Protein AF-A0A1B0BIX8-F1 (afdb_monomer)

Nearest PDB structures (foldseek):
  6wcq-assembly1_B  TM=5.379E-01  e=1.943E-09  Homo sapiens
  4qc0-assembly1_B  TM=4.550E-01  e=1.434E-02  Homo sapiens
  6wml-assembly2_D  TM=3.275E-01  e=2.251E-03  Homo sapiens
  8esf-assembly2_B  TM=4.460E-01  e=2.486E-01  Homo sapiens
  8axj-assembly1_A  TM=3.696E-01  e=3.710E-01  Trypanosoma brucei brucei TREU927

Solvent-accessible surface area (backbone atoms only — not comparable to full-atom values): 36190 Å² total; per-residue (Å²): 131,77,76,40,49,36,37,37,33,46,47,46,92,88,63,51,73,69,54,54,50,51,51,52,34,63,67,66,73,55,91,72,74,50,77,80,48,82,46,92,44,100,85,46,26,38,38,38,40,41,27,81,43,70,68,59,43,55,51,58,65,66,58,56,42,84,72,44,61,81,76,47,40,66,45,44,68,40,79,58,88,85,78,81,90,76,98,67,99,64,80,88,56,83,87,74,57,56,57,72,57,48,32,64,54,47,73,73,47,55,73,69,54,36,55,52,44,35,72,70,43,70,69,42,26,53,20,48,36,53,54,35,52,74,66,25,43,58,39,80,48,38,61,64,51,40,42,66,76,66,63,38,54,75,67,53,53,45,52,51,34,63,60,30,18,63,48,19,33,32,36,36,43,35,63,66,77,61,75,74,59,59,76,74,56,79,74,87,62,87,77,62,67,69,58,52,50,45,47,50,50,47,50,58,48,36,73,44,38,64,33,27,40,49,23,30,35,42,36,31,36,42,45,58,61,40,40,71,37,44,47,36,37,38,73,34,22,68,52,28,26,33,44,35,47,60,15,31,72,20,65,47,36,38,40,79,33,55,33,58,30,55,53,29,25,34,43,32,48,37,23,22,50,42,33,38,50,70,30,49,43,49,18,39,73,52,19,67,37,33,32,41,29,48,27,63,26,68,54,62,76,50,64,71,62,49,45,59,38,50,71,46,40,60,61,23,28,36,41,36,35,51,61,82,70,55,55,56,70,51,52,42,50,58,71,60,33,79,49,55,77,44,80,46,75,42,84,89,72,79,82,56,87,56,32,68,62,40,48,53,50,44,42,62,70,34,65,66,60,30,62,65,38,38,69,50,77,48,68,46,77,67,82,46,71,54,57,68,87,79,58,92,69,51,62,64,60,44,28,49,46,44,49,52,67,68,50,84,83,52,84,65,52,64,52,69,70,56,49,52,55,51,46,65,55,49,56,70,33,71,47,30,28,38,41,36,27,35,31,48,61,49,60,55,75,71,54,58,66,42,52,52,75,56,29,84,44,34,40,35,39,39,39,32,38,64,86,50,74,65,53,57,52,50,52,50,53,52,58,63,52,45,82,62,85,75,63,86,50,44,80,45,81,44,66,78,68,51,73,67,51,53,51,49,50,53,48,49,52,49,48,50,52,49,62,73,62,53,74,84,80,71,81,55,70,35,73,58,80,64,29,60,80,52,68,48,43,76,96,41,103,56,74,68,56,85,66,84,77,68,60,42,54,49,68,67,54,63,37,45,44,55,37,70,38,52,40,31,45,38,49,58,64,29,44,41,39,38,36,37,31,21,41,90,88,68,46,80,47,40,33,56,44,77,67,42,70,78,54,34,42,70,40,63,66,91,46,76,29,27,26,41,24,23,27,61,46,51,87,94,58,55,42,44,64,51,56,34,33,41,31,41,44,70,87,47,69,50,60,34,37,35,32,33,16,45,20,50,46,85,73,45,31,39,62,58,40,77,49,43,70,33,41,31,83

Structure (mmCIF, N/CA/C/O backbone):
data_AF-A0A1B0BIX8-F1
#
_entry.id   AF-A0A1B0BIX8-F1
#
loop_
_atom_site.group_PDB
_atom_site.id
_atom_site.type_symbol
_atom_site.label_atom_id
_atom_site.label_alt_id
_atom_site.label_comp_id
_atom_site.label_asym_id
_atom_site.label_entity_id
_atom_site.label_seq_id
_atom_site.pdbx_PDB_ins_code
_atom_site.Cartn_x
_atom_site.Cartn_y
_atom_site.Cartn_z
_atom_site.occupancy
_atom_site.B_iso_or_equiv
_atom_site.auth_seq_id
_atom_site.auth_comp_id
_atom_site.auth_asym_id
_atom_site.auth_atom_id
_atom_site.pdbx_PDB_model_num
ATOM 1 N N . MET A 1 1 ? -12.563 11.949 -48.247 1.00 41.84 1 MET A N 1
ATOM 2 C CA . MET A 1 1 ? -11.537 12.966 -48.543 1.00 41.84 1 MET A CA 1
ATOM 3 C C . MET A 1 1 ? -10.237 12.356 -48.077 1.00 41.84 1 MET A C 1
ATOM 5 O O . MET A 1 1 ? -10.217 11.852 -46.963 1.00 41.84 1 MET A O 1
ATOM 9 N N . GLU A 1 2 ? -9.251 12.223 -48.957 1.00 50.88 2 GLU A N 1
ATOM 10 C CA . GLU A 1 2 ? -7.931 11.741 -48.544 1.00 50.88 2 GLU A CA 1
ATOM 11 C C . GLU A 1 2 ? -7.235 12.876 -47.795 1.00 50.88 2 GLU A C 1
ATOM 13 O O . GLU A 1 2 ? -7.118 13.978 -48.328 1.00 50.88 2 GLU A O 1
ATOM 18 N N . ASP A 1 3 ? -6.833 12.619 -46.555 1.00 60.59 3 ASP A N 1
ATOM 19 C CA . ASP A 1 3 ? -6.052 13.564 -45.765 1.00 60.59 3 ASP A CA 1
ATOM 20 C C . ASP A 1 3 ? -4.595 13.505 -46.244 1.00 60.59 3 ASP A C 1
ATOM 22 O O . ASP A 1 3 ? -3.941 12.460 -46.169 1.00 60.59 3 ASP A O 1
ATOM 26 N N . PHE A 1 4 ? -4.073 14.621 -46.751 1.00 63.66 4 PHE A N 1
ATOM 27 C CA . PHE A 1 4 ? -2.701 14.716 -47.235 1.00 63.66 4 PHE A CA 1
ATOM 28 C C . PHE A 1 4 ? -1.772 15.103 -46.084 1.00 63.66 4 PHE A C 1
ATOM 30 O O . PHE A 1 4 ? -1.919 16.166 -45.484 1.00 63.66 4 PHE A O 1
ATOM 37 N N . VAL A 1 5 ? -0.801 14.249 -45.757 1.00 63.22 5 VAL A N 1
ATOM 38 C CA . VAL A 1 5 ? 0.016 14.407 -44.543 1.00 63.22 5 VAL A CA 1
ATOM 39 C C . VAL A 1 5 ? 1.483 14.642 -44.880 1.00 63.22 5 VAL A C 1
ATOM 41 O O . VAL A 1 5 ? 2.078 13.884 -45.651 1.00 63.22 5 VAL A O 1
ATOM 44 N N . VAL A 1 6 ? 2.091 15.647 -44.246 1.00 66.06 6 VAL A N 1
ATOM 45 C CA . VAL A 1 6 ? 3.538 15.900 -44.312 1.00 66.06 6 VAL A CA 1
ATOM 46 C C . VAL A 1 6 ? 4.182 15.895 -42.931 1.00 66.06 6 VAL A C 1
ATOM 48 O O . VAL A 1 6 ? 3.568 16.278 -41.933 1.00 66.06 6 VAL A O 1
ATOM 51 N N . MET A 1 7 ? 5.440 15.461 -42.896 1.00 66.56 7 MET A N 1
ATOM 52 C CA . MET A 1 7 ? 6.286 15.467 -41.705 1.00 66.56 7 MET A CA 1
ATOM 53 C C . MET A 1 7 ? 7.331 16.573 -41.830 1.00 66.56 7 MET A C 1
ATOM 55 O O . MET A 1 7 ? 8.021 16.645 -42.844 1.00 66.56 7 MET A O 1
ATOM 59 N N . ILE A 1 8 ? 7.460 17.412 -40.804 1.00 67.69 8 ILE A N 1
ATOM 60 C CA . ILE A 1 8 ? 8.438 18.503 -40.733 1.00 67.69 8 ILE A CA 1
ATOM 61 C C . ILE A 1 8 ? 9.454 18.176 -39.641 1.00 67.69 8 ILE A C 1
ATOM 63 O O . ILE A 1 8 ? 9.043 17.966 -38.503 1.00 67.69 8 ILE A O 1
ATOM 67 N N . THR A 1 9 ? 10.749 18.145 -39.957 1.00 66.38 9 THR A N 1
ATOM 68 C CA . THR A 1 9 ? 11.841 17.919 -38.988 1.00 66.38 9 THR A CA 1
ATOM 69 C C . THR A 1 9 ? 12.772 19.131 -38.876 1.00 66.38 9 THR A C 1
ATOM 71 O O . THR A 1 9 ? 12.646 20.082 -39.648 1.00 66.38 9 THR A O 1
ATOM 74 N N . ASN A 1 10 ? 13.720 19.094 -37.930 1.00 67.25 10 ASN A N 1
ATOM 75 C CA . ASN A 1 10 ? 14.755 20.115 -37.699 1.00 67.25 10 ASN A CA 1
ATOM 76 C C . ASN A 1 10 ? 14.207 21.485 -37.247 1.00 67.25 10 ASN A C 1
ATOM 78 O O . ASN A 1 10 ? 14.802 22.527 -37.527 1.00 67.25 10 ASN A O 1
ATOM 82 N N . ILE A 1 11 ? 13.072 21.509 -36.537 1.00 64.56 11 ILE A N 1
ATOM 83 C CA . ILE A 1 11 ? 12.504 22.758 -36.004 1.00 64.56 11 ILE A CA 1
ATOM 84 C C . ILE A 1 11 ? 13.369 23.257 -34.830 1.00 64.56 11 ILE A C 1
ATOM 86 O O . ILE A 1 11 ? 13.683 22.491 -33.915 1.00 64.56 11 ILE A O 1
ATOM 90 N N . SER A 1 12 ? 13.744 24.542 -34.832 1.00 61.88 12 SER A N 1
ATOM 91 C CA . SER A 1 12 ? 14.568 25.148 -33.774 1.00 61.88 12 SER A CA 1
ATOM 92 C C . SER A 1 12 ? 13.967 24.961 -32.370 1.00 61.88 12 SER A C 1
ATOM 94 O O . SER A 1 12 ? 12.751 25.004 -32.184 1.00 61.88 12 SER A O 1
ATOM 96 N N . LYS A 1 13 ? 14.828 24.784 -31.354 1.00 54.88 13 LYS A N 1
ATOM 97 C CA . LYS A 1 13 ? 14.424 24.601 -29.944 1.00 54.88 13 LYS A CA 1
ATOM 98 C C . LYS A 1 13 ? 13.769 25.839 -29.321 1.00 54.88 13 LYS A C 1
ATOM 100 O O . LYS A 1 13 ? 13.088 25.701 -28.310 1.00 54.88 13 LYS A O 1
ATOM 105 N N . SER A 1 14 ? 13.995 27.030 -29.877 1.00 56.31 14 SER A N 1
ATOM 106 C CA . SER A 1 14 ? 13.451 28.295 -29.362 1.00 56.31 14 SER A CA 1
ATOM 107 C C . SER A 1 14 ? 12.042 28.617 -29.866 1.00 56.31 14 SER A C 1
ATOM 109 O O . SER A 1 14 ? 11.435 29.562 -29.373 1.00 56.31 14 SER A O 1
ATOM 111 N N . SER A 1 15 ? 11.524 27.860 -30.834 1.00 58.12 15 SER A N 1
ATOM 112 C CA . SER A 1 15 ? 10.300 28.202 -31.557 1.00 58.12 15 SER A CA 1
ATOM 113 C C . SER A 1 15 ? 9.089 27.442 -31.018 1.00 58.12 15 SER A C 1
ATOM 115 O O . SER A 1 15 ? 9.110 26.215 -30.910 1.00 58.12 15 SER A O 1
ATOM 117 N N . SER A 1 16 ? 8.010 28.158 -30.696 1.00 61.94 16 SER A N 1
ATOM 118 C CA . SER A 1 16 ? 6.756 27.540 -30.248 1.00 61.94 16 SER A CA 1
ATOM 119 C C . SER A 1 16 ? 5.961 26.922 -31.410 1.00 61.94 16 SER A C 1
ATOM 121 O O . SER A 1 16 ? 6.047 27.374 -32.554 1.00 61.94 16 SER A O 1
ATOM 123 N N . GLU A 1 17 ? 5.119 25.921 -31.119 1.00 62.66 17 GLU A N 1
ATOM 124 C CA . GLU A 1 17 ? 4.187 25.323 -32.096 1.00 62.66 17 GLU A CA 1
ATOM 125 C C . GLU A 1 17 ? 3.300 26.390 -32.770 1.00 62.66 17 GLU A C 1
ATOM 127 O O . GLU A 1 17 ? 3.055 26.345 -33.976 1.00 62.66 17 GLU A O 1
ATOM 132 N N . GLN A 1 18 ? 2.868 27.402 -32.008 1.00 66.44 18 GLN A N 1
ATOM 133 C CA . GLN A 1 18 ? 2.040 28.502 -32.507 1.00 66.44 18 GLN A CA 1
ATOM 134 C C . GLN A 1 18 ? 2.788 29.420 -33.486 1.00 66.44 18 GLN A C 1
ATOM 136 O O . GLN A 1 18 ? 2.195 29.882 -34.463 1.00 66.44 18 GLN A O 1
ATOM 141 N N . GLU A 1 19 ? 4.080 29.672 -33.267 1.00 69.25 19 GLU A N 1
ATOM 142 C CA . GLU A 1 19 ? 4.906 30.468 -34.183 1.00 69.25 19 GLU A CA 1
ATOM 143 C C . GLU A 1 19 ? 5.201 29.717 -35.476 1.00 69.25 19 GLU A C 1
ATOM 145 O O . GLU A 1 19 ? 5.035 30.294 -36.552 1.00 69.25 19 GLU A O 1
ATOM 150 N N . LEU A 1 20 ? 5.553 28.430 -35.383 1.00 68.62 20 LEU A N 1
ATOM 151 C CA . LEU A 1 20 ? 5.739 27.570 -36.553 1.00 68.62 20 LEU A CA 1
ATOM 152 C C . LEU A 1 20 ? 4.456 27.518 -37.395 1.00 68.62 20 LEU A C 1
ATOM 154 O O . LEU A 1 20 ? 4.499 27.720 -38.609 1.00 68.62 20 LEU A O 1
ATOM 158 N N . ARG A 1 21 ? 3.300 27.326 -36.746 1.00 69.69 21 ARG A N 1
ATOM 159 C CA . ARG A 1 21 ? 1.987 27.352 -37.401 1.00 69.69 21 ARG A CA 1
ATOM 160 C C . ARG A 1 21 ? 1.738 28.676 -38.119 1.00 69.69 21 ARG A C 1
ATOM 162 O O . ARG A 1 21 ? 1.315 28.672 -39.272 1.00 69.69 21 ARG A O 1
ATOM 169 N N . ARG A 1 22 ? 2.011 29.810 -37.469 1.00 72.31 22 ARG A N 1
ATOM 170 C CA . ARG A 1 22 ? 1.790 31.138 -38.060 1.00 72.31 22 ARG A CA 1
ATOM 171 C C . ARG A 1 22 ? 2.701 31.398 -39.262 1.00 72.31 22 ARG A C 1
ATOM 173 O O . ARG A 1 22 ? 2.230 31.937 -40.260 1.00 72.31 22 ARG A O 1
ATOM 180 N N . GLU A 1 23 ? 3.979 31.032 -39.179 1.00 73.94 23 GLU A N 1
ATOM 181 C CA . GLU A 1 23 ? 4.933 31.233 -40.278 1.00 73.94 23 GLU A CA 1
ATOM 182 C C . GLU A 1 23 ? 4.635 30.329 -41.481 1.00 73.94 23 GLU A C 1
ATOM 184 O O . GLU A 1 23 ? 4.681 30.813 -42.613 1.00 73.94 23 GLU A O 1
ATOM 189 N N . LEU A 1 24 ? 4.249 29.065 -41.265 1.00 68.81 24 LEU A N 1
ATOM 190 C CA . LEU A 1 24 ? 3.836 28.165 -42.349 1.00 68.81 24 LEU A CA 1
ATOM 191 C C . LEU A 1 24 ? 2.552 28.653 -43.031 1.00 68.81 24 LEU A C 1
ATOM 193 O O . LEU A 1 24 ? 2.512 28.743 -44.255 1.00 68.81 24 LEU A O 1
ATOM 197 N N . MET A 1 25 ? 1.538 29.054 -42.256 1.00 72.12 25 MET A N 1
ATOM 198 C CA . MET A 1 25 ? 0.291 29.608 -42.803 1.00 72.12 25 MET A CA 1
ATOM 199 C C . MET A 1 25 ? 0.544 30.864 -43.647 1.00 72.12 25 MET A C 1
ATOM 201 O O . MET A 1 25 ? -0.002 30.997 -44.743 1.00 72.12 25 MET A O 1
ATOM 205 N N . LYS A 1 26 ? 1.417 31.761 -43.166 1.00 73.69 26 LYS A N 1
ATOM 206 C CA . LYS A 1 26 ? 1.762 33.014 -43.849 1.00 73.69 26 LYS A CA 1
ATOM 207 C C . LYS A 1 26 ? 2.585 32.790 -45.121 1.00 73.69 26 LYS A C 1
ATOM 209 O O . LYS A 1 26 ? 2.307 33.426 -46.132 1.00 73.69 26 LYS A O 1
ATOM 214 N N . SER A 1 27 ? 3.590 31.917 -45.073 1.00 66.25 27 SER A N 1
ATOM 215 C CA . SER A 1 27 ? 4.537 31.715 -46.184 1.00 66.25 27 SER A CA 1
ATOM 216 C C . SER A 1 27 ? 3.937 30.895 -47.330 1.00 66.25 27 SER A C 1
ATOM 218 O O . SER A 1 27 ? 4.332 31.062 -48.479 1.00 66.25 27 SER A O 1
ATOM 220 N N . LEU A 1 28 ? 2.954 30.040 -47.032 1.00 62.78 28 LEU A N 1
ATOM 221 C CA . LEU A 1 28 ? 2.313 29.145 -48.003 1.00 62.78 28 LEU A CA 1
ATOM 222 C C . LEU A 1 28 ? 0.916 29.612 -48.450 1.00 62.78 28 LEU A C 1
ATOM 224 O O . LEU A 1 28 ? 0.304 28.968 -49.306 1.00 62.78 28 LEU A O 1
ATOM 228 N N . ASN A 1 29 ? 0.421 30.728 -47.897 1.00 63.94 29 ASN A N 1
ATOM 229 C CA . ASN A 1 29 ? -0.919 31.272 -48.144 1.00 63.94 29 ASN A CA 1
ATOM 230 C C . ASN A 1 29 ? -2.019 30.205 -47.951 1.00 63.94 29 ASN A C 1
ATOM 232 O O . ASN A 1 29 ? -2.899 30.021 -48.796 1.00 63.94 29 ASN A O 1
ATOM 236 N N . LEU A 1 30 ? -1.890 29.434 -46.867 1.00 63.06 30 LEU A N 1
ATOM 237 C CA . LEU A 1 30 ? -2.817 28.369 -46.493 1.00 63.06 30 LEU A CA 1
ATOM 238 C C . LEU A 1 30 ? -3.972 28.984 -45.705 1.00 63.06 30 LEU A C 1
ATOM 240 O O . LEU A 1 30 ? -3.739 29.757 -44.779 1.00 63.06 30 LEU A O 1
ATOM 244 N N . ASN A 1 31 ? -5.207 28.625 -46.054 1.00 58.09 31 ASN A N 1
ATOM 245 C CA . ASN A 1 31 ? -6.399 29.127 -45.363 1.00 58.09 31 ASN A CA 1
ATOM 246 C C . ASN A 1 31 ? -6.924 28.154 -44.296 1.00 58.09 31 ASN A C 1
ATOM 248 O O . ASN A 1 31 ? -7.649 28.593 -43.411 1.00 58.09 31 ASN A O 1
ATOM 252 N N . ASP A 1 32 ? -6.531 26.874 -44.338 1.00 58.44 32 ASP A N 1
ATOM 253 C CA . ASP A 1 32 ? -6.954 25.865 -43.360 1.00 58.44 32 ASP A CA 1
ATOM 254 C C . ASP A 1 32 ? -5.980 24.672 -43.315 1.00 58.44 32 ASP A C 1
ATOM 256 O O . ASP A 1 32 ? -5.763 24.005 -44.324 1.00 58.44 32 ASP A O 1
ATOM 260 N N . CYS A 1 33 ? -5.383 24.391 -42.153 1.00 59.47 33 CYS A N 1
ATOM 261 C CA . CYS A 1 33 ? -4.628 23.157 -41.891 1.00 59.47 33 CYS A CA 1
ATOM 262 C C . CYS A 1 33 ? -4.727 22.762 -40.408 1.00 59.47 33 CYS A C 1
ATOM 264 O O . CYS A 1 33 ? -4.814 23.631 -39.528 1.00 59.47 33 CYS A O 1
ATOM 266 N N . GLN A 1 34 ? -4.709 21.455 -40.123 1.00 58.59 34 GLN A N 1
ATOM 267 C CA . GLN A 1 34 ? -4.676 20.930 -38.753 1.00 58.59 34 GLN A CA 1
ATOM 268 C C . GLN A 1 34 ? -3.278 20.403 -38.408 1.00 58.59 34 GLN A C 1
ATOM 270 O O . GLN A 1 34 ? -2.695 19.593 -39.129 1.00 58.59 34 GLN A O 1
ATOM 275 N N . PHE A 1 35 ? -2.740 20.879 -37.283 1.00 56.50 35 PHE A N 1
ATOM 276 C CA . PHE A 1 35 ? -1.515 20.360 -36.675 1.00 56.50 35 PHE A CA 1
ATOM 277 C C . PHE A 1 35 ? -1.923 19.274 -35.683 1.00 56.50 35 PHE A C 1
ATOM 279 O O . PHE A 1 35 ? -2.561 19.578 -34.677 1.00 56.50 35 PHE A O 1
ATOM 286 N N . ASN A 1 36 ? -1.596 18.015 -35.980 1.00 48.69 36 ASN A N 1
ATOM 287 C CA . ASN A 1 36 ? -2.020 16.894 -35.139 1.00 48.69 36 ASN A CA 1
ATOM 288 C C . ASN A 1 36 ? -1.037 16.612 -33.992 1.00 48.69 36 ASN A C 1
ATOM 290 O O . ASN A 1 36 ? -1.476 16.179 -32.929 1.00 48.69 36 ASN A O 1
ATOM 294 N N . TYR A 1 37 ? 0.270 16.860 -34.178 1.00 54.03 37 TYR A N 1
ATOM 295 C CA . TYR A 1 37 ? 1.301 16.559 -33.173 1.00 54.03 37 TYR A CA 1
ATOM 296 C C . TYR A 1 37 ? 2.527 17.482 -33.268 1.00 54.03 37 TYR A C 1
ATOM 298 O O . TYR A 1 37 ? 3.102 17.634 -34.348 1.00 54.03 37 TYR A O 1
ATOM 306 N N . PHE A 1 38 ? 2.971 18.008 -32.120 1.00 45.75 38 PHE A N 1
ATOM 307 C CA . PHE A 1 38 ? 4.293 18.606 -31.903 1.00 45.75 38 PHE A CA 1
ATOM 308 C C . PHE A 1 38 ? 5.043 17.743 -30.883 1.00 45.75 38 PHE A C 1
ATOM 310 O O . PHE A 1 38 ? 4.650 17.668 -29.717 1.00 45.75 38 PHE A O 1
ATOM 317 N N . ILE A 1 39 ? 6.093 17.041 -31.317 1.00 49.12 39 ILE A N 1
ATOM 318 C CA . ILE A 1 39 ? 6.885 16.184 -30.430 1.00 49.12 39 ILE A CA 1
ATOM 319 C C . ILE A 1 39 ? 8.231 16.876 -30.156 1.00 49.12 39 ILE A C 1
ATOM 321 O O . ILE A 1 39 ? 9.084 16.902 -31.047 1.00 49.12 39 ILE A O 1
ATOM 325 N N . PRO A 1 40 ? 8.469 17.406 -28.939 1.00 46.09 40 PRO A N 1
ATOM 326 C CA . PRO A 1 40 ? 9.778 17.913 -28.554 1.00 46.09 40 PRO A CA 1
ATOM 327 C C . PRO A 1 40 ? 10.698 16.732 -28.221 1.00 46.09 40 PRO A C 1
ATOM 329 O O . PRO A 1 40 ? 10.830 16.333 -27.063 1.00 46.09 40 PRO A O 1
ATOM 332 N N . LEU A 1 41 ? 11.311 16.135 -29.243 1.00 45.62 41 LEU A N 1
ATOM 333 C CA . LEU A 1 41 ? 12.404 15.180 -29.076 1.00 45.62 41 LEU A CA 1
ATOM 334 C C . LEU A 1 41 ? 13.710 15.868 -29.457 1.00 45.62 41 LEU A C 1
ATOM 336 O O . LEU A 1 41 ? 13.874 16.410 -30.542 1.00 45.62 41 LEU A O 1
ATOM 340 N N . ASP A 1 42 ? 14.648 15.820 -28.523 1.00 44.81 42 ASP A N 1
ATOM 341 C CA . ASP A 1 42 ? 15.882 16.607 -28.460 1.00 44.81 42 ASP A CA 1
ATOM 342 C C . ASP A 1 42 ? 16.911 16.353 -29.584 1.00 44.81 42 ASP A C 1
ATOM 344 O O . ASP A 1 42 ? 18.062 16.772 -29.444 1.00 44.81 42 ASP A O 1
ATOM 348 N N . VAL A 1 43 ? 16.539 15.641 -30.652 1.00 42.41 43 VAL A N 1
ATOM 349 C CA . VAL A 1 43 ? 17.424 15.371 -31.795 1.00 42.41 43 VAL A CA 1
ATOM 350 C C . VAL A 1 43 ? 16.901 15.964 -33.097 1.00 42.41 43 VAL A C 1
ATOM 352 O O . VAL A 1 43 ? 17.727 16.378 -33.884 1.00 42.41 43 VAL A O 1
ATOM 355 N N . ASP A 1 44 ? 15.593 16.136 -33.275 1.00 45.66 44 ASP A N 1
ATOM 356 C CA . ASP A 1 44 ? 14.992 16.989 -34.302 1.00 45.66 44 ASP A CA 1
ATOM 357 C C . ASP A 1 44 ? 13.524 17.147 -33.901 1.00 45.66 44 ASP A C 1
ATOM 359 O O . ASP A 1 44 ? 12.801 16.156 -33.815 1.00 45.66 44 ASP A O 1
ATOM 363 N N . ASN A 1 45 ? 13.069 18.361 -33.595 1.00 54.19 45 ASN A N 1
ATOM 364 C CA . ASN A 1 45 ? 11.648 18.595 -33.332 1.00 54.19 45 ASN A CA 1
ATOM 365 C C . ASN A 1 45 ? 10.851 18.170 -34.577 1.00 54.19 45 ASN A C 1
ATOM 367 O O . ASN A 1 45 ? 11.165 18.628 -35.681 1.00 54.19 45 ASN A O 1
ATOM 371 N N . VAL A 1 46 ? 9.849 17.302 -34.396 1.00 57.34 46 VAL A N 1
ATOM 372 C CA . VAL A 1 46 ? 9.026 16.770 -35.490 1.00 57.34 46 VAL A CA 1
ATOM 373 C C . VAL A 1 46 ? 7.583 17.244 -35.345 1.00 57.34 46 VAL A C 1
ATOM 375 O O . VAL A 1 46 ? 6.966 17.050 -34.294 1.00 57.34 46 VAL A O 1
ATOM 378 N N . ALA A 1 47 ? 7.041 17.837 -36.410 1.00 62.53 47 ALA A N 1
ATOM 379 C CA . ALA A 1 47 ? 5.636 18.223 -36.510 1.00 62.53 47 ALA A CA 1
ATOM 380 C C . ALA A 1 47 ? 4.945 17.483 -37.663 1.00 62.53 47 ALA A C 1
ATOM 382 O O . ALA A 1 47 ? 5.508 17.362 -38.752 1.00 62.53 47 ALA A O 1
ATOM 383 N N . GLN A 1 48 ? 3.719 17.010 -37.433 1.00 63.47 48 GLN A N 1
ATOM 384 C CA . GLN A 1 48 ? 2.874 16.423 -38.476 1.00 63.47 48 GLN A CA 1
ATOM 385 C C . GLN A 1 48 ? 1.757 17.398 -38.852 1.00 63.47 48 GLN A C 1
ATOM 387 O O . GLN A 1 48 ? 0.963 17.799 -37.994 1.00 63.47 48 GLN A O 1
ATOM 392 N N . VAL A 1 49 ? 1.689 17.755 -40.135 1.00 66.25 49 VAL A N 1
ATOM 393 C CA . VAL A 1 49 ? 0.693 18.691 -40.671 1.00 66.25 49 VAL A CA 1
ATOM 394 C C . VAL A 1 49 ? -0.246 17.942 -41.603 1.00 66.25 49 VAL A C 1
ATOM 396 O O . VAL A 1 49 ? 0.206 17.275 -42.537 1.00 66.25 49 VAL A O 1
ATOM 399 N N . VAL A 1 50 ? -1.548 18.057 -41.338 1.00 67.50 50 VAL A N 1
ATOM 400 C CA . VAL A 1 50 ? -2.608 17.504 -42.182 1.00 67.50 50 VAL A CA 1
ATOM 401 C C . VAL A 1 50 ? -3.207 18.608 -43.041 1.00 67.50 50 VAL A C 1
ATOM 403 O O . VAL A 1 50 ? -3.591 19.674 -42.549 1.00 67.50 50 VAL A O 1
ATOM 406 N N . LEU A 1 51 ? -3.268 18.330 -44.338 1.00 68.44 51 LEU A N 1
ATOM 407 C CA . LEU A 1 51 ? -3.767 19.205 -45.383 1.00 68.44 51 LEU A CA 1
ATOM 408 C C . LEU A 1 51 ? -4.949 18.530 -46.068 1.00 68.44 51 LEU A C 1
ATOM 410 O O . LEU A 1 51 ? -4.894 17.360 -46.440 1.00 68.44 51 LEU A O 1
ATOM 414 N N . TYR A 1 52 ? -6.020 19.292 -46.245 1.00 67.88 52 TYR A N 1
ATOM 415 C CA . TYR A 1 52 ? -7.268 18.793 -46.827 1.00 67.88 52 TYR A CA 1
ATOM 416 C C . TYR A 1 52 ? -7.382 19.092 -48.328 1.00 67.88 52 TYR A C 1
ATOM 418 O O . TYR A 1 52 ? -8.338 18.674 -48.976 1.00 67.88 52 TYR A O 1
ATOM 426 N N . ASP A 1 53 ? -6.397 19.801 -48.886 1.00 71.62 53 ASP A N 1
ATOM 427 C CA . ASP A 1 53 ? -6.292 20.133 -50.304 1.00 71.62 53 ASP A CA 1
ATOM 428 C C . ASP A 1 53 ? -4.955 19.634 -50.876 1.00 71.62 53 ASP A C 1
ATOM 430 O O . ASP A 1 53 ? -3.873 19.917 -50.351 1.00 71.62 53 ASP A O 1
ATOM 434 N N . LYS A 1 54 ? -5.030 18.913 -51.998 1.00 71.81 54 LYS A N 1
ATOM 435 C CA . LYS A 1 54 ? -3.871 18.368 -52.713 1.00 71.81 54 LYS A CA 1
ATOM 436 C C . LYS A 1 54 ? -2.936 19.470 -53.217 1.00 71.81 54 LYS A C 1
ATOM 438 O O . LYS A 1 54 ? -1.720 19.299 -53.196 1.00 71.81 54 LYS A O 1
ATOM 443 N N . ILE A 1 55 ? -3.482 20.617 -53.626 1.00 71.94 55 ILE A N 1
ATOM 444 C CA . ILE A 1 55 ? -2.670 21.749 -54.100 1.00 71.94 55 ILE A CA 1
ATOM 445 C C . ILE A 1 55 ? -1.826 22.309 -52.948 1.00 71.94 55 ILE A C 1
ATOM 447 O O . ILE A 1 55 ? -0.665 22.669 -53.137 1.00 71.94 55 ILE A O 1
ATOM 451 N N . GLN A 1 56 ? -2.380 22.351 -51.735 1.00 71.62 56 GLN A N 1
ATOM 452 C CA . GLN A 1 56 ? -1.652 22.765 -50.535 1.00 71.62 56 GLN A CA 1
ATOM 453 C C . GLN A 1 56 ? -0.558 21.760 -50.153 1.00 71.62 56 GLN A C 1
ATOM 455 O O . GLN A 1 56 ? 0.541 22.172 -49.782 1.00 71.62 56 GLN A O 1
ATOM 460 N N . TYR A 1 57 ? -0.833 20.460 -50.295 1.00 74.50 57 TYR A N 1
ATOM 461 C CA . TYR A 1 57 ? 0.143 19.387 -50.084 1.00 74.50 57 TYR A CA 1
ATOM 462 C C . TYR A 1 57 ? 1.345 19.481 -51.033 1.00 74.50 57 TYR A C 1
ATOM 464 O O . TYR A 1 57 ? 2.494 19.421 -50.601 1.00 74.50 57 TYR A O 1
ATOM 472 N N . GLU A 1 58 ? 1.107 19.700 -52.323 1.00 73.69 58 GLU A N 1
ATOM 473 C CA . GLU A 1 58 ? 2.197 19.853 -53.292 1.00 73.69 58 GLU A CA 1
ATOM 474 C C . GLU A 1 58 ? 2.995 21.144 -53.049 1.00 73.69 58 GLU A C 1
ATOM 476 O O . GLU A 1 58 ? 4.221 21.149 -53.156 1.00 73.69 58 GLU A O 1
ATOM 481 N N . ARG A 1 59 ? 2.330 22.232 -52.634 1.00 73.12 59 ARG A N 1
ATOM 482 C CA . ARG A 1 59 ? 3.005 23.489 -52.273 1.00 73.12 59 ARG A CA 1
ATOM 483 C C . ARG A 1 59 ? 3.921 23.345 -51.064 1.00 73.12 59 ARG A C 1
ATOM 485 O O . ARG A 1 59 ? 5.023 23.883 -51.095 1.00 73.12 59 ARG A O 1
ATOM 492 N N . ILE A 1 60 ? 3.489 22.639 -50.015 1.00 74.62 60 ILE A N 1
ATOM 493 C CA . ILE A 1 60 ? 4.314 22.463 -48.813 1.00 74.62 60 ILE A CA 1
ATOM 494 C C . ILE A 1 60 ? 5.524 21.557 -49.083 1.00 74.62 60 ILE A C 1
ATOM 496 O O . ILE A 1 60 ? 6.588 21.798 -48.525 1.00 74.62 60 ILE A O 1
ATOM 500 N N . LEU A 1 61 ? 5.404 20.563 -49.973 1.00 73.31 61 LEU A N 1
ATOM 501 C CA . LEU A 1 61 ? 6.526 19.702 -50.373 1.00 73.31 61 LEU A CA 1
ATOM 502 C C . LEU A 1 61 ? 7.583 20.439 -51.202 1.00 73.31 61 LEU A C 1
ATOM 504 O O . LEU A 1 61 ? 8.760 20.095 -51.139 1.00 73.31 61 LEU A O 1
ATOM 508 N N . CYS A 1 62 ? 7.166 21.448 -51.963 1.00 74.19 62 CYS A N 1
ATOM 509 C CA . CYS A 1 62 ? 8.043 22.273 -52.793 1.00 74.19 62 CYS A CA 1
ATOM 510 C C . CYS A 1 62 ? 8.558 23.532 -52.075 1.00 74.19 62 CYS A C 1
ATOM 512 O O . CYS A 1 62 ? 9.197 24.369 -52.715 1.00 74.19 62 CYS A O 1
ATOM 514 N N . LEU A 1 63 ? 8.266 23.702 -50.780 1.00 73.75 63 LEU A N 1
ATOM 515 C CA . LEU A 1 63 ? 8.676 24.880 -50.019 1.00 73.75 63 LEU A CA 1
ATOM 516 C C . LEU A 1 63 ? 10.206 24.944 -49.937 1.00 73.75 63 LEU A C 1
ATOM 518 O O . LEU A 1 63 ? 10.849 24.061 -49.367 1.00 73.75 63 LEU A O 1
ATOM 522 N N . SER A 1 64 ? 10.785 26.009 -50.494 1.00 68.50 64 SER A N 1
ATOM 523 C CA . SER A 1 64 ? 12.226 26.234 -50.405 1.00 68.50 64 SER A CA 1
ATOM 524 C C . SER A 1 64 ? 12.581 26.784 -49.021 1.00 68.50 64 SER A C 1
ATOM 526 O O . SER A 1 64 ? 11.881 27.681 -48.537 1.00 68.50 64 SER A O 1
ATOM 528 N N . PRO A 1 65 ? 13.682 26.331 -48.397 1.00 63.97 65 PRO A N 1
ATOM 529 C CA . PRO A 1 65 ? 14.095 26.842 -47.097 1.00 63.97 65 PRO A CA 1
ATOM 530 C C . PRO A 1 65 ? 14.308 28.365 -47.067 1.00 63.97 65 PRO A C 1
ATOM 532 O O . PRO A 1 65 ? 14.053 28.995 -46.045 1.00 63.97 65 PRO A O 1
ATOM 535 N N . ASP A 1 66 ? 14.663 28.986 -48.196 1.00 67.94 66 ASP A N 1
ATOM 536 C CA . ASP A 1 66 ? 14.867 30.440 -48.310 1.00 67.94 66 ASP A CA 1
ATOM 537 C C . ASP A 1 66 ? 13.580 31.272 -48.170 1.00 67.94 66 ASP A C 1
ATOM 539 O O . ASP A 1 66 ? 13.641 32.483 -47.956 1.00 67.94 66 ASP A O 1
ATOM 543 N N . GLN A 1 67 ? 12.408 30.639 -48.283 1.00 68.12 67 GLN A N 1
ATOM 544 C CA . GLN A 1 67 ? 11.101 31.291 -48.134 1.00 68.12 67 GLN A CA 1
ATOM 545 C C . GLN A 1 67 ? 10.668 31.424 -46.667 1.00 68.12 67 GLN A C 1
ATOM 547 O O . GLN A 1 67 ? 9.643 32.042 -46.379 1.00 68.12 67 GLN A O 1
ATOM 552 N N . LEU A 1 68 ? 11.442 30.853 -45.741 1.00 68.94 68 LEU A N 1
ATOM 553 C CA . LEU A 1 68 ? 11.175 30.858 -44.311 1.00 68.94 68 LEU A CA 1
ATOM 554 C C . LEU A 1 68 ? 12.079 31.853 -43.576 1.00 68.94 68 LEU A C 1
ATOM 556 O O . LEU A 1 68 ? 13.176 32.198 -44.020 1.00 68.94 68 LEU A O 1
ATOM 560 N N . LYS A 1 69 ? 11.619 32.311 -42.406 1.00 70.81 69 LYS A N 1
ATOM 561 C CA . LYS A 1 69 ? 12.460 33.089 -41.484 1.00 70.81 69 LYS A CA 1
ATOM 562 C C . LYS A 1 69 ? 13.691 32.291 -41.065 1.00 70.81 69 LYS A C 1
ATOM 564 O O . LYS A 1 69 ? 13.627 31.066 -41.015 1.00 70.81 69 LYS A O 1
ATOM 569 N N . ASP A 1 70 ? 14.766 32.994 -40.701 1.00 65.88 70 ASP A N 1
ATOM 570 C CA . ASP A 1 70 ? 16.067 32.403 -40.345 1.00 65.88 70 ASP A CA 1
ATOM 571 C C . ASP A 1 70 ? 15.961 31.238 -39.347 1.00 65.88 70 ASP A C 1
ATOM 573 O O . ASP A 1 70 ? 16.586 30.200 -39.556 1.00 65.88 70 ASP A O 1
ATOM 577 N N . ASP A 1 71 ? 15.081 31.348 -38.348 1.00 63.50 71 ASP A N 1
ATOM 578 C CA . ASP A 1 71 ? 14.844 30.308 -37.334 1.00 63.50 71 ASP A CA 1
ATOM 579 C C . ASP A 1 71 ? 14.265 28.986 -37.890 1.00 63.50 71 ASP A C 1
ATOM 581 O O . ASP A 1 71 ? 14.304 27.956 -37.215 1.00 63.50 71 ASP A O 1
ATOM 585 N N . PHE A 1 72 ? 13.744 28.993 -39.121 1.00 65.69 72 PHE A N 1
ATOM 586 C CA . PHE A 1 72 ? 13.104 27.854 -39.787 1.00 65.69 72 PHE A CA 1
ATOM 587 C C . PHE A 1 72 ? 13.756 27.478 -41.128 1.00 65.69 72 PHE A C 1
ATOM 589 O O . PHE A 1 72 ? 13.304 26.539 -41.776 1.00 65.69 72 PHE A O 1
ATOM 596 N N . LYS A 1 73 ? 14.850 28.131 -41.539 1.00 68.81 73 LYS A N 1
ATOM 597 C CA . LYS A 1 73 ? 15.564 27.818 -42.797 1.00 68.81 73 LYS A CA 1
ATOM 598 C C . LYS A 1 73 ? 16.210 26.431 -42.834 1.00 68.81 73 LYS A C 1
ATOM 600 O O . LYS A 1 73 ? 16.683 26.000 -43.875 1.00 68.81 73 LYS A O 1
ATOM 605 N N . ASN A 1 74 ? 16.257 25.728 -41.707 1.00 67.38 74 ASN A N 1
ATOM 606 C CA . ASN A 1 74 ? 16.864 24.401 -41.617 1.00 67.38 74 ASN A CA 1
ATOM 607 C C . ASN A 1 74 ? 15.835 23.266 -41.559 1.00 67.38 74 ASN A C 1
ATOM 609 O O . ASN A 1 74 ? 16.241 22.108 -41.436 1.00 67.38 74 ASN A O 1
ATOM 613 N N . ILE A 1 75 ? 14.530 23.570 -41.625 1.00 71.56 75 ILE A N 1
ATOM 614 C CA . ILE A 1 75 ? 13.499 22.533 -41.549 1.00 71.56 75 ILE A CA 1
ATOM 615 C C . ILE A 1 75 ? 13.518 21.651 -42.797 1.00 71.56 75 ILE A C 1
ATOM 617 O O . ILE A 1 75 ? 13.776 22.121 -43.906 1.00 71.56 75 ILE A O 1
ATOM 621 N N . LYS A 1 76 ? 13.209 20.365 -42.625 1.00 69.25 76 LYS A N 1
ATOM 622 C CA . LYS A 1 76 ? 13.032 19.428 -43.743 1.00 69.25 76 LYS A CA 1
ATOM 623 C C . LYS A 1 76 ? 11.590 18.964 -43.798 1.00 69.25 76 LYS A C 1
ATOM 625 O O . LYS A 1 76 ? 11.017 18.634 -42.764 1.00 69.25 76 LYS A O 1
ATOM 630 N N . ILE A 1 77 ? 11.018 18.934 -44.998 1.00 69.88 77 ILE A N 1
ATOM 631 C CA . ILE A 1 77 ? 9.631 18.524 -45.227 1.00 69.88 77 ILE A CA 1
ATOM 632 C C . ILE A 1 77 ? 9.640 17.218 -46.010 1.00 69.88 77 ILE A C 1
ATOM 634 O O . ILE A 1 77 ? 10.244 17.118 -47.077 1.00 69.88 77 ILE A O 1
ATOM 638 N N . HIS A 1 78 ? 8.974 16.206 -45.465 1.00 67.44 78 HIS A N 1
ATOM 639 C CA . HIS A 1 78 ? 8.929 14.867 -46.028 1.00 67.44 78 HIS A CA 1
ATOM 640 C C . HIS A 1 78 ? 7.485 14.459 -46.351 1.00 67.44 78 HIS A C 1
ATOM 642 O O . HIS A 1 78 ? 6.599 14.624 -45.502 1.00 67.44 78 HIS A O 1
ATOM 648 N N . PRO A 1 79 ? 7.233 13.887 -47.544 1.00 66.12 79 PRO A N 1
ATOM 649 C CA . PRO A 1 79 ? 5.945 13.279 -47.850 1.00 66.12 79 PRO A CA 1
ATOM 650 C C . PRO A 1 79 ? 5.737 12.037 -46.975 1.00 66.12 79 PRO A C 1
ATOM 652 O O . PRO A 1 79 ? 6.661 11.241 -46.786 1.00 66.12 79 PRO A O 1
ATOM 655 N N . ASN A 1 80 ? 4.527 11.850 -46.443 1.00 60.22 80 ASN A N 1
ATOM 656 C CA . ASN A 1 80 ? 4.195 10.659 -45.666 1.00 60.22 80 ASN A CA 1
ATOM 657 C C . ASN A 1 80 ? 4.095 9.429 -46.595 1.00 60.22 80 ASN A C 1
ATOM 659 O O . ASN A 1 80 ? 3.188 9.342 -47.420 1.00 60.22 80 ASN A O 1
ATOM 663 N N . ARG A 1 81 ? 5.041 8.484 -46.492 1.00 51.88 81 ARG A N 1
ATOM 664 C CA . ARG A 1 81 ? 5.201 7.324 -47.399 1.00 51.88 81 ARG A CA 1
ATOM 665 C C . ARG A 1 81 ? 4.192 6.182 -47.163 1.00 51.88 81 ARG A C 1
ATOM 667 O O . ARG A 1 81 ? 4.547 5.020 -47.287 1.00 51.88 81 ARG A O 1
ATOM 674 N N . ASN A 1 82 ? 2.928 6.491 -46.878 1.00 46.91 82 ASN A N 1
ATOM 675 C CA . ASN A 1 82 ? 1.864 5.478 -46.769 1.00 46.91 82 ASN A CA 1
ATOM 676 C C . ASN A 1 82 ? 0.980 5.363 -48.025 1.00 46.91 82 ASN A C 1
ATOM 678 O O . ASN A 1 82 ? -0.084 4.752 -47.976 1.00 46.91 82 ASN A O 1
ATOM 682 N N . GLN A 1 83 ? 1.410 5.903 -49.168 1.00 42.72 83 GLN A N 1
ATOM 683 C CA . GLN A 1 83 ? 0.732 5.698 -50.450 1.00 42.72 83 GLN A CA 1
ATOM 684 C C . GLN A 1 83 ? 1.725 5.279 -51.538 1.00 42.72 83 GLN A C 1
ATOM 686 O O . GLN A 1 83 ? 2.348 6.121 -52.177 1.00 42.72 83 GLN A O 1
ATOM 691 N N . SER A 1 84 ? 1.882 3.966 -51.726 1.00 33.25 84 SER A N 1
ATOM 692 C CA . SER A 1 84 ? 1.869 3.248 -53.020 1.00 33.25 84 SER A CA 1
ATOM 693 C C . SER A 1 84 ? 2.612 1.908 -52.921 1.00 33.25 84 SER A C 1
ATOM 695 O O . SER A 1 84 ? 3.727 1.819 -52.418 1.00 33.25 84 SER A O 1
ATOM 697 N N . GLN A 1 85 ? 1.947 0.846 -53.383 1.00 40.66 85 GLN A N 1
ATOM 698 C CA . GLN A 1 85 ? 2.491 -0.505 -53.521 1.00 40.66 85 GLN A CA 1
ATOM 699 C C . GLN A 1 85 ? 3.502 -0.588 -54.673 1.00 40.66 85 GLN A C 1
ATOM 701 O O . GLN A 1 85 ? 3.214 -0.106 -55.766 1.00 40.66 85 GLN A O 1
ATOM 706 N N . SER A 1 86 ? 4.564 -1.377 -54.497 1.00 30.86 86 SER A N 1
ATOM 707 C CA . SER A 1 86 ? 5.044 -2.293 -55.540 1.00 30.86 86 SER A CA 1
ATOM 708 C C . SER A 1 86 ? 5.842 -3.441 -54.926 1.00 30.86 86 SER A C 1
ATOM 710 O O . SER A 1 86 ? 6.732 -3.217 -54.113 1.00 30.86 86 SER A O 1
ATOM 712 N N . LEU A 1 87 ? 5.523 -4.668 -55.344 1.00 43.69 87 LEU A N 1
ATOM 713 C CA . LEU A 1 87 ? 6.290 -5.878 -55.065 1.00 43.69 87 LEU A CA 1
ATOM 714 C C . LEU A 1 87 ? 7.730 -5.729 -55.577 1.00 43.69 87 LEU A C 1
ATOM 716 O O . LEU A 1 87 ? 7.963 -5.743 -56.784 1.00 43.69 87 LEU A O 1
ATOM 720 N N . SER A 1 88 ? 8.688 -5.667 -54.661 1.00 31.53 88 SER A N 1
ATOM 721 C CA . SER A 1 88 ? 10.097 -5.925 -54.939 1.00 31.53 88 SER A CA 1
ATOM 722 C C . SER A 1 88 ? 10.707 -6.694 -53.776 1.00 31.53 88 SER A C 1
ATOM 724 O O . SER A 1 88 ? 10.354 -6.508 -52.615 1.00 31.53 88 SER A O 1
ATOM 726 N N . THR A 1 89 ? 11.605 -7.609 -54.116 1.00 42.41 89 THR A N 1
ATOM 727 C CA . THR A 1 89 ? 12.481 -8.356 -53.215 1.00 42.41 89 THR A CA 1
ATOM 728 C C . THR A 1 89 ? 13.434 -7.401 -52.488 1.00 42.41 89 THR A C 1
ATOM 730 O O . THR A 1 89 ? 14.611 -7.314 -52.833 1.00 42.41 89 THR A O 1
ATOM 733 N N . GLU A 1 90 ? 12.916 -6.649 -51.522 1.00 37.94 90 GLU A N 1
ATOM 734 C CA . GLU A 1 90 ? 13.694 -5.783 -50.639 1.00 37.94 90 GLU A CA 1
ATOM 735 C C . GLU A 1 90 ? 13.942 -6.458 -49.283 1.00 37.94 90 GLU A C 1
ATOM 737 O O . GLU A 1 90 ? 13.154 -7.309 -48.851 1.00 37.94 90 GLU A O 1
ATOM 742 N N . PRO A 1 91 ? 15.075 -6.150 -48.624 1.00 40.91 91 PRO A N 1
ATOM 743 C CA . PRO A 1 91 ? 15.401 -6.711 -47.321 1.00 40.91 91 PRO A CA 1
ATOM 744 C C . PRO A 1 91 ? 14.287 -6.389 -46.324 1.00 40.91 91 PRO A C 1
ATOM 746 O O . PRO A 1 91 ? 13.808 -5.265 -46.261 1.00 40.91 91 PRO A O 1
ATOM 749 N N . PHE A 1 92 ? 13.886 -7.383 -45.532 1.00 45.47 92 PHE A N 1
ATOM 750 C CA . PHE A 1 92 ? 12.874 -7.241 -44.487 1.00 45.47 92 PHE A CA 1
ATOM 751 C C . PHE A 1 92 ? 13.108 -5.979 -43.640 1.00 45.47 92 PHE A C 1
ATOM 753 O O . PHE A 1 92 ? 14.072 -5.908 -42.870 1.00 45.47 92 PHE A O 1
ATOM 760 N N . HIS A 1 93 ? 12.226 -4.987 -43.766 1.00 56.72 93 HIS A N 1
ATOM 761 C CA . HIS A 1 93 ? 12.283 -3.787 -42.948 1.00 56.72 93 HIS A CA 1
ATOM 762 C C . HIS A 1 93 ? 11.476 -4.013 -41.674 1.00 56.72 93 HIS A C 1
ATOM 764 O O . HIS A 1 93 ? 10.270 -4.237 -41.682 1.00 56.72 93 HIS A O 1
ATOM 770 N N . PHE A 1 94 ? 12.158 -3.928 -40.535 1.00 54.62 94 PHE A N 1
ATOM 771 C CA . PHE A 1 94 ? 11.575 -4.137 -39.207 1.00 54.62 94 PHE A CA 1
ATOM 772 C C . PHE A 1 94 ? 10.395 -3.183 -38.898 1.00 54.62 94 PHE A C 1
ATOM 774 O O . PHE A 1 94 ? 9.598 -3.469 -38.011 1.00 54.62 94 PHE A O 1
ATOM 781 N N . GLN A 1 95 ? 10.285 -2.071 -39.636 1.00 57.81 95 GLN A N 1
ATOM 782 C CA . GLN A 1 95 ? 9.209 -1.070 -39.560 1.00 57.81 95 GLN A CA 1
ATOM 783 C C . GLN A 1 95 ? 7.926 -1.483 -40.316 1.00 57.81 95 GLN A C 1
ATOM 785 O O . GLN A 1 95 ? 6.895 -0.828 -40.202 1.00 57.81 95 GLN A O 1
ATOM 790 N N . ASP A 1 96 ? 7.953 -2.588 -41.061 1.00 61.19 96 ASP A N 1
ATOM 791 C CA . ASP A 1 96 ? 6.777 -3.099 -41.778 1.00 61.19 96 ASP A CA 1
ATOM 792 C C . ASP A 1 96 ? 6.040 -4.181 -40.972 1.00 61.19 96 ASP A C 1
ATOM 794 O O . ASP A 1 96 ? 4.991 -4.684 -41.380 1.00 61.19 96 ASP A O 1
ATOM 798 N N . MET A 1 97 ? 6.569 -4.558 -39.802 1.00 64.62 97 MET A N 1
ATOM 799 C CA . MET A 1 97 ? 5.947 -5.565 -38.949 1.00 64.62 97 MET A CA 1
ATOM 800 C C . MET A 1 97 ? 4.670 -5.047 -38.273 1.00 64.62 97 MET A C 1
ATOM 802 O O . MET A 1 97 ? 4.652 -3.927 -37.764 1.00 64.62 97 MET A O 1
ATOM 806 N N . PRO A 1 98 ? 3.619 -5.878 -38.152 1.00 74.56 98 PRO A N 1
ATOM 807 C CA . PRO A 1 98 ? 2.449 -5.551 -37.345 1.00 74.56 98 PRO A CA 1
ATOM 808 C C . PRO A 1 98 ? 2.818 -5.153 -35.908 1.00 74.56 98 PRO A C 1
ATOM 810 O O . PRO A 1 98 ? 3.689 -5.770 -35.285 1.00 74.56 98 PRO A O 1
ATOM 813 N N . LEU A 1 99 ? 2.100 -4.167 -35.353 1.00 74.31 99 LEU A N 1
ATOM 814 C CA . LEU A 1 99 ? 2.310 -3.667 -33.986 1.00 74.31 99 LEU A CA 1
ATOM 815 C C . LEU A 1 99 ? 2.280 -4.783 -32.933 1.00 74.31 99 LEU A C 1
ATOM 817 O O . LEU A 1 99 ? 3.043 -4.721 -31.976 1.00 74.31 99 LEU A O 1
ATOM 821 N N . ASP A 1 100 ? 1.464 -5.820 -33.123 1.00 71.31 100 ASP A N 1
ATOM 822 C CA . ASP A 1 100 ? 1.374 -6.956 -32.197 1.00 71.31 100 ASP A CA 1
ATOM 823 C C . ASP A 1 100 ? 2.651 -7.813 -32.183 1.00 71.31 100 ASP A C 1
ATOM 825 O O . ASP A 1 100 ? 3.048 -8.339 -31.141 1.00 71.31 100 ASP A O 1
ATOM 829 N N . ILE A 1 101 ? 3.338 -7.930 -33.323 1.00 70.44 101 ILE A N 1
ATOM 830 C CA . ILE A 1 101 ? 4.621 -8.639 -33.411 1.00 70.44 101 ILE A CA 1
ATOM 831 C C . ILE A 1 101 ? 5.721 -7.786 -32.777 1.00 70.44 101 ILE A C 1
ATOM 833 O O . ILE A 1 101 ? 6.482 -8.286 -31.950 1.00 70.44 101 ILE A O 1
ATOM 837 N N . LEU A 1 102 ? 5.757 -6.487 -33.088 1.00 77.44 102 LEU A N 1
ATOM 838 C CA . LEU A 1 102 ? 6.692 -5.542 -32.468 1.00 77.44 102 LEU A CA 1
ATOM 839 C C . LEU A 1 102 ? 6.519 -5.486 -30.950 1.00 77.44 102 LEU A C 1
ATOM 841 O O . LEU A 1 102 ? 7.504 -5.522 -30.220 1.00 77.44 102 LEU A O 1
ATOM 845 N N . TYR A 1 103 ? 5.276 -5.485 -30.471 1.00 79.69 103 TYR A N 1
ATOM 846 C CA . TYR A 1 103 ? 4.944 -5.604 -29.056 1.00 79.69 103 TYR A CA 1
ATOM 847 C C . TYR A 1 103 ? 5.578 -6.859 -28.440 1.00 79.69 103 TYR A C 1
ATOM 849 O O . TYR A 1 103 ? 6.244 -6.776 -27.406 1.00 79.69 103 TYR A O 1
ATOM 857 N N . ASN A 1 104 ? 5.420 -8.018 -29.091 1.00 75.25 104 ASN A N 1
ATOM 858 C CA . ASN A 1 104 ? 5.936 -9.291 -28.588 1.00 75.25 104 ASN A CA 1
ATOM 859 C C . ASN A 1 104 ? 7.464 -9.374 -28.573 1.00 75.25 104 ASN A C 1
ATOM 861 O O . ASN A 1 104 ? 8.022 -10.045 -27.706 1.00 75.25 104 ASN A O 1
ATOM 865 N N . ILE A 1 105 ? 8.132 -8.693 -29.502 1.00 78.88 105 ILE A N 1
ATOM 866 C CA . ILE A 1 105 ? 9.593 -8.622 -29.554 1.00 78.88 105 ILE A CA 1
ATOM 867 C C . ILE A 1 105 ? 10.101 -7.629 -28.506 1.00 78.88 105 ILE A C 1
ATOM 869 O O . ILE A 1 105 ? 10.954 -7.965 -27.689 1.00 78.88 105 ILE A O 1
ATOM 873 N N . PHE A 1 106 ? 9.559 -6.411 -28.485 1.00 86.38 106 PHE A N 1
ATOM 874 C CA . PHE A 1 106 ? 10.077 -5.330 -27.646 1.00 86.38 106 PHE A CA 1
ATOM 875 C C . PHE A 1 106 ? 9.846 -5.567 -26.158 1.00 86.38 106 PHE A C 1
ATOM 877 O O . PHE A 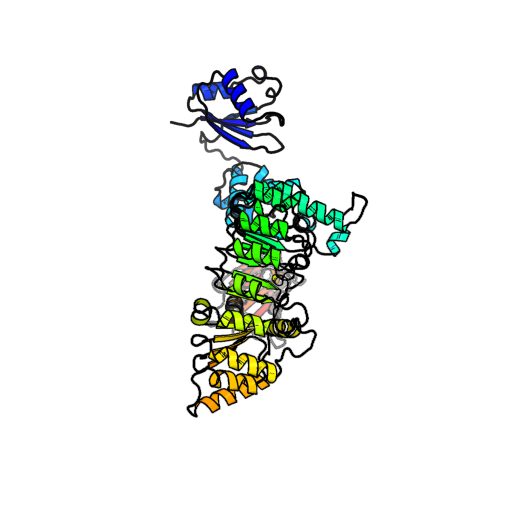1 106 ? 10.660 -5.125 -25.351 1.00 86.38 106 PHE A O 1
ATOM 884 N N . GLN A 1 107 ? 8.804 -6.311 -25.772 1.00 85.69 107 GLN A N 1
ATOM 885 C CA . GLN A 1 107 ? 8.600 -6.680 -24.366 1.00 85.69 107 GLN A CA 1
ATOM 886 C C . GLN A 1 107 ? 9.726 -7.567 -23.802 1.00 85.69 107 GLN A C 1
ATOM 888 O O . GLN A 1 107 ? 9.878 -7.626 -22.584 1.00 85.69 107 GLN A O 1
ATOM 893 N N . LEU A 1 108 ? 10.505 -8.241 -24.662 1.00 83.12 108 LEU A N 1
ATOM 894 C CA . LEU A 1 108 ? 11.658 -9.060 -24.268 1.00 83.12 108 LEU A CA 1
ATOM 895 C C . LEU A 1 108 ? 12.922 -8.220 -24.038 1.00 83.12 108 LEU A C 1
ATOM 897 O O . LEU A 1 108 ? 13.873 -8.690 -23.417 1.00 83.12 108 LEU A O 1
ATOM 901 N N . CYS A 1 109 ? 12.953 -6.987 -24.545 1.00 84.44 109 CYS A N 1
ATOM 902 C CA . CYS A 1 109 ? 14.087 -6.086 -24.398 1.00 84.44 109 CYS A CA 1
ATOM 903 C C . CYS A 1 109 ? 14.128 -5.463 -22.992 1.00 84.44 109 CYS A C 1
ATOM 905 O O . CYS A 1 109 ? 13.094 -5.296 -22.343 1.00 84.44 109 CYS A O 1
ATOM 907 N N . GLY A 1 110 ? 15.313 -5.058 -22.529 1.00 83.25 110 GLY A N 1
ATOM 908 C CA . GLY A 1 110 ? 15.447 -4.259 -21.311 1.00 83.25 110 GLY A CA 1
ATOM 909 C C . GLY A 1 110 ? 14.872 -2.847 -21.480 1.00 83.25 110 GLY A C 1
ATOM 910 O O . GLY A 1 110 ? 14.589 -2.391 -22.588 1.00 83.25 110 GLY A O 1
ATOM 911 N N . ILE A 1 111 ? 14.678 -2.127 -20.371 1.00 85.44 111 ILE A N 1
ATOM 912 C CA . ILE A 1 111 ? 14.069 -0.781 -20.391 1.00 85.44 111 ILE A CA 1
ATOM 913 C C . ILE A 1 111 ? 14.890 0.189 -21.247 1.00 85.44 111 ILE A C 1
ATOM 915 O O . ILE A 1 111 ? 14.323 0.967 -22.010 1.00 85.44 111 ILE A O 1
ATOM 919 N N . LYS A 1 112 ? 16.223 0.130 -21.160 1.00 83.56 112 LYS A N 1
ATOM 920 C CA . LYS A 1 112 ? 17.115 1.012 -21.921 1.00 83.56 112 LYS A CA 1
ATOM 921 C C . LYS A 1 112 ? 16.988 0.780 -23.425 1.00 83.56 112 LYS A C 1
ATOM 923 O O . LYS A 1 112 ? 16.906 1.736 -24.194 1.00 83.56 112 LYS A O 1
ATOM 928 N N . GLU A 1 113 ? 16.934 -0.479 -23.840 1.00 84.94 113 GLU A N 1
ATOM 929 C CA . GLU A 1 113 ? 16.736 -0.875 -25.230 1.00 84.94 113 GLU A CA 1
ATOM 930 C C . GLU A 1 113 ? 15.353 -0.444 -25.719 1.00 84.94 113 GLU A C 1
ATOM 932 O O . GLU A 1 113 ? 15.253 0.153 -26.786 1.00 84.94 113 GLU A O 1
ATOM 937 N N . GLN A 1 114 ? 14.302 -0.645 -24.917 1.00 85.94 114 GLN A N 1
ATOM 938 C CA . GLN A 1 114 ? 12.948 -0.187 -25.247 1.00 85.94 114 GLN A CA 1
ATOM 939 C C . GLN A 1 114 ? 12.879 1.339 -25.419 1.00 85.94 114 GLN A C 1
ATOM 941 O O . GLN A 1 114 ? 12.267 1.817 -26.371 1.00 85.94 114 GLN A O 1
ATOM 946 N N . LEU A 1 115 ? 13.556 2.114 -24.565 1.00 83.00 115 LEU A N 1
ATOM 947 C CA . LEU A 1 115 ? 13.651 3.570 -24.721 1.00 83.00 115 LEU A CA 1
ATOM 948 C C . LEU A 1 115 ? 14.377 3.963 -26.016 1.00 83.00 115 LEU A C 1
ATOM 950 O O . LEU A 1 115 ? 13.957 4.894 -26.698 1.00 83.00 115 LEU A O 1
ATOM 954 N N . ASN A 1 116 ? 15.445 3.257 -26.389 1.00 80.19 116 ASN A N 1
ATOM 955 C CA . ASN A 1 116 ? 16.146 3.503 -27.653 1.00 80.19 116 ASN A CA 1
ATOM 956 C C . ASN A 1 116 ? 15.286 3.131 -28.872 1.00 80.19 116 ASN A C 1
ATOM 958 O O . ASN A 1 116 ? 15.241 3.883 -29.845 1.00 80.19 116 ASN A O 1
ATOM 962 N N . LEU A 1 117 ? 14.549 2.020 -28.801 1.00 79.62 117 LEU A N 1
ATOM 963 C CA . LEU A 1 117 ? 13.603 1.604 -29.838 1.00 79.62 117 LEU A CA 1
ATOM 964 C C . LEU A 1 117 ? 12.494 2.644 -30.017 1.00 79.62 117 LEU A C 1
ATOM 966 O O . LEU A 1 117 ? 12.220 3.055 -31.142 1.00 79.62 117 LEU A O 1
ATOM 970 N N . ALA A 1 118 ? 11.931 3.156 -28.921 1.00 79.38 118 ALA A N 1
ATOM 971 C CA . ALA A 1 118 ? 10.917 4.209 -28.959 1.00 79.38 118 ALA A CA 1
ATOM 972 C C . ALA A 1 118 ? 11.414 5.512 -29.616 1.00 79.38 118 ALA A C 1
ATOM 974 O O . ALA A 1 118 ? 10.611 6.265 -30.158 1.00 79.38 118 ALA A O 1
ATOM 975 N N . ARG A 1 119 ? 12.729 5.774 -29.611 1.00 71.25 119 ARG A N 1
ATOM 976 C CA . ARG A 1 119 ? 13.345 6.928 -30.293 1.00 71.25 119 ARG A CA 1
ATOM 977 C C . ARG A 1 119 ? 13.606 6.697 -31.784 1.00 71.25 119 ARG A C 1
ATOM 979 O O . ARG A 1 119 ? 13.995 7.633 -32.470 1.00 71.25 119 ARG A O 1
ATOM 986 N N . THR A 1 120 ? 13.432 5.473 -32.282 1.00 72.25 120 THR A N 1
ATOM 987 C CA . THR A 1 120 ? 13.820 5.108 -33.652 1.00 72.25 120 THR A CA 1
ATOM 988 C C . THR A 1 120 ? 12.771 5.533 -34.681 1.00 72.25 120 THR A C 1
ATOM 990 O O . THR A 1 120 ? 13.115 6.137 -35.692 1.00 72.25 120 THR A O 1
ATOM 993 N N . CYS A 1 121 ? 11.491 5.222 -34.450 1.00 68.56 121 CYS A N 1
ATOM 994 C CA . CYS A 1 121 ? 10.389 5.623 -35.330 1.00 68.56 121 CYS A CA 1
ATOM 995 C C . CYS A 1 121 ? 9.034 5.598 -34.599 1.00 68.56 121 CYS A C 1
ATOM 997 O O . CYS A 1 121 ? 8.903 5.020 -33.517 1.00 68.56 121 CYS A O 1
ATOM 999 N N . GLN A 1 122 ? 8.002 6.189 -35.213 1.00 66.50 122 GLN A N 1
ATOM 1000 C CA . GLN A 1 122 ? 6.655 6.293 -34.634 1.00 66.50 122 GLN A CA 1
ATOM 1001 C C . GLN A 1 122 ? 6.032 4.931 -34.308 1.00 66.50 122 GLN A C 1
ATOM 1003 O O . GLN A 1 122 ? 5.425 4.757 -33.255 1.00 66.50 122 GLN A O 1
ATOM 1008 N N . GLN A 1 123 ? 6.178 3.952 -35.196 1.00 71.25 123 GLN A N 1
ATOM 1009 C CA . GLN A 1 123 ? 5.596 2.633 -34.977 1.00 71.25 123 GLN A CA 1
ATOM 1010 C C . GLN A 1 123 ? 6.237 1.931 -33.773 1.00 71.25 123 GLN A C 1
ATOM 1012 O O . GLN A 1 123 ? 5.541 1.296 -32.981 1.00 71.25 123 GLN A O 1
ATOM 1017 N N . PHE A 1 124 ? 7.549 2.095 -33.582 1.00 81.62 124 PHE A N 1
ATOM 1018 C CA . PHE A 1 124 ? 8.236 1.530 -32.425 1.00 81.62 124 PHE A CA 1
ATOM 1019 C C . PHE A 1 124 ? 7.847 2.248 -31.140 1.00 81.62 124 PHE A C 1
ATOM 1021 O O . PHE A 1 124 ? 7.640 1.599 -30.116 1.00 81.62 124 PHE A O 1
ATOM 1028 N N . TYR A 1 125 ? 7.688 3.570 -31.205 1.00 79.19 125 TYR A N 1
ATOM 1029 C CA . TYR A 1 125 ? 7.138 4.351 -30.107 1.00 79.19 125 TYR A CA 1
ATOM 1030 C C . TYR A 1 125 ? 5.757 3.833 -29.686 1.00 79.19 125 TYR A C 1
ATOM 1032 O O . TYR A 1 125 ? 5.556 3.558 -28.506 1.00 79.19 125 TYR A O 1
ATOM 1040 N N . GLU A 1 126 ? 4.828 3.628 -30.625 1.00 77.88 126 GLU A N 1
ATOM 1041 C CA . GLU A 1 126 ? 3.490 3.112 -30.307 1.00 77.88 126 GLU A CA 1
ATOM 1042 C C . GLU A 1 126 ? 3.526 1.672 -29.775 1.00 77.88 126 GLU A C 1
ATOM 1044 O O . GLU A 1 126 ? 2.783 1.349 -28.847 1.00 77.88 126 GLU A O 1
ATOM 1049 N N . ALA A 1 127 ? 4.434 0.824 -30.270 1.00 82.69 127 ALA A N 1
ATOM 1050 C CA . ALA A 1 127 ? 4.637 -0.516 -29.721 1.00 82.69 127 ALA A CA 1
ATOM 1051 C C . ALA A 1 127 ? 5.126 -0.468 -28.259 1.00 82.69 127 ALA A C 1
ATOM 1053 O O . ALA A 1 127 ? 4.519 -1.088 -27.383 1.00 82.69 127 ALA A O 1
ATOM 1054 N N . VAL A 1 128 ? 6.174 0.313 -27.965 1.00 84.25 128 VAL A N 1
ATOM 1055 C CA . VAL A 1 128 ? 6.733 0.464 -26.606 1.00 84.25 128 VAL A CA 1
ATOM 1056 C C . VAL A 1 128 ? 5.723 1.116 -25.663 1.00 84.25 128 VAL A C 1
ATOM 1058 O O . VAL A 1 128 ? 5.478 0.620 -24.563 1.00 84.25 128 VAL A O 1
ATOM 1061 N N . LYS A 1 129 ? 5.060 2.181 -26.111 1.00 83.00 129 LYS A N 1
ATOM 1062 C CA . LYS A 1 129 ? 3.965 2.823 -25.383 1.00 83.00 129 LYS A CA 1
ATOM 1063 C C . LYS A 1 129 ? 2.853 1.824 -25.082 1.00 83.00 129 LYS A C 1
ATOM 1065 O O . LYS A 1 129 ? 2.407 1.762 -23.941 1.00 83.00 129 LYS A O 1
ATOM 1070 N N . GLY A 1 130 ? 2.454 0.992 -26.045 1.00 81.19 130 GLY A N 1
ATOM 1071 C CA . GLY A 1 130 ? 1.464 -0.070 -25.855 1.00 81.19 130 GLY A CA 1
ATOM 1072 C C . GLY A 1 130 ? 1.860 -1.089 -24.780 1.00 81.19 130 GLY A C 1
ATOM 1073 O O . GLY A 1 130 ? 1.024 -1.455 -23.949 1.00 81.19 130 GLY A O 1
ATOM 1074 N N . ILE A 1 131 ? 3.135 -1.498 -24.737 1.00 82.56 131 ILE A N 1
ATOM 1075 C CA . ILE A 1 131 ? 3.689 -2.353 -23.667 1.00 82.56 131 ILE A CA 1
ATOM 1076 C C . ILE A 1 131 ? 3.513 -1.672 -22.308 1.00 82.56 131 ILE A C 1
ATOM 1078 O O . ILE A 1 131 ? 3.035 -2.279 -21.347 1.00 82.56 131 ILE A O 1
ATOM 1082 N N . TRP A 1 132 ? 3.849 -0.389 -22.221 1.00 82.81 132 TRP A N 1
ATOM 1083 C CA . TRP A 1 132 ? 3.918 0.316 -20.946 1.00 82.81 132 TRP A CA 1
ATOM 1084 C C . TRP A 1 132 ? 2.541 0.738 -20.435 1.00 82.81 132 TRP A C 1
ATOM 1086 O O . TRP A 1 132 ? 2.294 0.658 -19.233 1.00 82.81 132 TRP A O 1
ATOM 1096 N N . CYS A 1 133 ? 1.610 1.063 -21.336 1.00 77.25 133 CYS A N 1
ATOM 1097 C CA . CYS A 1 133 ? 0.195 1.276 -21.022 1.00 77.25 133 CYS A CA 1
ATOM 1098 C C . CYS A 1 133 ? -0.410 0.070 -20.295 1.00 77.25 133 CYS A C 1
ATOM 1100 O O . CYS A 1 133 ? -1.148 0.236 -19.324 1.00 77.25 133 CYS A O 1
ATOM 1102 N N . LYS A 1 134 ? -0.108 -1.146 -20.771 1.00 71.81 134 LYS A N 1
ATOM 1103 C CA . LYS A 1 134 ? -0.621 -2.391 -20.182 1.00 71.81 134 LYS A CA 1
ATOM 1104 C C . LYS A 1 134 ? 0.082 -2.737 -18.870 1.00 71.81 134 LYS A C 1
ATOM 1106 O O . LYS A 1 134 ? -0.550 -3.273 -17.965 1.00 71.81 134 LYS A O 1
ATOM 1111 N N . LYS A 1 135 ? 1.376 -2.425 -18.763 1.00 75.50 135 LYS A N 1
ATOM 1112 C CA . LYS A 1 135 ? 2.217 -2.809 -17.624 1.00 75.50 135 LYS A CA 1
ATOM 1113 C C . LYS A 1 135 ? 2.078 -1.882 -16.412 1.00 75.50 135 LYS A C 1
ATOM 1115 O O . LYS A 1 135 ? 2.141 -2.363 -15.285 1.00 75.50 135 LYS A O 1
ATOM 1120 N N . TYR A 1 136 ? 1.863 -0.581 -16.616 1.00 72.06 136 TYR A N 1
ATOM 1121 C CA . TYR A 1 136 ? 2.065 0.427 -15.567 1.00 72.06 136 TYR A CA 1
ATOM 1122 C C . TYR A 1 136 ? 0.809 1.234 -15.223 1.00 72.06 136 TYR A C 1
ATOM 1124 O O . TYR A 1 136 ? 0.818 2.461 -15.214 1.00 72.06 136 TYR A O 1
ATOM 1132 N N . ARG A 1 137 ? -0.277 0.547 -14.844 1.00 80.19 137 ARG A N 1
ATOM 1133 C CA . ARG A 1 137 ? -1.323 1.194 -14.024 1.00 80.19 137 ARG A CA 1
ATOM 1134 C C . ARG A 1 137 ? -0.794 1.533 -12.623 1.00 80.19 137 ARG A C 1
ATOM 1136 O O . ARG A 1 137 ? -1.205 2.537 -12.039 1.00 80.19 137 ARG A O 1
ATOM 1143 N N . TYR A 1 138 ? 0.116 0.687 -12.142 1.00 87.25 138 TYR A N 1
ATOM 1144 C CA . TYR A 1 138 ? 0.919 0.839 -10.938 1.00 87.25 138 TYR A CA 1
ATOM 1145 C C . TYR A 1 138 ? 2.378 1.097 -11.338 1.00 87.25 138 TYR A C 1
ATOM 1147 O O . TYR A 1 138 ? 2.923 0.346 -12.147 1.00 87.25 138 TYR A O 1
ATOM 1155 N N . PHE A 1 139 ? 3.009 2.138 -10.799 1.00 90.88 139 PHE A N 1
ATOM 1156 C CA . PHE A 1 139 ? 4.374 2.531 -11.157 1.00 90.88 139 PHE A CA 1
ATOM 1157 C C . PHE A 1 139 ? 5.236 2.756 -9.914 1.00 90.88 139 PHE A C 1
ATOM 1159 O O . PHE A 1 139 ? 4.838 3.493 -9.017 1.00 90.88 139 PHE A O 1
ATOM 1166 N N . ILE A 1 140 ? 6.428 2.159 -9.861 1.00 92.12 140 ILE A N 1
ATOM 1167 C CA . ILE A 1 140 ? 7.399 2.409 -8.788 1.00 92.12 140 ILE A CA 1
ATOM 1168 C C . ILE A 1 140 ? 8.426 3.414 -9.302 1.00 92.12 140 ILE A C 1
ATOM 1170 O O . ILE A 1 140 ? 9.196 3.120 -10.213 1.00 92.12 140 ILE A O 1
ATOM 1174 N N . TYR A 1 141 ? 8.442 4.596 -8.698 1.00 94.69 141 TYR A N 1
ATOM 1175 C CA . TYR A 1 141 ? 9.445 5.622 -8.927 1.00 94.69 141 TYR A CA 1
ATOM 1176 C C . TYR A 1 141 ? 10.545 5.490 -7.874 1.00 94.69 141 TYR A C 1
ATOM 1178 O O . TYR A 1 141 ? 10.388 5.962 -6.746 1.00 94.69 141 TYR A O 1
ATOM 1186 N N . ASN A 1 142 ? 11.665 4.865 -8.237 1.00 92.44 142 ASN A N 1
ATOM 1187 C CA . ASN A 1 142 ? 12.868 4.824 -7.410 1.00 92.44 142 ASN A CA 1
ATOM 1188 C C . ASN A 1 142 ? 14.045 5.388 -8.212 1.00 92.44 142 ASN A C 1
ATOM 1190 O O . ASN A 1 142 ? 14.608 4.716 -9.073 1.00 92.44 142 ASN A O 1
ATOM 1194 N N . TYR A 1 143 ? 14.410 6.638 -7.922 1.00 91.38 143 TYR A N 1
ATOM 1195 C CA . TYR A 1 143 ? 15.462 7.341 -8.659 1.00 91.38 143 TYR A CA 1
ATOM 1196 C C . TYR A 1 143 ? 16.816 6.618 -8.598 1.00 91.38 143 TYR A C 1
ATOM 1198 O O . TYR A 1 143 ? 17.537 6.571 -9.591 1.00 91.38 143 TYR A O 1
ATOM 1206 N N . LEU A 1 144 ? 17.158 6.030 -7.451 1.00 87.19 144 LEU A N 1
ATOM 1207 C CA . LEU A 1 144 ? 18.449 5.370 -7.270 1.00 87.19 144 LEU A CA 1
ATOM 1208 C C . LEU A 1 144 ? 18.499 4.025 -7.988 1.00 87.19 144 LEU A C 1
ATOM 1210 O O . LEU A 1 144 ? 19.518 3.701 -8.590 1.00 87.19 144 LEU A O 1
ATOM 1214 N N . ASP A 1 145 ? 17.392 3.286 -7.997 1.00 87.31 145 ASP A N 1
ATOM 1215 C CA . ASP A 1 145 ? 17.283 2.062 -8.789 1.00 87.31 145 ASP A CA 1
ATOM 1216 C C . ASP A 1 145 ? 17.411 2.357 -10.291 1.00 87.31 145 ASP A C 1
ATOM 1218 O O . ASP A 1 145 ? 18.189 1.708 -10.992 1.00 87.31 145 ASP A O 1
ATOM 1222 N N . PHE A 1 146 ? 16.748 3.416 -10.776 1.00 89.31 146 PHE A N 1
ATOM 1223 C CA . PHE A 1 146 ? 16.918 3.869 -12.157 1.00 89.31 146 PHE A CA 1
ATOM 1224 C C . PHE A 1 146 ? 18.376 4.212 -12.470 1.00 89.31 146 PHE A C 1
ATOM 1226 O O . PHE A 1 146 ? 18.909 3.783 -13.495 1.00 89.31 146 PHE A O 1
ATOM 1233 N N . LYS A 1 147 ? 19.033 4.972 -11.589 1.00 86.50 147 LYS A N 1
ATOM 1234 C CA . LYS A 1 147 ? 20.380 5.486 -11.837 1.00 86.50 147 LYS A CA 1
ATOM 1235 C C . LYS A 1 147 ? 21.450 4.400 -11.778 1.00 86.50 147 LYS A C 1
ATOM 1237 O O . LYS A 1 147 ? 22.302 4.348 -12.662 1.00 86.50 147 LYS A O 1
ATOM 1242 N N . TYR A 1 148 ? 21.409 3.552 -10.754 1.00 83.50 148 TYR A N 1
ATOM 1243 C CA . TYR A 1 148 ? 22.514 2.655 -10.412 1.00 83.50 148 TYR A CA 1
ATOM 1244 C C . TYR A 1 148 ? 22.242 1.206 -10.819 1.00 83.50 148 TYR A C 1
ATOM 1246 O O . TYR A 1 148 ? 23.066 0.610 -11.512 1.00 83.50 148 TYR A O 1
ATOM 1254 N N . SER A 1 149 ? 21.064 0.661 -10.502 1.00 83.56 149 SER A N 1
ATOM 1255 C CA . SER A 1 149 ? 20.706 -0.705 -10.908 1.00 83.56 149 SER A CA 1
ATOM 1256 C C . SER A 1 149 ? 20.441 -0.786 -12.413 1.00 83.56 149 SER A C 1
ATOM 1258 O O . SER A 1 149 ? 20.973 -1.652 -13.105 1.00 83.56 149 SER A O 1
ATOM 1260 N N . MET A 1 150 ? 19.634 0.140 -12.941 1.00 85.25 150 MET A N 1
ATOM 1261 C CA . MET A 1 150 ? 19.217 0.144 -14.349 1.00 85.25 150 MET A CA 1
ATOM 1262 C C . MET A 1 150 ? 20.127 0.966 -15.268 1.00 85.25 150 MET A C 1
ATOM 1264 O O . MET A 1 150 ? 19.977 0.904 -16.490 1.00 85.25 150 MET A O 1
ATOM 1268 N N . LYS A 1 151 ? 21.080 1.724 -14.707 1.00 87.25 151 LYS A N 1
ATOM 1269 C CA . LYS A 1 151 ? 22.044 2.550 -15.458 1.00 87.25 151 LYS A CA 1
ATOM 1270 C C . LYS A 1 151 ? 21.369 3.522 -16.437 1.00 87.25 151 LYS A C 1
ATOM 1272 O O . LYS A 1 151 ? 21.842 3.711 -17.565 1.00 87.25 151 LYS A O 1
ATOM 1277 N N . LEU A 1 152 ? 20.250 4.112 -16.015 1.00 88.31 152 LEU A N 1
ATOM 1278 C CA . LEU A 1 152 ? 19.521 5.145 -16.748 1.00 88.31 152 LEU A CA 1
ATOM 1279 C C . LEU A 1 152 ? 20.038 6.526 -16.342 1.00 88.31 152 LEU A C 1
ATOM 1281 O O . LEU A 1 152 ? 20.199 6.818 -15.160 1.00 88.31 152 LEU A O 1
ATOM 1285 N N . ASP A 1 153 ? 20.281 7.400 -17.315 1.00 89.56 153 ASP A N 1
ATOM 1286 C CA . ASP A 1 153 ? 20.526 8.814 -17.030 1.00 89.56 153 ASP A CA 1
ATOM 1287 C C . ASP A 1 153 ? 19.210 9.582 -16.789 1.00 89.56 153 ASP A C 1
ATOM 1289 O O . ASP A 1 153 ? 18.111 9.070 -17.005 1.00 89.56 153 ASP A O 1
ATOM 1293 N N . ASP A 1 154 ? 19.309 10.829 -16.328 1.00 88.38 154 ASP A N 1
ATOM 1294 C CA . ASP A 1 154 ? 18.141 11.626 -15.928 1.00 88.38 154 ASP A CA 1
ATOM 1295 C C . ASP A 1 154 ? 17.207 11.896 -17.121 1.00 88.38 154 ASP A C 1
ATOM 1297 O O . ASP A 1 154 ? 15.989 11.998 -16.957 1.00 88.38 154 ASP A O 1
ATOM 1301 N N . LYS A 1 155 ? 17.766 11.949 -18.339 1.00 88.00 155 LYS A N 1
ATOM 1302 C CA . LYS A 1 155 ? 17.002 12.091 -19.581 1.00 88.00 155 LYS A CA 1
ATOM 1303 C C . LYS A 1 155 ? 16.208 10.822 -19.879 1.00 88.00 155 LYS A C 1
ATOM 1305 O O . LYS A 1 155 ? 15.029 10.910 -20.198 1.00 88.00 155 LYS A O 1
ATOM 1310 N N . MET A 1 156 ? 16.814 9.646 -19.733 1.00 88.38 156 MET A N 1
ATOM 1311 C CA . MET A 1 156 ? 16.132 8.358 -19.874 1.00 88.38 156 MET A CA 1
ATOM 1312 C C . MET A 1 156 ? 15.029 8.176 -18.829 1.00 88.38 156 MET A C 1
ATOM 1314 O O . MET A 1 156 ? 13.959 7.685 -19.179 1.00 88.38 156 MET A O 1
ATOM 1318 N N . VAL A 1 157 ? 15.243 8.610 -17.582 1.00 91.25 157 VAL A N 1
ATOM 1319 C CA . VAL A 1 157 ? 14.193 8.605 -16.544 1.00 91.25 157 VAL A CA 1
ATOM 1320 C C . VAL A 1 157 ? 13.020 9.501 -16.943 1.00 91.25 157 VAL A C 1
ATOM 1322 O O . VAL A 1 157 ? 11.862 9.098 -16.818 1.00 91.25 157 VAL A O 1
ATOM 1325 N N . LYS A 1 158 ? 13.302 10.693 -17.475 1.00 91.50 158 LYS A N 1
ATOM 1326 C CA . LYS A 1 158 ? 12.270 11.606 -17.975 1.00 91.50 158 LYS A CA 1
ATOM 1327 C C . LYS A 1 158 ? 11.501 11.024 -19.161 1.00 91.50 158 LYS A C 1
ATOM 1329 O O . LYS A 1 158 ? 10.273 11.059 -19.153 1.00 91.50 158 LYS A O 1
ATOM 1334 N N . ASP A 1 159 ? 12.195 10.455 -20.143 1.00 86.31 159 ASP A N 1
ATOM 1335 C CA . ASP A 1 159 ? 11.562 9.803 -21.297 1.00 86.31 159 ASP A CA 1
ATOM 1336 C C . ASP A 1 159 ? 10.667 8.641 -20.846 1.00 86.31 159 ASP A C 1
ATOM 1338 O O . ASP A 1 159 ? 9.551 8.485 -21.343 1.00 86.31 159 ASP A O 1
ATOM 1342 N N . LEU A 1 160 ? 11.110 7.884 -19.835 1.00 88.56 160 LEU A N 1
ATOM 1343 C CA . LEU A 1 160 ? 10.310 6.841 -19.200 1.00 88.56 160 LEU A CA 1
ATOM 1344 C C . LEU A 1 160 ? 9.011 7.416 -18.613 1.00 88.56 160 LEU A C 1
ATOM 1346 O O . LEU A 1 160 ? 7.928 6.905 -18.898 1.00 88.56 160 LEU A O 1
ATOM 1350 N N . CYS A 1 161 ? 9.100 8.518 -17.865 1.00 91.38 161 CYS A N 1
ATOM 1351 C CA . CYS A 1 161 ? 7.933 9.188 -17.289 1.00 91.38 161 CYS A CA 1
ATOM 1352 C C . CYS A 1 161 ? 6.984 9.745 -18.360 1.00 91.38 161 CYS A C 1
ATOM 1354 O O . CYS A 1 161 ? 5.771 9.632 -18.205 1.00 91.38 161 CYS A O 1
ATOM 1356 N N . ILE A 1 162 ? 7.504 10.301 -19.458 1.00 88.31 162 ILE A N 1
ATOM 1357 C CA . ILE A 1 162 ? 6.697 10.793 -20.588 1.00 88.31 162 ILE A CA 1
ATOM 1358 C C . ILE A 1 162 ? 5.907 9.650 -21.237 1.00 88.31 162 ILE A C 1
ATOM 1360 O O . ILE A 1 162 ? 4.733 9.819 -21.564 1.00 88.31 162 ILE A O 1
ATOM 1364 N N . LEU A 1 163 ? 6.539 8.487 -21.410 1.00 84.19 163 LEU A N 1
ATOM 1365 C CA . LEU A 1 163 ? 5.938 7.331 -22.075 1.00 84.19 163 LEU A CA 1
ATOM 1366 C C . LEU A 1 163 ? 4.794 6.709 -21.272 1.00 84.19 163 LEU A C 1
ATOM 1368 O O . LEU A 1 163 ? 3.733 6.439 -21.834 1.00 84.19 163 LEU A O 1
ATOM 1372 N N . CYS A 1 164 ? 4.992 6.458 -19.972 1.00 86.69 164 CYS A N 1
ATOM 1373 C CA . CYS A 1 164 ? 3.981 5.772 -19.161 1.00 86.69 164 CYS A CA 1
ATOM 1374 C C . CYS A 1 164 ? 3.115 6.693 -18.305 1.00 86.69 164 CYS A C 1
ATOM 1376 O O . CYS A 1 164 ? 2.013 6.288 -17.943 1.00 86.69 164 CYS A O 1
ATOM 1378 N N . GLY A 1 165 ? 3.576 7.897 -17.958 1.00 90.69 165 GLY A N 1
ATOM 1379 C CA . GLY A 1 165 ? 3.032 8.686 -16.849 1.00 90.69 165 GLY A CA 1
ATOM 1380 C C . GLY A 1 165 ? 1.525 8.931 -16.929 1.00 90.69 165 GLY A C 1
ATOM 1381 O O . GLY A 1 165 ? 0.813 8.709 -15.951 1.00 90.69 165 GLY A O 1
ATOM 1382 N N . ARG A 1 166 ? 1.004 9.260 -18.119 1.00 90.06 166 ARG A N 1
ATOM 1383 C CA . ARG A 1 166 ? -0.435 9.492 -18.341 1.00 90.06 166 ARG A CA 1
ATOM 1384 C C . ARG A 1 166 ? -1.313 8.260 -18.084 1.00 90.06 166 ARG A C 1
ATOM 1386 O O . ARG A 1 166 ? -2.525 8.395 -17.957 1.00 90.06 166 ARG A O 1
ATOM 1393 N N . HIS A 1 167 ? -0.743 7.058 -18.043 1.00 89.38 167 HIS A N 1
ATOM 1394 C CA . HIS A 1 167 ? -1.467 5.803 -17.811 1.00 89.38 167 HIS A CA 1
ATOM 1395 C C . HIS A 1 167 ? -1.402 5.339 -16.349 1.00 89.38 167 HIS A C 1
ATOM 1397 O O . HIS A 1 167 ? -2.181 4.471 -15.940 1.00 89.38 167 HIS A O 1
ATOM 1403 N N . VAL A 1 168 ? -0.515 5.940 -15.554 1.00 93.50 168 VAL A N 1
ATOM 1404 C CA . VAL A 1 168 ? -0.322 5.609 -14.144 1.00 93.50 168 VAL A CA 1
ATOM 1405 C C . VAL A 1 168 ? -1.465 6.190 -13.317 1.00 93.50 168 VAL A C 1
ATOM 1407 O O . VAL A 1 168 ? -1.727 7.390 -13.349 1.00 93.50 168 VAL A O 1
ATOM 1410 N N . LYS A 1 169 ? -2.127 5.328 -12.541 1.00 95.19 169 LYS A N 1
ATOM 1411 C CA . LYS A 1 169 ? -3.162 5.723 -11.568 1.00 95.19 169 LYS A CA 1
ATOM 1412 C C . LYS A 1 169 ? -2.689 5.568 -10.131 1.00 95.19 169 LYS A C 1
ATOM 1414 O O . LYS A 1 169 ? -3.165 6.284 -9.254 1.00 95.19 169 LYS A O 1
ATOM 1419 N N . GLU A 1 170 ? -1.752 4.659 -9.898 1.00 96.00 170 GLU A N 1
ATOM 1420 C CA . GLU A 1 170 ? -1.122 4.442 -8.603 1.00 96.00 170 GLU A CA 1
ATOM 1421 C C . GLU A 1 170 ? 0.394 4.508 -8.762 1.00 96.00 170 GLU A C 1
ATOM 1423 O O . GLU A 1 170 ? 0.968 3.826 -9.611 1.00 96.00 170 GLU A O 1
ATOM 1428 N N . LEU A 1 171 ? 1.042 5.338 -7.951 1.00 96.75 171 LEU A N 1
ATOM 1429 C CA . LEU A 1 171 ? 2.485 5.512 -7.970 1.00 96.75 171 LEU A CA 1
ATOM 1430 C C . LEU A 1 171 ? 3.047 5.272 -6.575 1.00 96.75 171 LEU A C 1
ATOM 1432 O O . LEU A 1 171 ? 2.582 5.859 -5.599 1.00 96.75 171 LEU A O 1
ATOM 1436 N N . ARG A 1 172 ? 4.083 4.439 -6.493 1.00 95.75 172 ARG A N 1
ATOM 1437 C CA . ARG A 1 172 ? 4.930 4.315 -5.311 1.00 95.75 172 ARG A CA 1
ATOM 1438 C C . ARG A 1 172 ? 6.187 5.152 -5.510 1.00 95.75 172 ARG A C 1
ATOM 1440 O O . ARG A 1 172 ? 7.028 4.804 -6.330 1.00 95.75 172 ARG A O 1
ATOM 1447 N N . PHE A 1 173 ? 6.328 6.231 -4.756 1.00 96.12 173 PHE A N 1
ATOM 1448 C CA . PHE A 1 173 ? 7.559 7.007 -4.684 1.00 96.12 173 PHE A CA 1
ATOM 1449 C C . PHE A 1 173 ? 8.447 6.404 -3.600 1.00 96.12 173 PHE A C 1
ATOM 1451 O O . PHE A 1 173 ? 8.097 6.447 -2.423 1.00 96.12 173 PHE A O 1
ATOM 1458 N N . SER A 1 174 ? 9.572 5.815 -3.997 1.00 92.44 174 SER A N 1
ATOM 1459 C CA . SER A 1 174 ? 10.519 5.187 -3.081 1.00 92.44 174 SER A CA 1
ATOM 1460 C C . SER A 1 174 ? 11.768 6.040 -2.936 1.00 92.44 174 SER A C 1
ATOM 1462 O O . SER A 1 174 ? 12.533 6.216 -3.885 1.00 92.44 174 SER A O 1
ATOM 1464 N N . SER A 1 175 ? 12.003 6.511 -1.715 1.00 88.06 175 SER A N 1
ATOM 1465 C CA . SER A 1 175 ? 13.293 7.031 -1.276 1.00 88.06 175 SER A CA 1
ATOM 1466 C C . SER A 1 175 ? 14.125 5.973 -0.543 1.00 88.06 175 SER A C 1
ATOM 1468 O O . SER A 1 175 ? 15.091 6.333 0.126 1.00 88.06 175 SER A O 1
ATOM 1470 N N . TYR A 1 176 ? 13.723 4.698 -0.595 1.00 81.88 176 TYR A N 1
ATOM 1471 C CA . TYR A 1 176 ? 14.492 3.593 -0.032 1.00 81.88 176 TYR A CA 1
ATOM 1472 C C . TYR A 1 176 ? 15.728 3.321 -0.888 1.00 81.88 176 TYR A C 1
ATOM 1474 O O . TYR A 1 176 ? 15.664 3.349 -2.122 1.00 81.88 176 TYR A O 1
ATOM 1482 N N . PHE A 1 177 ? 16.850 3.044 -0.231 1.00 73.62 177 PHE A N 1
ATOM 1483 C CA . PHE A 1 177 ? 18.128 2.817 -0.887 1.00 73.62 177 PHE A CA 1
ATOM 1484 C C . PHE A 1 177 ? 18.945 1.759 -0.160 1.00 73.62 177 PHE A C 1
ATOM 1486 O O . PHE A 1 177 ? 18.880 1.633 1.060 1.00 73.62 177 PHE A O 1
ATOM 1493 N N . ASN A 1 178 ? 19.746 1.018 -0.922 1.00 69.94 178 ASN A N 1
ATOM 1494 C CA . ASN A 1 178 ? 20.740 0.118 -0.358 1.00 69.94 178 ASN A CA 1
ATOM 1495 C C . ASN A 1 178 ? 21.983 0.931 0.047 1.00 69.94 178 ASN A C 1
ATOM 1497 O O . ASN A 1 178 ? 22.492 1.725 -0.743 1.00 69.94 178 ASN A O 1
ATOM 1501 N N . MET A 1 179 ? 22.487 0.725 1.266 1.00 67.81 179 MET A N 1
ATOM 1502 C CA . MET A 1 179 ? 23.712 1.365 1.758 1.00 67.81 179 MET A CA 1
ATOM 1503 C C . MET A 1 179 ? 24.931 1.085 0.870 1.00 67.81 179 MET A C 1
ATOM 1505 O O . MET A 1 179 ? 25.807 1.940 0.761 1.00 67.81 179 MET A O 1
ATOM 1509 N N . ASP A 1 180 ? 24.987 -0.068 0.199 1.00 65.81 180 ASP A N 1
ATOM 1510 C CA . ASP A 1 180 ? 26.072 -0.377 -0.734 1.00 65.81 180 ASP A CA 1
ATOM 1511 C C . ASP A 1 180 ? 26.053 0.521 -1.976 1.00 65.81 180 ASP A C 1
ATOM 1513 O O . ASP A 1 180 ? 27.118 0.892 -2.465 1.00 65.81 180 ASP A O 1
ATOM 1517 N N . LEU A 1 181 ? 24.872 0.979 -2.412 1.00 63.31 181 LEU A N 1
ATOM 1518 C CA . LEU A 1 181 ? 24.742 1.921 -3.529 1.00 63.31 181 LEU A CA 1
ATOM 1519 C C . LEU A 1 181 ? 25.324 3.297 -3.186 1.00 63.31 181 LEU A C 1
ATOM 1521 O O . LEU A 1 181 ? 25.801 3.986 -4.081 1.00 63.31 181 LEU A O 1
ATOM 1525 N N . LEU A 1 182 ? 25.357 3.695 -1.903 1.00 65.19 182 LEU A N 1
ATOM 1526 C CA . LEU A 1 182 ? 25.964 4.969 -1.489 1.00 65.19 182 LEU A CA 1
ATOM 1527 C C . LEU A 1 182 ? 27.462 5.045 -1.809 1.00 65.19 182 LEU A C 1
ATOM 1529 O O . LEU A 1 182 ? 27.988 6.147 -1.966 1.00 65.19 182 LEU A O 1
ATOM 1533 N N . LYS A 1 183 ? 28.145 3.895 -1.902 1.00 66.38 183 LYS A N 1
ATOM 1534 C CA . LYS A 1 183 ? 29.575 3.813 -2.240 1.00 66.38 183 LYS A CA 1
ATOM 1535 C C . LYS A 1 183 ? 29.841 4.151 -3.709 1.00 66.38 183 LYS A C 1
ATOM 1537 O O . LYS A 1 183 ? 30.940 4.582 -4.036 1.00 66.38 183 LYS A O 1
ATOM 1542 N N . GLU A 1 184 ? 28.842 3.977 -4.573 1.00 63.47 184 GLU A N 1
ATOM 1543 C CA . GLU A 1 184 ? 28.917 4.272 -6.010 1.00 63.47 184 GLU A CA 1
ATOM 1544 C C . GLU A 1 184 ? 28.523 5.723 -6.341 1.00 63.47 184 GLU A C 1
ATOM 1546 O O . GLU A 1 184 ? 28.676 6.176 -7.478 1.00 63.47 184 GLU A O 1
ATOM 1551 N N . ILE A 1 185 ? 28.010 6.478 -5.362 1.00 67.00 185 ILE A N 1
ATOM 1552 C CA . ILE A 1 185 ? 27.617 7.875 -5.557 1.00 67.00 185 ILE A CA 1
ATOM 1553 C C . ILE A 1 185 ? 28.855 8.767 -5.457 1.00 67.00 185 ILE A C 1
ATOM 1555 O O . ILE A 1 185 ? 29.362 9.042 -4.370 1.00 67.00 185 ILE A O 1
ATOM 1559 N N . GLU A 1 186 ? 29.311 9.293 -6.593 1.00 62.59 186 GLU A N 1
ATOM 1560 C CA . GLU A 1 186 ? 30.247 10.418 -6.601 1.00 62.59 186 GLU A CA 1
ATOM 1561 C C . GLU A 1 186 ? 29.544 11.682 -6.082 1.00 62.59 186 GLU A C 1
ATOM 1563 O O . GLU A 1 186 ? 28.742 12.314 -6.779 1.00 62.59 186 GLU A O 1
ATOM 1568 N N . TRP A 1 187 ? 29.853 12.080 -4.849 1.00 63.81 187 TRP A N 1
ATOM 1569 C CA . TRP A 1 187 ? 29.348 13.315 -4.250 1.00 63.81 187 TRP A CA 1
ATOM 1570 C C . TRP A 1 187 ? 30.034 14.531 -4.883 1.00 63.81 187 TRP A C 1
ATOM 1572 O O . TRP A 1 187 ? 30.998 15.075 -4.356 1.00 63.81 187 TRP A O 1
ATOM 1582 N N . LYS A 1 188 ? 29.536 14.964 -6.047 1.00 55.66 188 LYS A N 1
ATOM 1583 C CA . LYS A 1 188 ? 30.056 16.139 -6.774 1.00 55.66 188 LYS A CA 1
ATOM 1584 C C . LYS A 1 188 ? 29.829 17.466 -6.039 1.00 55.66 188 LYS A C 1
ATOM 1586 O O . LYS A 1 188 ? 30.477 18.458 -6.356 1.00 55.66 188 LYS A O 1
ATOM 1591 N N . MET A 1 189 ? 28.908 17.493 -5.077 1.00 58.06 189 MET A N 1
ATOM 1592 C CA . MET A 1 189 ? 28.652 18.645 -4.213 1.00 58.06 189 MET A CA 1
ATOM 1593 C C . MET A 1 189 ? 29.312 18.415 -2.852 1.00 58.06 189 MET A C 1
ATOM 1595 O O . MET A 1 189 ? 29.090 17.376 -2.230 1.00 58.06 189 MET A O 1
ATOM 1599 N N . GLY A 1 190 ? 30.086 19.391 -2.366 1.00 62.78 190 GLY A N 1
ATOM 1600 C CA . GLY A 1 190 ? 30.508 19.412 -0.963 1.00 62.78 190 GLY A CA 1
ATOM 1601 C C . GLY A 1 190 ? 29.295 19.455 -0.019 1.00 62.78 190 GLY A C 1
ATOM 1602 O O . GLY A 1 190 ? 28.210 19.871 -0.420 1.00 62.78 190 GLY A O 1
ATOM 1603 N N . GLY A 1 191 ? 29.463 19.026 1.233 1.00 72.38 191 GLY A N 1
ATOM 1604 C CA . GLY A 1 191 ? 28.390 19.011 2.239 1.00 72.38 191 GLY A CA 1
ATOM 1605 C C . GLY A 1 191 ? 27.969 17.605 2.672 1.00 72.38 191 GLY A C 1
ATOM 1606 O O . GLY A 1 191 ? 28.672 16.631 2.417 1.00 72.38 191 GLY A O 1
ATOM 1607 N N . ASN A 1 192 ? 26.840 17.505 3.382 1.00 79.06 192 ASN A N 1
ATOM 1608 C CA . ASN A 1 192 ? 26.360 16.241 3.940 1.00 79.06 192 ASN A CA 1
ATOM 1609 C C . ASN A 1 192 ? 25.794 15.328 2.824 1.00 79.06 192 ASN A C 1
ATOM 1611 O O . ASN A 1 192 ? 24.806 15.704 2.187 1.00 79.06 192 ASN A O 1
ATOM 1615 N N . PRO A 1 193 ? 26.351 14.118 2.617 1.00 75.81 193 PRO A N 1
ATOM 1616 C CA . PRO A 1 193 ? 25.868 13.157 1.621 1.00 75.81 193 PRO A CA 1
ATOM 1617 C C . PRO A 1 193 ? 24.363 12.861 1.702 1.00 75.81 193 PRO A C 1
ATOM 1619 O O . PRO A 1 193 ? 23.669 12.817 0.690 1.00 75.81 193 PRO A O 1
ATOM 1622 N N . MET A 1 194 ? 23.817 12.730 2.910 1.00 77.12 194 MET A N 1
ATOM 1623 C CA . MET A 1 194 ? 22.397 12.437 3.107 1.00 77.12 194 MET A CA 1
ATOM 1624 C C . MET A 1 194 ? 21.495 13.587 2.635 1.00 77.12 194 MET A C 1
ATOM 1626 O O . MET A 1 194 ? 20.437 13.360 2.046 1.00 77.12 194 MET A O 1
ATOM 1630 N N . GLU A 1 195 ? 21.926 14.831 2.854 1.00 80.25 195 GLU A N 1
ATOM 1631 C CA . GLU A 1 195 ? 21.202 16.022 2.397 1.00 80.25 195 GLU A CA 1
ATOM 1632 C C . GLU A 1 195 ? 21.193 16.115 0.870 1.00 80.25 195 GLU A C 1
ATOM 1634 O O . GLU A 1 195 ? 20.145 16.362 0.267 1.00 80.25 195 GLU A O 1
ATOM 1639 N N . ASN A 1 196 ? 22.336 15.827 0.246 1.00 79.62 196 ASN A N 1
ATOM 1640 C CA . ASN A 1 196 ? 22.465 15.766 -1.206 1.00 79.62 196 ASN A CA 1
ATOM 1641 C C . ASN A 1 196 ? 21.570 14.666 -1.796 1.00 79.62 196 ASN A C 1
ATOM 1643 O O . ASN A 1 196 ? 20.829 14.917 -2.746 1.00 79.62 196 ASN A O 1
ATOM 1647 N N . LEU A 1 197 ? 21.570 13.467 -1.204 1.00 81.88 197 LEU A N 1
ATOM 1648 C CA . LEU A 1 197 ? 20.740 12.345 -1.651 1.00 81.88 197 LEU A CA 1
ATOM 1649 C C . LEU A 1 197 ? 19.255 12.705 -1.658 1.00 81.88 197 LEU A C 1
ATOM 1651 O O . LEU A 1 197 ? 18.557 12.538 -2.659 1.00 81.88 197 LEU A O 1
ATOM 1655 N N . LYS A 1 198 ? 18.790 13.251 -0.534 1.00 84.19 198 LYS A N 1
ATOM 1656 C CA . LYS A 1 198 ? 17.419 13.723 -0.355 1.00 84.19 198 LYS A CA 1
ATOM 1657 C C . LYS A 1 198 ? 17.048 14.762 -1.409 1.00 84.19 198 LYS A C 1
ATOM 1659 O O . LYS A 1 198 ? 15.959 14.668 -1.983 1.00 84.19 198 LYS A O 1
ATOM 1664 N N . TYR A 1 199 ? 17.937 15.727 -1.660 1.00 86.19 199 TYR A N 1
ATOM 1665 C CA . TYR A 1 199 ? 17.734 16.740 -2.689 1.00 86.19 199 TYR A CA 1
ATOM 1666 C C . TYR A 1 199 ? 17.565 16.097 -4.066 1.00 86.19 199 TYR A C 1
ATOM 1668 O O . TYR A 1 199 ? 16.564 16.371 -4.720 1.00 86.19 199 TYR A O 1
ATOM 1676 N N . PHE A 1 200 ? 18.474 15.214 -4.489 1.00 86.25 200 PHE A N 1
ATOM 1677 C CA . PHE A 1 200 ? 18.411 14.608 -5.822 1.00 86.25 200 PHE A CA 1
ATOM 1678 C C . PHE A 1 200 ? 17.146 13.777 -6.036 1.00 86.25 200 PHE A C 1
ATOM 1680 O O . PHE A 1 200 ? 16.471 13.964 -7.048 1.00 86.25 200 PHE A O 1
ATOM 1687 N N . ILE A 1 201 ? 16.779 12.923 -5.074 1.00 91.19 201 ILE A N 1
ATOM 1688 C CA . ILE A 1 201 ? 15.583 12.074 -5.179 1.00 91.19 201 ILE A CA 1
ATOM 1689 C C . ILE A 1 201 ? 14.321 12.937 -5.329 1.00 91.19 201 ILE A C 1
ATOM 1691 O O . ILE A 1 201 ? 13.529 12.727 -6.249 1.00 91.19 201 ILE A O 1
ATOM 1695 N N . ASN A 1 202 ? 14.134 13.932 -4.453 1.00 93.75 202 ASN A N 1
ATOM 1696 C CA . ASN A 1 202 ? 12.944 14.787 -4.494 1.00 93.75 202 ASN A CA 1
ATOM 1697 C C . ASN A 1 202 ? 12.952 15.743 -5.686 1.00 93.75 202 ASN A C 1
ATOM 1699 O O . ASN A 1 202 ? 11.898 16.000 -6.259 1.00 93.75 202 ASN A O 1
ATOM 1703 N N . HIS A 1 203 ? 14.113 16.289 -6.056 1.00 92.44 203 HIS A N 1
ATOM 1704 C CA . HIS A 1 203 ? 14.243 17.180 -7.203 1.00 92.44 203 HIS A CA 1
ATOM 1705 C C . HIS A 1 203 ? 13.857 16.451 -8.487 1.00 92.44 203 HIS A C 1
ATOM 1707 O O . HIS A 1 203 ? 12.967 16.913 -9.195 1.00 92.44 203 HIS A O 1
ATOM 1713 N N . ASN A 1 204 ? 14.465 15.290 -8.735 1.00 94.56 204 ASN A N 1
ATOM 1714 C CA . ASN A 1 204 ? 14.215 14.513 -9.938 1.00 94.56 204 ASN A CA 1
ATOM 1715 C C . ASN A 1 204 ? 12.755 14.037 -10.009 1.00 94.56 204 ASN A C 1
ATOM 1717 O O . ASN A 1 204 ? 12.131 14.143 -11.064 1.00 94.56 204 ASN A O 1
ATOM 1721 N N . PHE A 1 205 ? 12.173 13.586 -8.890 1.00 96.75 205 PHE A N 1
ATOM 1722 C CA . PHE A 1 205 ? 10.755 13.230 -8.874 1.00 96.75 205 PHE A CA 1
ATOM 1723 C C . PHE A 1 205 ? 9.862 14.446 -9.155 1.00 96.75 205 PHE A C 1
ATOM 1725 O O . PHE A 1 205 ? 9.023 14.386 -10.051 1.00 96.75 205 PHE A O 1
ATOM 1732 N N . ALA A 1 206 ? 10.084 15.576 -8.474 1.00 96.81 206 ALA A N 1
ATOM 1733 C CA . ALA A 1 206 ? 9.299 16.798 -8.659 1.00 96.81 206 ALA A CA 1
ATOM 1734 C C . ALA A 1 206 ? 9.305 17.310 -10.113 1.00 96.81 206 ALA A C 1
ATOM 1736 O O . ALA A 1 206 ? 8.269 17.756 -10.600 1.00 96.81 206 ALA A O 1
ATOM 1737 N N . GLU A 1 207 ? 10.430 17.215 -10.828 1.00 95.56 207 GLU A N 1
ATOM 1738 C CA . GLU A 1 207 ? 10.515 17.612 -12.243 1.00 95.56 207 GLU A CA 1
ATOM 1739 C C . GLU A 1 207 ? 9.675 16.731 -13.181 1.00 95.56 207 GLU A C 1
ATOM 1741 O O . GLU A 1 207 ? 9.208 17.199 -14.227 1.00 95.56 207 GLU A O 1
ATOM 1746 N N . ASN A 1 208 ? 9.468 15.467 -12.802 1.00 96.75 208 ASN A N 1
ATOM 1747 C CA . ASN A 1 208 ? 8.769 14.470 -13.607 1.00 96.75 208 ASN A CA 1
ATOM 1748 C C . ASN A 1 208 ? 7.294 14.289 -13.224 1.00 96.75 208 ASN A C 1
ATOM 1750 O O . ASN A 1 208 ? 6.533 13.738 -14.020 1.00 96.75 208 ASN A O 1
ATOM 1754 N N . VAL A 1 209 ? 6.859 14.804 -12.067 1.00 97.19 209 VAL A N 1
ATOM 1755 C CA . VAL A 1 209 ? 5.464 14.738 -11.587 1.00 97.19 209 VAL A CA 1
ATOM 1756 C C . VAL A 1 209 ? 4.450 15.193 -12.648 1.00 97.19 209 VAL A C 1
ATOM 1758 O O . VAL A 1 209 ? 3.384 14.594 -12.778 1.00 97.19 209 VAL A O 1
ATOM 1761 N N . LYS A 1 210 ? 4.801 16.189 -13.472 1.00 95.88 210 LYS A N 1
ATOM 1762 C CA . LYS A 1 210 ? 3.937 16.720 -14.542 1.00 95.88 210 LYS A CA 1
ATOM 1763 C C . LYS A 1 210 ? 3.471 15.697 -15.578 1.00 95.88 210 LYS A C 1
ATOM 1765 O O . LYS A 1 210 ? 2.510 15.954 -16.291 1.00 95.88 210 LYS A O 1
ATOM 1770 N N . HIS A 1 211 ? 4.148 14.557 -15.678 1.00 95.50 211 HIS A N 1
ATOM 1771 C CA . HIS A 1 211 ? 3.790 13.498 -16.615 1.00 95.50 211 HIS A CA 1
ATOM 1772 C C . HIS A 1 211 ? 2.729 12.537 -16.056 1.00 95.50 211 HIS A C 1
ATOM 1774 O O . HIS A 1 211 ? 2.179 11.748 -16.816 1.00 95.50 211 HIS A O 1
ATOM 1780 N N . PHE A 1 212 ? 2.393 12.620 -14.763 1.00 96.44 212 PHE A N 1
ATOM 1781 C CA . PHE A 1 212 ? 1.460 11.725 -14.069 1.00 96.44 212 PHE A CA 1
ATOM 1782 C C . PHE A 1 212 ? 0.087 12.383 -13.820 1.00 96.44 212 PHE A C 1
ATOM 1784 O O . PHE A 1 212 ? -0.451 12.351 -12.715 1.00 96.44 212 PHE A O 1
ATOM 1791 N N . GLU A 1 213 ? -0.500 13.002 -14.845 1.00 95.19 213 GLU A N 1
ATOM 1792 C CA . GLU A 1 213 ? -1.754 13.781 -14.754 1.00 95.19 213 GLU A CA 1
ATOM 1793 C C . GLU A 1 213 ? -2.973 12.990 -14.225 1.00 95.19 213 GLU A C 1
ATOM 1795 O O . GLU A 1 213 ? -3.859 13.554 -13.579 1.00 95.19 213 GLU A O 1
ATOM 1800 N N . ASN A 1 214 ? -3.002 11.673 -14.462 1.00 95.38 214 ASN A N 1
ATOM 1801 C CA . ASN A 1 214 ? -4.089 10.767 -14.070 1.00 95.38 214 ASN A CA 1
ATOM 1802 C C . ASN A 1 214 ? -3.820 10.040 -12.742 1.00 95.38 214 ASN A C 1
ATOM 1804 O O . ASN A 1 214 ? -4.533 9.090 -12.405 1.00 95.38 214 ASN A O 1
ATOM 1808 N N . LEU A 1 215 ? -2.797 10.465 -11.993 1.00 97.81 215 LEU A N 1
ATOM 1809 C CA . LEU A 1 215 ? -2.440 9.870 -10.713 1.00 97.81 215 LEU A CA 1
ATOM 1810 C C . LEU A 1 215 ? -3.562 10.070 -9.687 1.00 97.81 215 LEU A C 1
ATOM 1812 O O . LEU A 1 215 ? -4.008 11.191 -9.457 1.00 97.81 215 LEU A O 1
ATOM 1816 N N . GLN A 1 216 ? -3.983 8.978 -9.050 1.00 98.12 216 GLN A N 1
ATOM 1817 C CA . GLN A 1 216 ? -5.059 8.950 -8.053 1.00 98.12 216 GLN A CA 1
ATOM 1818 C C . GLN A 1 216 ? -4.554 8.563 -6.663 1.00 98.12 216 GLN A C 1
ATOM 1820 O O . GLN A 1 216 ? -5.109 9.022 -5.664 1.00 98.12 216 GLN A O 1
ATOM 1825 N N . ILE A 1 217 ? -3.511 7.733 -6.592 1.00 98.44 217 ILE A N 1
ATOM 1826 C CA . ILE A 1 217 ? -2.952 7.216 -5.341 1.00 98.44 217 ILE A CA 1
ATOM 1827 C C . ILE A 1 217 ? -1.435 7.381 -5.368 1.00 98.44 217 ILE A C 1
ATOM 1829 O O . ILE A 1 217 ? -0.767 6.829 -6.241 1.00 98.44 217 ILE A O 1
ATOM 1833 N N . LEU A 1 218 ? -0.895 8.102 -4.388 1.00 98.12 218 LEU A N 1
ATOM 1834 C CA . LEU A 1 218 ? 0.535 8.196 -4.131 1.00 98.12 218 LEU A CA 1
ATOM 1835 C C . LEU A 1 218 ? 0.869 7.456 -2.835 1.00 98.12 218 LEU A C 1
ATOM 1837 O O . LEU A 1 218 ? 0.439 7.858 -1.755 1.00 98.12 218 LEU A O 1
ATOM 1841 N N . ARG A 1 219 ? 1.685 6.410 -2.943 1.00 96.19 219 ARG A N 1
ATOM 1842 C CA . ARG A 1 219 ? 2.290 5.732 -1.795 1.00 96.19 219 ARG A CA 1
ATOM 1843 C C . ARG A 1 219 ? 3.748 6.138 -1.679 1.00 96.19 219 ARG A C 1
ATOM 1845 O O . ARG A 1 219 ? 4.465 6.153 -2.675 1.00 96.19 219 ARG A O 1
ATOM 1852 N N . VAL A 1 220 ? 4.200 6.450 -0.479 1.00 94.06 220 VAL A N 1
ATOM 1853 C CA . VAL A 1 220 ? 5.558 6.923 -0.220 1.00 94.06 220 VAL A CA 1
ATOM 1854 C C . VAL A 1 220 ? 6.275 5.898 0.633 1.00 94.06 220 VAL A C 1
ATOM 1856 O O . VAL A 1 220 ? 5.887 5.654 1.771 1.00 94.06 220 VAL A O 1
ATOM 1859 N N . GLN A 1 221 ? 7.325 5.320 0.072 1.00 90.50 221 GLN A N 1
ATOM 1860 C CA . GLN A 1 221 ? 8.247 4.432 0.760 1.00 90.50 221 GLN A CA 1
ATOM 1861 C C . GLN A 1 221 ? 9.534 5.203 1.070 1.00 90.50 221 GLN A C 1
ATOM 1863 O O . GLN A 1 221 ? 10.051 5.939 0.228 1.00 90.50 221 GLN A O 1
ATOM 1868 N N . GLY A 1 222 ? 10.071 5.030 2.267 1.00 87.19 222 GLY A N 1
ATOM 1869 C CA . GLY A 1 222 ? 11.188 5.786 2.806 1.00 87.19 222 GLY A CA 1
ATOM 1870 C C . GLY A 1 222 ? 10.775 7.108 3.458 1.00 87.19 222 GLY A C 1
ATOM 1871 O O . GLY A 1 222 ? 9.605 7.477 3.550 1.00 87.19 222 GLY A O 1
ATOM 1872 N N . LYS A 1 223 ? 11.775 7.843 3.953 1.00 85.94 223 LYS A N 1
ATOM 1873 C CA . LYS A 1 223 ? 11.567 8.959 4.891 1.00 85.94 223 LYS A CA 1
ATOM 1874 C C . LYS A 1 223 ? 11.584 10.344 4.249 1.00 85.94 223 LYS A C 1
ATOM 1876 O O . LYS A 1 223 ? 11.338 11.325 4.947 1.00 85.94 223 LYS A O 1
ATOM 1881 N N . PHE A 1 224 ? 11.916 10.459 2.962 1.00 89.50 224 PHE A N 1
ATOM 1882 C CA . PHE A 1 224 ? 12.405 11.717 2.381 1.00 89.50 224 PHE A CA 1
ATOM 1883 C C . PHE A 1 224 ? 11.388 12.565 1.622 1.00 89.50 224 PHE A C 1
ATOM 1885 O O . PHE A 1 224 ? 11.815 13.552 1.037 1.00 89.50 224 PHE A O 1
ATOM 1892 N N . LEU A 1 225 ? 10.091 12.250 1.609 1.00 93.44 225 LEU A N 1
ATOM 1893 C CA . LEU A 1 225 ? 9.109 13.110 0.932 1.00 93.44 225 LEU A CA 1
ATOM 1894 C C . LEU A 1 225 ? 9.139 14.551 1.477 1.00 93.44 225 LEU A C 1
ATOM 1896 O O . LEU A 1 225 ? 9.142 14.756 2.689 1.00 93.44 225 LEU A O 1
ATOM 1900 N N . GLN A 1 226 ? 9.130 15.529 0.567 1.00 94.38 226 GLN A N 1
ATOM 1901 C CA . GLN A 1 226 ? 9.177 16.962 0.874 1.00 94.38 226 GLN A CA 1
ATOM 1902 C C . GLN A 1 226 ? 7.963 17.734 0.348 1.00 94.38 226 GLN A C 1
ATOM 1904 O O . GLN A 1 226 ? 7.411 17.408 -0.704 1.00 94.38 226 GLN A O 1
ATOM 1909 N N . ASP A 1 227 ? 7.635 18.859 0.992 1.00 96.06 227 ASP A N 1
ATOM 1910 C CA . ASP A 1 227 ? 6.573 19.779 0.554 1.00 96.06 227 ASP A CA 1
ATOM 1911 C C . ASP A 1 227 ? 6.765 20.302 -0.878 1.00 96.06 227 ASP A C 1
ATOM 1913 O O . ASP A 1 227 ? 5.787 20.521 -1.593 1.00 96.06 227 ASP A O 1
ATOM 1917 N N . LYS A 1 228 ? 8.013 20.434 -1.356 1.00 95.88 228 LYS A N 1
ATOM 1918 C CA . LYS A 1 228 ? 8.295 20.784 -2.762 1.00 95.88 228 LYS A CA 1
ATOM 1919 C C . LYS A 1 228 ? 7.627 19.804 -3.733 1.00 95.88 228 LYS A C 1
ATOM 1921 O O . LYS A 1 228 ? 7.095 20.242 -4.748 1.00 95.88 228 LYS A O 1
ATOM 1926 N N . VAL A 1 229 ? 7.649 18.506 -3.427 1.00 97.31 229 VAL A N 1
ATOM 1927 C CA . VAL A 1 229 ? 7.007 17.474 -4.253 1.00 97.31 229 VAL A CA 1
ATOM 1928 C C . VAL A 1 229 ? 5.490 17.623 -4.186 1.00 97.31 229 VAL A C 1
ATOM 1930 O O . VAL A 1 229 ? 4.841 17.632 -5.228 1.00 97.31 229 VAL A O 1
ATOM 1933 N N . ILE A 1 230 ? 4.929 17.828 -2.988 1.00 98.06 230 ILE A N 1
ATOM 1934 C CA . ILE A 1 230 ? 3.487 18.070 -2.798 1.00 98.06 230 ILE A CA 1
ATOM 1935 C C . ILE A 1 230 ? 3.007 19.275 -3.612 1.00 98.06 230 ILE A C 1
ATOM 1937 O O . ILE A 1 230 ? 1.954 19.214 -4.242 1.00 98.06 230 ILE A O 1
ATOM 1941 N N . ARG A 1 231 ? 3.803 20.345 -3.675 1.00 98.06 231 ARG A N 1
ATOM 1942 C CA . ARG A 1 231 ? 3.504 21.528 -4.489 1.00 98.06 231 ARG A CA 1
ATOM 1943 C C . ARG A 1 231 ? 3.477 21.242 -5.989 1.00 98.06 231 ARG A C 1
ATOM 1945 O O . ARG A 1 231 ? 2.671 21.823 -6.704 1.00 98.06 231 ARG A O 1
ATOM 1952 N N . GLU A 1 232 ? 4.374 20.406 -6.504 1.00 98.25 232 GLU A N 1
ATOM 1953 C CA . GLU A 1 232 ? 4.324 20.047 -7.927 1.00 98.25 232 GLU A CA 1
ATOM 1954 C C . GLU A 1 232 ? 3.163 19.079 -8.208 1.00 98.25 232 GLU A C 1
ATOM 1956 O O . GLU A 1 232 ? 2.462 19.237 -9.207 1.00 98.25 232 GLU A O 1
ATOM 1961 N N . LEU A 1 233 ? 2.869 18.154 -7.286 1.00 98.38 233 LEU A N 1
ATOM 1962 C CA . LEU A 1 233 ? 1.683 17.292 -7.365 1.00 98.38 233 LEU A CA 1
ATOM 1963 C C . LEU A 1 233 ? 0.397 18.121 -7.402 1.00 98.38 233 LEU A C 1
ATOM 1965 O O . LEU A 1 233 ? -0.473 17.851 -8.226 1.00 98.38 233 LEU A O 1
ATOM 1969 N N . SER A 1 234 ? 0.289 19.172 -6.585 1.00 97.62 234 SER A N 1
ATOM 1970 C CA . SER A 1 234 ? -0.897 20.034 -6.573 1.00 97.62 234 SER A CA 1
ATOM 1971 C C . SER A 1 234 ? -1.099 20.805 -7.875 1.00 97.62 234 SER A C 1
ATOM 1973 O O . SER A 1 234 ? -2.238 21.098 -8.243 1.00 97.62 234 SER A O 1
ATOM 1975 N N . LYS A 1 235 ? -0.030 21.086 -8.626 1.00 97.44 235 LYS A N 1
ATOM 1976 C CA . LYS A 1 235 ? -0.122 21.724 -9.946 1.00 97.44 235 LYS A CA 1
ATOM 1977 C C . LYS A 1 235 ? -0.593 20.761 -11.028 1.00 97.44 235 LYS A C 1
ATOM 1979 O O . LYS A 1 235 ? -1.457 21.139 -11.815 1.00 97.44 235 LYS A O 1
ATOM 1984 N N . PHE A 1 236 ? -0.045 19.547 -11.070 1.00 97.62 236 PHE A N 1
ATOM 1985 C CA . PHE A 1 236 ? -0.192 18.667 -12.235 1.00 97.62 236 PHE A CA 1
ATOM 1986 C C . PHE A 1 236 ? -1.084 17.439 -12.012 1.00 97.62 236 PHE A C 1
ATOM 1988 O O . PHE A 1 236 ? -1.720 16.970 -12.950 1.00 97.62 236 PHE A O 1
ATOM 1995 N N . CYS A 1 237 ? -1.188 16.928 -10.786 1.00 97.56 237 CYS A N 1
ATOM 1996 C CA . CYS A 1 237 ? -1.912 15.695 -10.465 1.00 97.56 237 CYS A CA 1
ATOM 1997 C C . CYS A 1 237 ? -3.277 16.007 -9.844 1.00 97.56 237 CYS A C 1
ATOM 1999 O O . CYS A 1 237 ? -3.560 15.660 -8.698 1.00 97.56 237 CYS A O 1
ATOM 2001 N N . LYS A 1 238 ? -4.152 16.672 -10.606 1.00 96.19 238 LYS A N 1
ATOM 2002 C CA . LYS A 1 238 ? -5.462 17.133 -10.108 1.00 96.19 238 LYS A CA 1
ATOM 2003 C C . LYS A 1 238 ? -6.401 16.002 -9.682 1.00 96.19 238 LYS A C 1
ATOM 2005 O O . LYS A 1 238 ? -7.328 16.253 -8.924 1.00 96.19 238 LYS A O 1
ATOM 2010 N N . GLN A 1 239 ? -6.165 14.772 -10.135 1.00 97.12 239 GLN A N 1
ATOM 2011 C CA . GLN A 1 239 ? -6.958 13.595 -9.766 1.00 97.12 239 GLN A CA 1
ATOM 2012 C C . GLN A 1 239 ? -6.463 12.885 -8.497 1.00 97.12 239 GLN A C 1
ATOM 2014 O O . GLN A 1 239 ? -7.037 11.857 -8.134 1.00 97.12 239 GLN A O 1
ATOM 2019 N N . LEU A 1 240 ? -5.421 13.398 -7.830 1.00 98.44 240 LEU A N 1
ATOM 2020 C CA . LEU A 1 240 ? -4.841 12.761 -6.653 1.00 98.44 240 LEU A CA 1
ATOM 2021 C C . LEU A 1 240 ? -5.834 12.781 -5.485 1.00 98.44 240 LEU A C 1
ATOM 2023 O O . LEU A 1 240 ? -6.219 13.847 -5.009 1.00 98.44 240 LEU A O 1
ATOM 2027 N N . LYS A 1 241 ? -6.225 11.589 -5.024 1.00 98.38 241 LYS A N 1
ATOM 2028 C CA . LYS A 1 241 ? -7.189 11.387 -3.932 1.00 98.38 241 LYS A CA 1
ATOM 2029 C C . LYS A 1 241 ? -6.555 10.838 -2.667 1.00 98.38 241 LYS A C 1
ATOM 2031 O O . LYS A 1 241 ? -7.077 11.081 -1.582 1.00 98.38 241 LYS A O 1
ATOM 2036 N N . THR A 1 242 ? -5.457 10.098 -2.798 1.00 98.69 242 THR A N 1
ATOM 2037 C CA . THR A 1 242 ? -4.835 9.391 -1.677 1.00 98.69 242 THR A CA 1
ATOM 2038 C C . THR A 1 242 ? -3.346 9.686 -1.600 1.00 98.69 242 THR A C 1
ATOM 2040 O O . THR A 1 242 ? -2.636 9.529 -2.595 1.00 98.69 242 THR A O 1
ATOM 2043 N N . ILE A 1 243 ? -2.876 10.043 -0.405 1.00 98.06 243 ILE A N 1
ATOM 2044 C CA . ILE A 1 243 ? -1.458 10.061 -0.040 1.00 98.06 243 ILE A CA 1
ATOM 2045 C C . ILE A 1 243 ? -1.267 9.162 1.177 1.00 98.06 243 ILE A C 1
ATOM 2047 O O . ILE A 1 243 ? -1.899 9.369 2.213 1.00 98.06 243 ILE A O 1
ATOM 2051 N N . GLU A 1 244 ? -0.375 8.186 1.052 1.00 95.56 244 GLU A N 1
ATOM 2052 C CA . GLU A 1 244 ? -0.060 7.222 2.104 1.00 95.56 244 GLU A CA 1
ATOM 2053 C C . GLU A 1 244 ? 1.450 7.145 2.331 1.00 95.56 244 GLU A C 1
ATOM 2055 O O . GLU A 1 244 ? 2.203 6.822 1.412 1.00 95.56 244 GLU A O 1
ATOM 2060 N N . LEU A 1 245 ? 1.896 7.416 3.559 1.00 92.25 245 LEU A N 1
ATOM 2061 C CA . LEU A 1 245 ? 3.261 7.123 3.991 1.00 92.25 245 LEU A CA 1
ATOM 2062 C C . LEU A 1 245 ? 3.330 5.673 4.480 1.00 92.25 245 LEU A C 1
ATOM 2064 O O . LEU A 1 245 ? 2.725 5.316 5.493 1.00 92.25 245 LEU A O 1
ATOM 2068 N N . LEU A 1 246 ? 4.072 4.840 3.752 1.00 87.38 246 LEU A N 1
ATOM 2069 C CA . LEU A 1 246 ? 4.275 3.426 4.073 1.00 87.38 246 LEU A CA 1
ATOM 2070 C C . LEU A 1 246 ? 5.273 3.237 5.218 1.00 87.38 246 LEU A C 1
ATOM 2072 O O . LEU A 1 246 ? 5.105 2.314 6.012 1.00 87.38 246 LEU A O 1
ATOM 2076 N N . ASP A 1 247 ? 6.219 4.163 5.365 1.00 84.19 247 ASP A N 1
ATOM 2077 C CA . ASP A 1 247 ? 7.257 4.140 6.398 1.00 84.19 247 ASP A CA 1
ATOM 2078 C C . ASP A 1 247 ? 7.030 5.259 7.424 1.00 84.19 247 ASP A C 1
ATOM 2080 O O . ASP A 1 247 ? 6.496 6.323 7.099 1.00 84.19 247 ASP A O 1
ATOM 2084 N N . GLY A 1 248 ? 7.412 5.014 8.680 1.00 78.81 248 GLY A N 1
ATOM 2085 C CA . GLY A 1 248 ? 7.350 6.007 9.759 1.00 78.81 248 GLY A CA 1
ATOM 2086 C C . GLY A 1 248 ? 8.598 6.898 9.869 1.00 78.81 248 GLY A C 1
ATOM 2087 O O . GLY A 1 248 ? 9.554 6.779 9.102 1.00 78.81 248 GLY A O 1
ATOM 2088 N N . ASP A 1 249 ? 8.620 7.772 10.882 1.00 81.62 249 ASP A N 1
ATOM 2089 C CA . ASP A 1 249 ? 9.753 8.644 11.229 1.00 81.62 249 ASP A CA 1
ATOM 2090 C C . ASP A 1 249 ? 10.162 9.635 10.116 1.00 81.62 249 ASP A C 1
ATOM 2092 O O . ASP A 1 249 ? 11.338 9.980 9.951 1.00 81.62 249 ASP A O 1
ATOM 2096 N N . SER A 1 250 ? 9.188 10.127 9.342 1.00 85.06 250 SER A N 1
ATOM 2097 C CA . SER A 1 250 ? 9.439 11.206 8.382 1.00 85.06 250 SER A CA 1
ATOM 2098 C C . SER A 1 250 ? 9.633 12.543 9.107 1.00 85.06 250 SER A C 1
ATOM 2100 O O . SER A 1 250 ? 8.938 12.864 10.072 1.00 85.06 250 SER A O 1
ATOM 2102 N N . ARG A 1 251 ? 10.596 13.347 8.645 1.00 89.56 251 ARG A N 1
ATOM 2103 C CA . ARG A 1 251 ? 10.920 14.672 9.216 1.00 89.56 251 ARG A CA 1
ATOM 2104 C C . ARG A 1 251 ? 10.874 15.798 8.187 1.00 89.56 251 ARG A C 1
ATOM 2106 O O . ARG A 1 251 ? 11.199 16.935 8.505 1.00 89.56 251 ARG A O 1
ATOM 2113 N N . TRP A 1 252 ? 10.525 15.489 6.946 1.00 89.00 252 TRP A N 1
ATOM 2114 C CA . TRP A 1 252 ? 10.762 16.394 5.817 1.00 89.00 252 TRP A CA 1
ATOM 2115 C C . TRP A 1 252 ? 9.486 16.917 5.165 1.00 89.00 252 TRP A C 1
ATOM 2117 O O . TRP A 1 252 ? 9.568 17.736 4.253 1.00 89.00 252 TRP A O 1
ATOM 2127 N N . LEU A 1 253 ? 8.336 16.473 5.666 1.00 93.94 253 LEU A N 1
ATOM 2128 C CA . LEU A 1 253 ? 7.019 16.924 5.263 1.00 93.94 253 LEU A CA 1
ATOM 2129 C C . LEU A 1 253 ? 6.395 17.725 6.412 1.00 93.94 253 LEU A C 1
ATOM 2131 O O . LEU A 1 253 ? 6.146 17.173 7.485 1.00 93.94 253 LEU A O 1
ATOM 2135 N N . THR A 1 254 ? 6.136 19.012 6.186 1.00 96.25 254 THR A N 1
ATOM 2136 C CA . THR A 1 254 ? 5.433 19.896 7.132 1.00 96.25 254 THR A CA 1
ATOM 2137 C C . THR A 1 254 ? 3.944 20.019 6.835 1.00 96.25 254 THR A C 1
ATOM 2139 O O . THR A 1 254 ? 3.168 20.422 7.704 1.00 96.25 254 THR A O 1
ATOM 2142 N N . GLY A 1 255 ? 3.535 19.651 5.619 1.00 96.31 255 GLY A N 1
ATOM 2143 C CA . GLY A 1 255 ? 2.153 19.686 5.153 1.00 96.31 255 GLY A CA 1
ATOM 2144 C C . GLY A 1 255 ? 1.745 21.011 4.506 1.00 96.31 255 GLY A C 1
ATOM 2145 O O . GLY A 1 255 ? 0.580 21.165 4.138 1.00 96.31 255 GLY A O 1
ATOM 2146 N N . GLN A 1 256 ? 2.679 21.950 4.332 1.00 97.50 256 GLN A N 1
ATOM 2147 C CA . GLN A 1 256 ? 2.459 23.324 3.862 1.00 97.50 256 GLN A CA 1
ATOM 2148 C C . GLN A 1 256 ? 1.617 23.420 2.580 1.00 97.50 256 GLN A C 1
ATOM 2150 O O . GLN A 1 256 ? 0.879 24.387 2.381 1.00 97.50 256 GLN A O 1
ATOM 2155 N N . HIS A 1 257 ? 1.726 22.427 1.696 1.00 98.00 257 HIS A N 1
ATOM 2156 C CA . HIS A 1 257 ? 1.059 22.420 0.393 1.00 98.00 257 HIS A CA 1
ATOM 2157 C C . HIS A 1 257 ? -0.070 21.386 0.265 1.00 98.00 257 HIS A C 1
ATOM 2159 O O . HIS A 1 257 ? -0.684 21.300 -0.796 1.00 98.00 257 HIS A O 1
ATOM 2165 N N . LEU A 1 258 ? -0.392 20.627 1.322 1.00 97.81 258 LEU A N 1
ATOM 2166 C CA . LEU A 1 258 ? -1.427 19.581 1.260 1.00 97.81 258 LEU A CA 1
ATOM 2167 C C . LEU A 1 258 ? -2.812 20.141 0.918 1.00 97.81 258 LEU A C 1
ATOM 2169 O O . LEU A 1 258 ? -3.544 19.532 0.149 1.00 97.81 258 LEU A O 1
ATOM 2173 N N . TRP A 1 259 ? -3.142 21.331 1.422 1.00 97.44 259 TRP A N 1
ATOM 2174 C CA . TRP A 1 259 ? -4.418 22.005 1.157 1.00 97.44 259 TRP A CA 1
ATOM 2175 C C . TRP A 1 259 ? -4.649 22.348 -0.323 1.00 97.44 259 TRP A C 1
ATOM 2177 O O . TRP A 1 259 ? -5.784 22.558 -0.732 1.00 97.44 259 TRP A O 1
ATOM 2187 N N . GLN A 1 260 ? -3.586 22.403 -1.134 1.00 98.00 260 GLN A N 1
ATOM 2188 C CA . GLN A 1 260 ? -3.672 22.692 -2.570 1.00 98.00 260 GLN A CA 1
ATOM 2189 C C . GLN A 1 260 ? -4.114 21.467 -3.386 1.00 98.00 260 GLN A C 1
ATOM 2191 O O . GLN A 1 260 ? -4.388 21.576 -4.582 1.00 98.00 260 GLN A O 1
ATOM 2196 N N . LEU A 1 261 ? -4.153 20.287 -2.763 1.00 97.44 261 LEU A N 1
ATOM 2197 C CA . LEU A 1 261 ? -4.677 19.059 -3.348 1.00 97.44 261 LEU A CA 1
ATOM 2198 C C . LEU A 1 261 ? -6.189 18.996 -3.101 1.00 97.44 261 LEU A C 1
ATOM 2200 O O . LEU A 1 261 ? -6.666 18.250 -2.255 1.00 97.44 261 LEU A O 1
ATOM 2204 N N . GLU A 1 262 ? -6.953 19.798 -3.838 1.00 93.50 262 GLU A N 1
ATOM 2205 C CA . GLU A 1 262 ? -8.396 20.010 -3.612 1.00 93.50 262 GLU A CA 1
ATOM 2206 C C . GLU A 1 262 ? -9.235 18.714 -3.626 1.00 93.50 262 GLU A C 1
ATOM 2208 O O . GLU A 1 262 ? -10.238 18.611 -2.922 1.00 93.50 262 GLU A O 1
ATOM 2213 N N . ASN A 1 263 ? -8.801 17.695 -4.379 1.00 96.81 263 ASN A N 1
ATOM 2214 C CA . ASN A 1 263 ? -9.468 16.389 -4.476 1.00 96.81 263 ASN A CA 1
ATOM 2215 C C . ASN A 1 263 ? -8.945 15.339 -3.479 1.00 96.81 263 ASN A C 1
ATOM 2217 O O . ASN A 1 263 ? -9.338 14.173 -3.560 1.00 96.81 263 ASN A O 1
ATOM 2221 N N . LEU A 1 264 ? -8.058 15.722 -2.558 1.00 98.12 264 LEU A N 1
ATOM 2222 C CA . LEU A 1 264 ? -7.510 14.824 -1.549 1.00 98.12 264 LEU A CA 1
ATOM 2223 C C . LEU A 1 264 ? -8.614 14.380 -0.581 1.00 98.12 264 LEU A C 1
ATOM 2225 O O . LEU A 1 264 ? -9.259 15.201 0.068 1.00 98.12 264 LEU A O 1
ATOM 2229 N N . GLN A 1 265 ? -8.796 13.066 -0.479 1.00 98.25 265 GLN A N 1
ATOM 2230 C CA . GLN A 1 265 ? -9.807 12.415 0.359 1.00 98.25 265 GLN A CA 1
ATOM 2231 C C . GLN A 1 265 ? -9.170 11.553 1.449 1.00 98.25 265 GLN A C 1
ATOM 2233 O O . GLN A 1 265 ? -9.690 11.470 2.557 1.00 98.25 265 GLN A O 1
ATOM 2238 N N . ASN A 1 266 ? -8.035 10.918 1.153 1.00 98.44 266 ASN A N 1
ATOM 2239 C CA . ASN A 1 266 ? -7.390 9.977 2.057 1.00 98.44 266 ASN A CA 1
ATOM 2240 C C . ASN A 1 266 ? -5.972 10.444 2.365 1.00 98.44 266 ASN A C 1
ATOM 2242 O O . ASN A 1 266 ? -5.092 10.404 1.502 1.00 98.44 266 ASN A O 1
ATOM 2246 N N . LEU A 1 267 ? -5.754 10.871 3.605 1.00 97.81 267 LEU A N 1
ATOM 2247 C CA . LEU A 1 267 ? -4.459 11.336 4.075 1.00 97.81 267 LEU A CA 1
ATOM 2248 C C . LEU A 1 267 ? -3.945 10.425 5.183 1.00 97.81 267 LEU A C 1
ATOM 2250 O O . LEU A 1 267 ? -4.435 10.458 6.310 1.00 97.81 267 LEU A O 1
ATOM 2254 N N . GLN A 1 268 ? -2.944 9.612 4.863 1.00 95.44 268 GLN A N 1
ATOM 2255 C CA . GLN A 1 268 ? -2.336 8.685 5.809 1.00 95.44 268 GLN A CA 1
ATOM 2256 C C . GLN A 1 268 ? -0.875 9.069 6.053 1.00 95.44 268 GLN A C 1
ATOM 2258 O O . GLN A 1 268 ? 0.038 8.569 5.400 1.00 95.44 268 GLN A O 1
ATOM 2263 N N . ILE A 1 269 ? -0.662 9.991 6.993 1.00 92.69 269 ILE A N 1
ATOM 2264 C CA . ILE A 1 269 ? 0.648 10.507 7.398 1.00 92.69 269 ILE A CA 1
ATOM 2265 C C . ILE A 1 269 ? 0.947 10.003 8.809 1.00 92.69 269 ILE A C 1
ATOM 2267 O O . ILE A 1 269 ? 0.588 10.628 9.801 1.00 92.69 269 ILE A O 1
ATOM 2271 N N . LYS A 1 270 ? 1.614 8.855 8.904 1.00 87.38 270 LYS A N 1
ATOM 2272 C CA . LYS A 1 270 ? 2.004 8.257 10.187 1.00 87.38 270 LYS A CA 1
ATOM 2273 C C . LYS A 1 270 ? 3.415 8.676 10.596 1.00 87.38 270 LYS A C 1
ATOM 2275 O O . LYS A 1 270 ? 4.301 8.779 9.751 1.00 87.38 270 LYS A O 1
ATOM 2280 N N . SER A 1 271 ? 3.625 8.877 11.896 1.00 87.31 271 SER A N 1
ATOM 2281 C CA . SER A 1 271 ? 4.928 9.122 12.526 1.00 87.31 271 SER A CA 1
ATOM 2282 C C . SER A 1 271 ? 5.736 10.227 11.819 1.00 87.31 271 SER A C 1
ATOM 2284 O O . SER A 1 271 ? 6.943 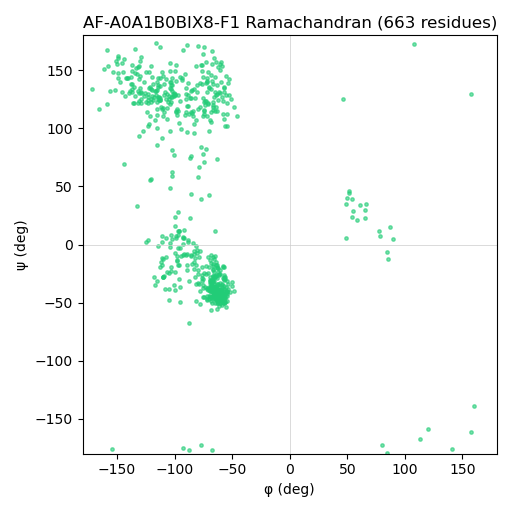10.122 11.597 1.00 87.31 271 SER A O 1
ATOM 2286 N N . CYS A 1 272 ?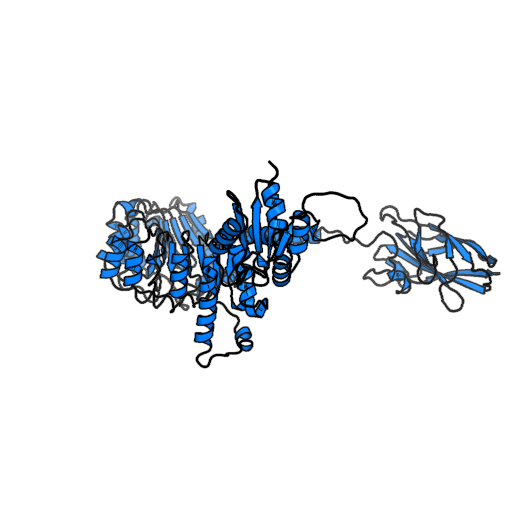 5.047 11.295 11.398 1.00 91.06 272 CYS A N 1
ATOM 2287 C CA . CYS A 1 272 ? 5.666 12.447 10.747 1.00 91.06 272 CYS A CA 1
ATOM 2288 C C . CYS A 1 272 ? 5.931 13.537 11.785 1.00 91.06 272 CYS A C 1
ATOM 2290 O O . CYS A 1 272 ? 5.005 14.225 12.222 1.00 91.06 272 CYS A O 1
ATOM 2292 N N . ARG A 1 273 ? 7.197 13.691 12.186 1.00 90.25 273 ARG A N 1
ATOM 2293 C CA . ARG A 1 273 ? 7.597 14.540 13.322 1.00 90.25 273 ARG A CA 1
ATOM 2294 C C . ARG A 1 273 ? 7.345 16.022 13.090 1.00 90.25 273 ARG A C 1
ATOM 2296 O O . ARG A 1 273 ? 7.022 16.735 14.028 1.00 90.25 273 ARG A O 1
ATOM 2303 N N . ASN A 1 274 ? 7.496 16.463 11.845 1.00 94.75 274 ASN A N 1
ATOM 2304 C CA . ASN A 1 274 ? 7.435 17.876 11.482 1.00 94.75 274 ASN A CA 1
ATOM 2305 C C . ASN A 1 274 ? 6.111 18.270 10.818 1.00 94.75 274 ASN A C 1
ATOM 2307 O O . ASN A 1 274 ? 6.006 19.394 10.347 1.00 94.75 274 ASN A O 1
ATOM 2311 N N . LEU A 1 275 ? 5.102 17.385 10.787 1.00 95.44 275 LEU A N 1
ATOM 2312 C CA . LEU A 1 275 ? 3.770 17.747 10.295 1.00 95.44 275 LEU A CA 1
ATOM 2313 C C . LEU A 1 275 ? 3.157 18.804 11.224 1.00 95.44 275 LEU A C 1
ATOM 2315 O O . LEU A 1 275 ? 2.889 18.527 12.392 1.00 95.44 275 LEU A O 1
ATOM 2319 N N . GLU A 1 276 ? 2.929 20.008 10.709 1.00 96.00 276 GLU A N 1
ATOM 2320 C CA . GLU A 1 276 ? 2.462 21.138 11.512 1.00 96.00 276 GLU A CA 1
ATOM 2321 C C . GLU A 1 276 ? 0.933 21.178 11.595 1.00 96.00 276 GLU A C 1
ATOM 2323 O O . GLU A 1 276 ? 0.223 21.002 10.601 1.00 96.00 276 GLU A O 1
ATOM 2328 N N . MET A 1 277 ? 0.416 21.491 12.785 1.00 95.38 277 MET A N 1
ATOM 2329 C CA . MET A 1 277 ? -1.028 21.544 13.029 1.00 95.38 277 MET A CA 1
ATOM 2330 C C . MET A 1 277 ? -1.746 22.591 12.169 1.00 95.38 277 MET A C 1
ATOM 2332 O O . MET A 1 277 ? -2.844 22.332 11.688 1.00 95.38 277 MET A O 1
ATOM 2336 N N . ASP A 1 278 ? -1.144 23.762 11.951 1.00 96.38 278 ASP A N 1
ATOM 2337 C CA . ASP A 1 278 ? -1.791 24.839 11.187 1.00 96.38 278 ASP A CA 1
ATOM 2338 C C . ASP A 1 278 ? -1.939 24.476 9.704 1.00 96.38 278 ASP A C 1
ATOM 2340 O O . ASP A 1 278 ? -2.973 24.758 9.095 1.00 96.38 278 ASP A O 1
ATOM 2344 N N . ASN A 1 279 ? -0.960 23.759 9.147 1.00 97.44 279 ASN A N 1
ATOM 2345 C CA . ASN A 1 279 ? -1.023 23.247 7.780 1.00 97.44 279 ASN A CA 1
ATOM 2346 C C . ASN A 1 279 ? -2.090 22.153 7.637 1.00 97.44 279 ASN A C 1
ATOM 2348 O O . ASN A 1 279 ? -2.834 22.140 6.655 1.00 97.44 279 ASN A O 1
ATOM 2352 N N . LEU A 1 280 ? -2.208 21.260 8.627 1.00 96.94 280 LEU A N 1
ATOM 2353 C CA . LEU A 1 280 ? -3.260 20.242 8.640 1.00 96.94 280 LEU A CA 1
ATOM 2354 C C . LEU A 1 280 ? -4.654 20.865 8.795 1.00 96.94 280 LEU A C 1
ATOM 2356 O O . LEU A 1 280 ? -5.588 20.461 8.104 1.00 96.94 280 LEU A O 1
ATOM 2360 N N . LEU A 1 281 ? -4.795 21.880 9.653 1.00 96.81 281 LEU A N 1
ATOM 2361 C CA . LEU A 1 281 ? -6.044 22.618 9.815 1.00 96.81 281 LEU A CA 1
ATOM 2362 C C . LEU A 1 281 ? -6.441 23.305 8.505 1.00 96.81 281 LEU A C 1
ATOM 2364 O O . LEU A 1 281 ? -7.594 23.210 8.090 1.00 96.81 281 LEU A O 1
ATOM 2368 N N . LEU A 1 282 ? -5.488 23.941 7.821 1.00 96.94 282 LEU A N 1
ATOM 2369 C CA . LEU A 1 282 ? -5.717 24.517 6.500 1.00 96.94 282 LEU A CA 1
ATOM 2370 C C . LEU A 1 282 ? -6.151 23.439 5.496 1.00 96.94 282 LEU A C 1
ATOM 2372 O O . LEU A 1 282 ? -7.161 23.608 4.821 1.00 96.94 282 LEU A O 1
ATOM 2376 N N . CYS A 1 283 ? -5.467 22.293 5.458 1.00 96.94 283 CYS A N 1
ATOM 2377 C CA . CYS A 1 283 ? -5.850 21.161 4.611 1.00 96.94 283 CYS A CA 1
ATOM 2378 C C . CYS A 1 283 ? -7.287 20.698 4.884 1.00 96.94 283 CYS A C 1
ATOM 2380 O O . CYS A 1 283 ? -8.066 20.585 3.945 1.00 96.94 283 CYS A O 1
ATOM 2382 N N . SER A 1 284 ? -7.687 20.544 6.148 1.00 95.75 284 SER A N 1
ATOM 2383 C CA . SER A 1 284 ? -9.052 20.128 6.507 1.00 95.75 284 SER A CA 1
ATOM 2384 C C . SER A 1 284 ? -10.153 21.102 6.069 1.00 95.75 284 SER A C 1
ATOM 2386 O O . SER A 1 284 ? -11.297 20.691 5.921 1.00 95.75 284 SER A O 1
ATOM 2388 N N . LYS A 1 285 ? -9.828 22.385 5.859 1.00 95.50 285 LYS A N 1
ATOM 2389 C CA . LYS A 1 285 ? -10.784 23.400 5.383 1.00 95.50 285 LYS A CA 1
ATOM 2390 C C . LYS A 1 285 ? -10.974 23.377 3.869 1.00 95.50 285 LYS A C 1
ATOM 2392 O O . LYS A 1 285 ? -12.018 23.802 3.386 1.00 95.50 285 LYS A O 1
ATOM 2397 N N . HIS A 1 286 ? -9.957 22.937 3.131 1.00 96.00 286 HIS A N 1
ATOM 2398 C CA . HIS A 1 286 ? -9.939 22.967 1.666 1.00 96.00 286 HIS A CA 1
ATOM 2399 C C . HIS A 1 286 ? -10.159 21.588 1.034 1.00 96.00 286 HIS A C 1
ATOM 2401 O O . HIS A 1 286 ? -10.628 21.504 -0.099 1.00 96.00 286 HIS A O 1
ATOM 2407 N N . CYS A 1 287 ? -9.849 20.514 1.757 1.00 96.00 287 CYS A N 1
ATOM 2408 C CA . CYS A 1 287 ? -9.937 19.140 1.282 1.00 96.00 287 CYS A CA 1
ATOM 2409 C C . CYS A 1 287 ? -11.090 18.403 1.975 1.00 96.00 287 CYS A C 1
ATOM 2411 O O . CYS A 1 287 ? -11.257 18.481 3.192 1.00 96.00 287 CYS A O 1
ATOM 2413 N N . HIS A 1 288 ? -11.849 17.618 1.208 1.00 94.69 288 HIS A N 1
ATOM 2414 C CA . HIS A 1 288 ? -12.941 16.792 1.728 1.00 94.69 288 HIS A CA 1
ATOM 2415 C C . HIS A 1 288 ? -12.395 15.442 2.211 1.00 94.69 288 HIS A C 1
ATOM 2417 O O . HIS A 1 288 ? -12.517 14.427 1.526 1.00 94.69 288 HIS A O 1
ATOM 2423 N N . LEU A 1 289 ? -11.748 15.441 3.379 1.00 97.62 289 LEU A N 1
ATOM 2424 C CA . LEU A 1 289 ? -11.116 14.239 3.922 1.00 97.62 289 LEU A CA 1
ATOM 2425 C C . LEU A 1 289 ? -12.159 13.207 4.389 1.00 97.62 289 LEU A C 1
ATOM 2427 O O . LEU A 1 289 ? -12.958 13.471 5.286 1.00 97.62 289 LEU A O 1
ATOM 2431 N N . GLU A 1 290 ? -12.094 12.009 3.810 1.00 98.19 290 GLU A N 1
ATOM 2432 C CA . GLU A 1 290 ? -12.847 10.814 4.206 1.00 98.19 290 GLU A CA 1
ATOM 2433 C C . GLU A 1 290 ? -12.023 9.904 5.131 1.00 98.19 290 GLU A C 1
ATOM 2435 O O . GLU A 1 290 ? -12.581 9.212 5.989 1.00 98.19 290 GLU A O 1
ATOM 2440 N N . GLN A 1 291 ? -10.693 9.914 4.986 1.00 98.44 291 GLN A N 1
ATOM 2441 C CA . GLN A 1 291 ? -9.764 9.152 5.820 1.00 98.44 291 GLN A CA 1
ATOM 2442 C C . GLN A 1 291 ? -8.611 10.022 6.304 1.00 98.44 291 GLN A C 1
ATOM 2444 O O . GLN A 1 291 ? -7.951 10.693 5.507 1.00 98.44 291 GLN A O 1
ATOM 2449 N N . LEU A 1 292 ? -8.324 9.945 7.602 1.00 97.88 292 LEU A N 1
ATOM 2450 C CA . LEU A 1 292 ? -7.213 10.648 8.224 1.00 97.88 292 LEU A CA 1
ATOM 2451 C C . LEU A 1 292 ? -6.467 9.718 9.179 1.00 97.88 292 LEU A C 1
ATOM 2453 O O . LEU A 1 292 ? -7.033 9.204 10.143 1.00 97.88 292 LEU A O 1
ATOM 2457 N N . ASN A 1 293 ? -5.176 9.531 8.930 1.00 95.31 293 ASN A N 1
ATOM 2458 C CA . ASN A 1 293 ? -4.267 8.867 9.852 1.00 95.31 293 ASN A CA 1
ATOM 2459 C C . ASN A 1 293 ? -3.096 9.798 10.148 1.00 95.31 293 ASN A C 1
ATOM 2461 O O . ASN A 1 293 ? -2.328 10.110 9.244 1.00 95.31 293 ASN A O 1
ATOM 2465 N N . ILE A 1 294 ? -3.006 10.241 11.401 1.00 93.31 294 ILE A N 1
ATOM 2466 C CA . ILE A 1 294 ? -1.993 11.182 11.905 1.00 93.31 294 ILE A CA 1
ATOM 2467 C C . ILE A 1 294 ? -1.378 10.691 13.221 1.00 93.31 294 ILE A C 1
ATOM 2469 O O . ILE A 1 294 ? -1.060 11.456 14.136 1.00 93.31 294 ILE A O 1
ATOM 2473 N N . VAL A 1 295 ? -1.274 9.372 13.347 1.00 90.19 295 VAL A N 1
ATOM 2474 C CA . VAL A 1 295 ? -0.692 8.723 14.519 1.00 90.19 295 VAL A CA 1
ATOM 2475 C C . VAL A 1 295 ? 0.790 9.072 14.621 1.00 90.19 295 VAL A C 1
ATOM 2477 O O . VAL A 1 295 ? 1.472 9.177 13.608 1.00 90.19 295 VAL A O 1
ATOM 2480 N N . GLU A 1 296 ? 1.297 9.238 15.843 1.00 87.44 296 GLU A N 1
ATOM 2481 C CA . GLU A 1 296 ? 2.703 9.568 16.130 1.00 87.44 296 GLU A CA 1
ATOM 2482 C C . GLU A 1 296 ? 3.216 10.877 15.497 1.00 87.44 296 GLU A C 1
ATOM 2484 O O . GLU A 1 296 ? 4.418 11.097 15.376 1.00 87.44 296 GLU A O 1
ATOM 2489 N N . CYS A 1 297 ? 2.325 11.800 15.133 1.00 89.25 297 CYS A N 1
ATOM 2490 C CA . CYS A 1 297 ? 2.721 13.146 14.724 1.00 89.25 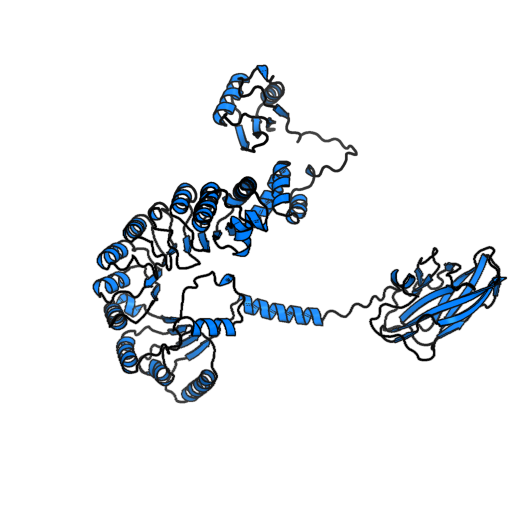297 CYS A CA 1
ATOM 2491 C C . CYS A 1 297 ? 2.931 14.049 15.951 1.00 89.25 297 CYS A C 1
ATOM 2493 O O . CYS A 1 297 ? 1.979 14.514 16.581 1.00 89.25 297 CYS A O 1
ATOM 2495 N N . ASP A 1 298 ? 4.196 14.296 16.302 1.00 84.31 298 ASP A N 1
ATOM 2496 C CA . ASP A 1 298 ? 4.591 14.923 17.571 1.00 84.31 298 ASP A CA 1
ATOM 2497 C C . ASP A 1 298 ? 4.014 16.321 17.814 1.00 84.31 298 ASP A C 1
ATOM 2499 O O . ASP A 1 298 ? 3.683 16.658 18.954 1.00 84.31 298 ASP A O 1
ATOM 2503 N N . LEU A 1 299 ? 3.854 17.113 16.755 1.00 88.75 299 LEU A N 1
ATOM 2504 C CA . LEU A 1 299 ? 3.348 18.485 16.830 1.00 88.75 299 LEU A CA 1
ATOM 2505 C C . LEU A 1 299 ? 1.813 18.567 16.905 1.00 88.75 299 LEU A C 1
ATOM 2507 O O . LEU A 1 299 ? 1.264 19.663 17.031 1.00 88.75 299 LEU A O 1
ATOM 2511 N N . LEU A 1 300 ? 1.101 17.433 16.865 1.00 89.06 300 LEU A N 1
ATOM 2512 C CA . LEU A 1 300 ? -0.365 17.395 16.803 1.00 89.06 300 LEU A CA 1
ATOM 2513 C C . LEU A 1 300 ? -1.056 17.184 18.163 1.00 89.06 300 LEU A C 1
ATOM 2515 O O . LEU A 1 300 ? -2.164 16.661 18.234 1.00 89.06 300 LEU A O 1
ATOM 2519 N N . LYS A 1 301 ? -0.421 17.616 19.259 1.00 86.56 301 LYS A N 1
ATOM 2520 C CA . LYS A 1 301 ? -0.891 17.383 20.643 1.00 86.56 301 LYS A CA 1
ATOM 2521 C C . LYS A 1 301 ? -1.690 18.552 21.251 1.00 86.56 301 LYS A C 1
ATOM 2523 O O . LYS A 1 301 ? -1.986 18.556 22.443 1.00 86.56 301 LYS A O 1
ATOM 2528 N N . SER A 1 302 ? -2.039 19.569 20.459 1.00 91.62 302 SER A N 1
ATOM 2529 C CA . SER A 1 302 ? -2.795 20.741 20.932 1.00 91.62 302 SER A CA 1
ATOM 2530 C C . SER A 1 302 ? -4.303 20.473 20.948 1.00 91.62 302 SER A C 1
ATOM 2532 O O . SER A 1 302 ? -4.927 20.403 19.891 1.00 91.62 302 SER A O 1
ATOM 2534 N N . VAL A 1 303 ? -4.904 20.377 22.140 1.00 92.88 303 VAL A N 1
ATOM 2535 C CA . VAL A 1 303 ? -6.353 20.136 22.299 1.00 92.88 303 VAL A CA 1
ATOM 2536 C C . VAL A 1 303 ? -7.218 21.214 21.619 1.00 92.88 303 VAL A C 1
ATOM 2538 O O . VAL A 1 303 ? -8.092 20.828 20.845 1.00 92.88 303 VAL A O 1
ATOM 2541 N N . PRO A 1 304 ? -6.986 22.535 21.804 1.00 95.62 304 PRO A N 1
ATOM 2542 C CA . PRO A 1 304 ? -7.794 23.559 21.135 1.00 95.62 304 PRO A CA 1
ATOM 2543 C C . PRO A 1 304 ? -7.762 23.453 19.605 1.00 95.62 304 PRO A C 1
ATOM 2545 O O . PRO A 1 304 ? -8.809 23.431 18.970 1.00 95.62 304 PRO A O 1
ATOM 2548 N N . LYS A 1 305 ? -6.576 23.284 19.007 1.00 95.06 305 LYS A N 1
ATOM 2549 C CA . LYS A 1 305 ? -6.464 23.148 17.547 1.00 95.06 305 LYS A CA 1
ATOM 2550 C C . LYS A 1 305 ? -7.068 21.838 17.030 1.00 95.06 305 LYS A C 1
ATOM 2552 O O . LYS A 1 305 ? -7.591 21.807 15.924 1.00 95.06 305 LYS A O 1
ATOM 2557 N N . MET A 1 306 ? -7.031 20.761 17.819 1.00 94.94 306 MET A N 1
ATOM 2558 C CA . MET A 1 306 ? -7.706 19.504 17.474 1.00 94.94 306 MET A CA 1
ATOM 2559 C C . MET A 1 306 ? -9.235 19.620 17.527 1.00 94.94 306 MET A C 1
ATOM 2561 O O . MET A 1 306 ? -9.916 18.953 16.747 1.00 94.94 306 MET A O 1
ATOM 2565 N N . LEU A 1 307 ? -9.784 20.468 18.403 1.00 96.56 307 LEU A N 1
ATOM 2566 C CA . LEU A 1 307 ? -11.210 20.808 18.384 1.00 96.56 307 LEU A CA 1
ATOM 2567 C C . LEU A 1 307 ? -11.566 21.551 17.090 1.00 96.56 307 LEU A C 1
ATOM 2569 O O . LEU A 1 307 ? -12.516 21.158 16.413 1.00 96.56 307 LEU A O 1
ATOM 2573 N N . ASP A 1 308 ? -10.761 22.546 16.704 1.00 96.12 308 ASP A N 1
ATOM 2574 C CA . ASP A 1 308 ? -10.938 23.272 15.438 1.00 96.12 308 ASP A CA 1
ATOM 2575 C C . ASP A 1 308 ? -10.813 22.342 14.222 1.00 96.12 308 ASP A C 1
ATOM 2577 O O . ASP A 1 308 ? -11.580 22.448 13.265 1.00 96.12 308 ASP A O 1
ATOM 2581 N N . LEU A 1 309 ? -9.865 21.400 14.260 1.00 96.06 309 LEU A N 1
ATOM 2582 C CA . LEU A 1 309 ? -9.698 20.382 13.227 1.00 96.06 309 LEU A CA 1
ATOM 2583 C C . LEU A 1 309 ? -10.941 19.493 13.137 1.00 96.06 309 LEU A C 1
ATOM 2585 O O . LEU A 1 309 ? -11.485 19.308 12.052 1.00 96.06 309 LEU A O 1
ATOM 2589 N N . SER A 1 310 ? -11.426 18.988 14.274 1.00 95.56 310 SER A N 1
ATOM 2590 C CA . SER A 1 310 ? -12.620 18.135 14.338 1.00 95.56 310 SER A CA 1
ATOM 2591 C C . SER A 1 310 ? -13.853 18.840 13.765 1.00 95.56 310 SER A C 1
ATOM 2593 O O . SER A 1 310 ? -14.671 18.203 13.107 1.00 95.56 310 SER A O 1
ATOM 2595 N N . ALA A 1 311 ? -13.964 20.161 13.934 1.00 95.94 311 ALA A N 1
ATOM 2596 C CA . ALA A 1 311 ? -15.050 20.945 13.353 1.00 95.94 311 ALA A CA 1
ATOM 2597 C C . ALA A 1 311 ? -15.044 20.959 11.810 1.00 95.94 311 ALA A C 1
ATOM 2599 O O . ALA A 1 311 ? -16.110 21.090 11.209 1.00 95.94 311 ALA A O 1
ATOM 2600 N N . ASN A 1 312 ? -13.893 20.768 11.157 1.00 95.94 312 ASN A N 1
ATOM 2601 C CA . ASN A 1 312 ? -13.797 20.744 9.691 1.00 95.94 312 ASN A CA 1
ATOM 2602 C C . ASN A 1 312 ? -13.997 19.336 9.094 1.00 95.94 312 ASN A C 1
ATOM 2604 O O . ASN A 1 312 ? -14.293 19.201 7.911 1.00 95.94 312 ASN A O 1
ATOM 2608 N N . LEU A 1 313 ? -13.878 18.270 9.893 1.00 96.19 313 LEU A N 1
ATOM 2609 C CA . LEU A 1 313 ? -13.857 16.873 9.430 1.00 96.19 313 LEU A CA 1
ATOM 2610 C C . LEU A 1 313 ? -15.259 16.251 9.251 1.00 96.19 313 LEU A C 1
ATOM 2612 O O . LEU A 1 313 ? -15.501 15.101 9.609 1.00 96.19 313 LEU A O 1
ATOM 2616 N N . GLN A 1 314 ? -16.201 16.995 8.664 1.00 94.56 314 GLN A N 1
ATOM 2617 C CA . GLN A 1 314 ? -17.618 16.598 8.569 1.00 94.56 314 GLN A CA 1
ATOM 2618 C C . GLN A 1 314 ? -17.879 15.368 7.677 1.00 94.56 314 GLN A C 1
ATOM 2620 O O . GLN A 1 314 ? -18.891 14.687 7.839 1.00 94.56 314 GLN A O 1
ATOM 2625 N N . HIS A 1 315 ? -16.969 15.057 6.753 1.00 95.75 315 HIS A N 1
ATOM 2626 C CA . HIS A 1 315 ? -17.070 13.914 5.831 1.00 95.75 315 HIS A CA 1
ATOM 2627 C C . HIS A 1 315 ? -16.200 12.722 6.240 1.00 95.75 315 HIS A C 1
ATOM 2629 O O . HIS A 1 315 ? -16.106 11.731 5.515 1.00 95.75 315 HIS A O 1
ATOM 2635 N N . LEU A 1 316 ? -15.545 12.815 7.398 1.00 97.88 316 LEU A N 1
ATOM 2636 C CA . LEU A 1 316 ? -14.574 11.827 7.818 1.00 97.88 316 LEU A CA 1
ATOM 2637 C C . LEU A 1 316 ? -15.264 10.531 8.246 1.00 97.88 316 LEU A C 1
ATOM 2639 O O . LEU A 1 316 ? -16.082 10.522 9.166 1.00 97.88 316 LEU A O 1
ATOM 2643 N N . LYS A 1 317 ? -14.877 9.429 7.604 1.00 97.19 317 LYS A N 1
ATOM 2644 C CA . LYS A 1 317 ? -15.357 8.073 7.893 1.00 97.19 317 LYS A CA 1
ATOM 2645 C C . LYS A 1 317 ? -14.361 7.276 8.729 1.00 97.19 317 LYS A C 1
ATOM 2647 O O . LYS A 1 317 ? -14.778 6.496 9.583 1.00 97.19 317 LYS A O 1
ATOM 2652 N N . TYR A 1 318 ? -13.059 7.489 8.519 1.00 97.62 318 TYR A N 1
ATOM 2653 C CA . TYR A 1 318 ? -11.995 6.728 9.181 1.00 97.62 318 TYR A CA 1
ATOM 2654 C C . TYR A 1 318 ? -10.969 7.662 9.822 1.00 97.62 318 TYR A C 1
ATOM 2656 O O . TYR A 1 318 ? -10.376 8.500 9.140 1.00 97.62 318 TYR A O 1
ATOM 2664 N N . LEU A 1 319 ? -10.731 7.487 11.123 1.00 96.25 319 LEU A N 1
ATOM 2665 C CA . LEU A 1 319 ? -9.795 8.302 11.893 1.00 96.25 319 LEU A CA 1
ATOM 2666 C C . LEU A 1 319 ? -8.844 7.435 12.715 1.00 96.25 319 LEU A C 1
ATOM 2668 O O . LEU A 1 319 ? -9.281 6.662 13.568 1.00 96.25 319 LEU A O 1
ATOM 2672 N N . ASN A 1 320 ? -7.545 7.628 12.498 1.00 93.94 320 ASN A N 1
ATOM 2673 C CA . ASN A 1 320 ? -6.478 7.036 13.295 1.00 93.94 320 ASN A CA 1
ATOM 2674 C C . ASN A 1 320 ? -5.699 8.143 14.017 1.00 93.94 320 ASN A C 1
ATOM 2676 O O . ASN A 1 320 ? -5.151 9.045 13.374 1.00 93.94 320 ASN A O 1
ATOM 2680 N N . LEU A 1 321 ? -5.629 8.057 15.347 1.00 91.12 321 LEU A N 1
ATOM 2681 C CA . LEU A 1 321 ? -5.019 9.071 16.209 1.00 91.12 321 LEU A CA 1
ATOM 2682 C C . LEU A 1 321 ? -4.157 8.455 17.304 1.00 91.12 321 LEU A C 1
ATOM 2684 O O . LEU A 1 321 ? -4.408 7.352 17.779 1.00 91.12 321 LEU A O 1
ATOM 2688 N N . THR A 1 322 ? -3.181 9.219 17.777 1.00 88.12 322 THR A N 1
ATOM 2689 C CA . THR A 1 322 ? -2.509 8.923 19.042 1.00 88.12 322 THR A CA 1
ATOM 2690 C C . THR A 1 322 ? -3.458 9.167 20.221 1.00 88.12 322 THR A C 1
ATOM 2692 O O . THR A 1 322 ? -4.093 10.219 20.291 1.00 88.12 322 THR A O 1
ATOM 2695 N N . ALA A 1 323 ? -3.500 8.258 21.194 1.00 87.50 323 ALA A N 1
ATOM 2696 C CA . ALA A 1 323 ? -4.160 8.458 22.486 1.00 87.50 323 ALA A CA 1
ATOM 2697 C C . ALA A 1 323 ? -3.330 9.392 23.394 1.00 87.50 323 ALA A C 1
ATOM 2699 O O . ALA A 1 323 ? -2.689 8.945 24.340 1.00 87.50 323 ALA A O 1
ATOM 2700 N N . PHE A 1 324 ? -3.270 10.691 23.079 1.00 85.31 324 PHE A N 1
ATOM 2701 C CA . PHE A 1 324 ? -2.396 11.644 23.787 1.00 85.31 324 PHE A CA 1
ATOM 2702 C C . PHE A 1 324 ? -3.094 12.475 24.878 1.00 85.31 324 PHE A C 1
ATOM 2704 O O . PHE A 1 324 ? -2.418 13.203 25.602 1.00 85.31 324 PHE A O 1
ATOM 2711 N N . THR A 1 325 ? -4.425 12.434 24.980 1.00 85.69 325 THR A N 1
ATOM 2712 C CA . THR A 1 325 ? -5.197 13.333 25.855 1.00 85.69 325 THR A CA 1
ATOM 2713 C C . THR A 1 325 ? -6.448 12.669 26.406 1.00 85.69 325 THR A C 1
ATOM 2715 O O . THR A 1 325 ? -7.148 11.980 25.672 1.00 85.69 325 THR A O 1
ATOM 2718 N N . SER A 1 326 ? -6.751 12.924 27.679 1.00 86.75 326 SER A N 1
ATOM 2719 C CA . SER A 1 326 ? -7.985 12.514 28.358 1.00 86.75 326 SER A CA 1
ATOM 2720 C C . SER A 1 326 ? -9.051 13.624 28.393 1.00 86.75 326 SER A C 1
ATOM 2722 O O . SER A 1 326 ? -10.042 13.497 29.111 1.00 86.75 326 SER A O 1
ATOM 2724 N N . ASP A 1 327 ? -8.875 14.713 27.631 1.00 91.25 327 ASP A N 1
ATOM 2725 C CA . ASP A 1 327 ? -9.832 15.825 27.565 1.00 91.25 327 ASP A CA 1
ATOM 2726 C C . ASP A 1 327 ? -11.191 15.376 26.997 1.00 91.25 327 ASP A C 1
ATOM 2728 O O . ASP A 1 327 ? -11.319 15.004 25.827 1.00 91.25 327 ASP A O 1
ATOM 2732 N N . SER A 1 328 ? -12.229 15.437 27.833 1.00 91.31 328 SER A N 1
ATOM 2733 C CA . SER A 1 328 ? -13.571 14.969 27.482 1.00 91.31 328 SER A CA 1
ATOM 2734 C C . SER A 1 328 ? -14.223 15.784 26.365 1.00 91.31 328 SER A C 1
ATOM 2736 O O . SER A 1 328 ? -14.959 15.225 25.552 1.00 91.31 328 SER A O 1
ATOM 2738 N N . LYS A 1 329 ? -13.928 17.089 26.255 1.00 94.31 329 LYS A N 1
ATOM 2739 C CA . LYS A 1 329 ? -14.498 17.939 25.199 1.00 94.31 329 LYS A CA 1
ATOM 2740 C C . LYS A 1 329 ? -14.001 17.500 23.828 1.00 94.31 329 LYS A C 1
ATOM 2742 O O . LYS A 1 329 ? -14.803 17.424 22.897 1.00 94.31 329 LYS A O 1
ATOM 2747 N N . LEU A 1 330 ? -12.712 17.185 23.703 1.00 94.56 330 LEU A N 1
ATOM 2748 C CA . LEU A 1 330 ? -12.147 16.690 22.452 1.00 94.56 330 LEU A CA 1
ATOM 2749 C C . LEU A 1 330 ? -12.654 15.292 22.102 1.00 94.56 330 LEU A C 1
ATOM 2751 O O . LEU A 1 330 ? -13.072 15.074 20.966 1.00 94.56 330 LEU A O 1
ATOM 2755 N N . LEU A 1 331 ? -12.665 14.362 23.060 1.00 93.88 331 LEU A N 1
ATOM 2756 C CA . LEU A 1 331 ? -13.179 13.007 22.829 1.00 93.88 331 LEU A CA 1
ATOM 2757 C C . LEU A 1 331 ? -14.639 13.042 22.363 1.00 93.88 331 LEU A C 1
ATOM 2759 O O . LEU A 1 331 ? -14.994 12.397 21.376 1.00 93.88 331 LEU A O 1
ATOM 2763 N N . LYS A 1 332 ? -15.462 13.880 23.002 1.00 94.81 332 LYS A N 1
ATOM 2764 C CA . LYS A 1 332 ? -16.844 14.132 22.591 1.00 94.81 332 LYS A CA 1
ATOM 2765 C C . LYS A 1 332 ? -16.940 14.720 21.184 1.00 94.81 332 LYS A C 1
ATOM 2767 O O . LYS A 1 332 ? -17.785 14.283 20.407 1.00 94.81 332 LYS A O 1
ATOM 2772 N N . ALA A 1 333 ? -16.098 15.697 20.841 1.00 96.19 333 ALA A N 1
ATOM 2773 C CA . ALA A 1 333 ? -16.084 16.297 19.506 1.00 96.19 333 ALA A CA 1
ATOM 2774 C C . ALA A 1 333 ? -15.761 15.260 18.417 1.00 96.19 333 ALA A C 1
ATOM 2776 O O . ALA A 1 333 ? -16.464 15.201 17.411 1.00 96.19 333 ALA A O 1
ATOM 2777 N N . ILE A 1 334 ? -14.767 14.397 18.652 1.00 95.25 334 ILE A N 1
ATOM 2778 C CA . ILE A 1 334 ? -14.393 13.310 17.736 1.00 95.25 334 ILE A CA 1
ATOM 2779 C C . ILE A 1 334 ? -15.536 12.294 17.593 1.00 95.25 334 ILE A C 1
ATOM 2781 O O . ILE A 1 334 ? -15.906 11.925 16.481 1.00 95.25 334 ILE A O 1
ATOM 2785 N N . LEU A 1 335 ? -16.135 11.854 18.702 1.00 94.25 335 LEU A N 1
ATOM 2786 C CA . LEU A 1 335 ? -17.243 10.891 18.682 1.00 94.25 335 LEU A CA 1
ATOM 2787 C C . LEU A 1 335 ? -18.503 11.436 17.992 1.00 94.25 335 LEU A C 1
ATOM 2789 O O . LEU A 1 335 ? -19.291 10.665 17.442 1.00 94.25 335 LEU A O 1
ATOM 2793 N N . ASN A 1 336 ? -18.684 12.757 17.996 1.00 94.94 336 ASN A N 1
ATOM 2794 C CA . ASN A 1 336 ? -19.802 13.435 17.345 1.00 94.94 336 ASN A CA 1
ATOM 2795 C C . ASN A 1 336 ? -19.584 13.694 15.847 1.00 94.94 336 ASN A C 1
ATOM 2797 O O . ASN A 1 336 ? -20.475 14.257 15.211 1.00 94.94 336 ASN A O 1
ATOM 2801 N N . LEU A 1 337 ? -18.454 13.272 15.266 1.00 95.62 337 LEU A N 1
ATOM 2802 C CA . LEU A 1 337 ? -18.258 13.341 13.820 1.00 95.62 337 LEU A CA 1
ATOM 2803 C C . LEU A 1 337 ? -19.369 12.545 13.099 1.00 95.62 337 LEU A C 1
ATOM 2805 O O . LEU A 1 337 ? -19.571 11.348 13.375 1.00 95.62 337 LEU A O 1
ATOM 2809 N N . PRO A 1 338 ? -20.115 13.187 12.181 1.00 93.50 338 PRO A N 1
ATOM 2810 C CA . PRO A 1 338 ? -21.411 12.678 11.740 1.00 93.50 338 PRO A CA 1
ATOM 2811 C C . PRO A 1 338 ? -21.286 11.414 10.886 1.00 93.50 338 PRO A C 1
ATOM 2813 O O . PRO A 1 338 ? -22.097 10.501 11.030 1.00 93.50 338 PRO A O 1
ATOM 2816 N N . GLN A 1 339 ? -20.246 11.326 10.050 1.00 94.62 339 GLN A N 1
ATOM 2817 C CA . GLN A 1 339 ? -20.007 10.197 9.142 1.00 94.62 339 GLN A CA 1
ATOM 2818 C C . GLN A 1 339 ? -18.982 9.185 9.673 1.00 94.62 339 GLN A C 1
ATOM 2820 O O . GLN A 1 339 ? -18.640 8.246 8.964 1.00 94.62 339 GLN A O 1
ATOM 2825 N N . LEU A 1 340 ? -18.500 9.345 10.912 1.00 95.12 340 LEU A N 1
ATOM 2826 C CA . LEU A 1 340 ? -17.439 8.495 11.451 1.00 95.12 340 LEU A CA 1
ATOM 2827 C C . LEU A 1 340 ? -17.918 7.047 11.626 1.00 95.12 340 LEU A C 1
ATOM 2829 O O . LEU A 1 340 ? -18.794 6.777 12.456 1.00 95.12 340 LEU A O 1
ATOM 2833 N N . GLU A 1 341 ? -17.304 6.144 10.863 1.00 92.62 341 GLU A N 1
ATOM 2834 C CA . GLU A 1 341 ? -17.545 4.697 10.840 1.00 92.62 341 GLU A CA 1
ATOM 2835 C C . GLU A 1 341 ? -16.495 3.941 11.664 1.00 92.62 341 GLU A C 1
ATOM 2837 O O . GLU A 1 341 ? -16.825 2.988 12.367 1.00 92.62 341 GLU A O 1
ATOM 2842 N N . ARG A 1 342 ? -15.224 4.365 11.600 1.00 93.12 342 ARG A N 1
ATOM 2843 C CA . ARG A 1 342 ? -14.107 3.716 12.300 1.00 93.12 342 ARG A CA 1
ATOM 2844 C C . ARG A 1 342 ? -13.210 4.737 12.987 1.00 93.12 342 ARG A C 1
ATOM 2846 O O . ARG A 1 342 ? -12.693 5.653 12.352 1.00 93.12 342 ARG A O 1
ATOM 2853 N N . LEU A 1 343 ? -12.966 4.508 14.272 1.00 93.56 343 LEU A N 1
ATOM 2854 C CA . LEU A 1 343 ? -12.051 5.283 15.101 1.00 93.56 343 LEU A CA 1
ATOM 2855 C C . LEU A 1 343 ? -11.027 4.337 15.728 1.00 93.56 343 LEU A C 1
ATOM 2857 O O . LEU A 1 343 ? -11.415 3.394 16.416 1.00 93.56 343 LEU A O 1
ATOM 2861 N N . LYS A 1 344 ? -9.736 4.577 15.491 1.00 91.56 344 LYS A N 1
ATOM 2862 C CA . LYS A 1 344 ? -8.640 3.803 16.087 1.00 91.56 344 LYS A CA 1
ATOM 2863 C C . LYS A 1 344 ? -7.698 4.734 16.841 1.00 91.56 344 LYS A C 1
ATOM 2865 O O . LYS A 1 344 ? -7.182 5.703 16.283 1.00 91.56 344 LYS A O 1
ATOM 2870 N N . PHE A 1 345 ? -7.458 4.406 18.104 1.00 89.06 345 PHE A N 1
ATOM 2871 C CA . PHE A 1 345 ? -6.456 5.066 18.930 1.00 89.06 345 PHE A CA 1
ATOM 2872 C C . PHE A 1 345 ? -5.199 4.201 19.039 1.00 89.06 345 PHE A C 1
ATOM 2874 O O . PHE A 1 345 ? -5.291 2.976 19.087 1.00 89.06 345 PHE A O 1
ATOM 2881 N N . TYR A 1 346 ? -4.035 4.847 19.064 1.00 84.00 346 TYR A N 1
ATOM 2882 C CA . TYR A 1 346 ? -2.728 4.208 19.202 1.00 84.00 346 TYR A CA 1
ATOM 2883 C C . TYR A 1 346 ? -1.996 4.760 20.423 1.00 84.00 346 TYR A C 1
ATOM 2885 O O . TYR A 1 346 ? -1.934 5.976 20.629 1.00 84.00 346 TYR A O 1
ATOM 2893 N N . TRP A 1 347 ? -1.407 3.868 21.213 1.00 78.44 347 TRP A N 1
ATOM 2894 C CA . TRP A 1 347 ? -0.632 4.210 22.401 1.00 78.44 347 TRP A CA 1
ATOM 2895 C C . TRP A 1 347 ? 0.857 4.156 22.065 1.00 78.44 347 TRP A C 1
ATOM 2897 O O . TRP A 1 347 ? 1.330 3.157 21.533 1.00 78.44 347 TRP A O 1
ATOM 2907 N N . ILE A 1 348 ? 1.593 5.226 22.376 1.00 65.38 348 ILE A N 1
ATOM 2908 C CA . ILE A 1 348 ? 3.018 5.334 22.022 1.00 65.38 348 ILE A CA 1
ATOM 2909 C C . ILE A 1 348 ? 3.911 4.887 23.184 1.00 65.38 348 ILE A C 1
ATOM 2911 O O . ILE A 1 348 ? 4.931 4.266 22.930 1.00 65.38 348 ILE A O 1
ATOM 2915 N N . ASN A 1 349 ? 3.537 5.179 24.439 1.00 57.72 349 ASN A N 1
ATOM 2916 C CA . ASN A 1 349 ? 4.152 4.703 25.690 1.00 57.72 349 ASN A CA 1
ATOM 2917 C C . ASN A 1 349 ? 3.261 5.130 26.871 1.00 57.72 349 ASN A C 1
ATOM 2919 O O . ASN A 1 349 ? 2.886 6.296 26.893 1.00 57.72 349 ASN A O 1
ATOM 2923 N N . PHE A 1 350 ? 2.985 4.220 27.821 1.00 54.94 350 PHE A N 1
ATOM 2924 C CA . PHE A 1 350 ? 2.104 4.362 29.004 1.00 54.94 350 PHE A CA 1
ATOM 2925 C C . PHE A 1 350 ? 0.726 5.007 28.747 1.00 54.94 350 PHE A C 1
ATOM 2927 O O . PHE A 1 350 ? 0.599 6.121 28.250 1.00 54.94 350 PHE A O 1
ATOM 2934 N N . MET A 1 351 ? -0.339 4.301 29.137 1.00 55.91 351 MET A N 1
ATOM 2935 C CA . MET A 1 351 ? -1.707 4.826 29.093 1.00 55.91 351 MET A CA 1
ATOM 2936 C C . MET A 1 351 ? -1.768 6.156 29.860 1.00 55.91 351 MET A C 1
ATOM 2938 O O . MET A 1 351 ? -1.407 6.173 31.042 1.00 55.91 351 MET A O 1
ATOM 2942 N N . PRO A 1 352 ? -2.186 7.276 29.235 1.00 53.94 352 PRO A N 1
ATOM 2943 C CA . PRO A 1 352 ? -2.509 8.475 29.991 1.00 53.94 352 PRO A CA 1
ATOM 2944 C C . PRO A 1 352 ? -3.517 8.076 31.067 1.00 53.94 352 PRO A C 1
ATOM 2946 O O . PRO A 1 352 ? -4.515 7.427 30.747 1.00 53.94 352 PRO A O 1
ATOM 2949 N N . LEU A 1 353 ? -3.250 8.426 32.329 1.00 56.09 353 LEU A N 1
ATOM 2950 C CA .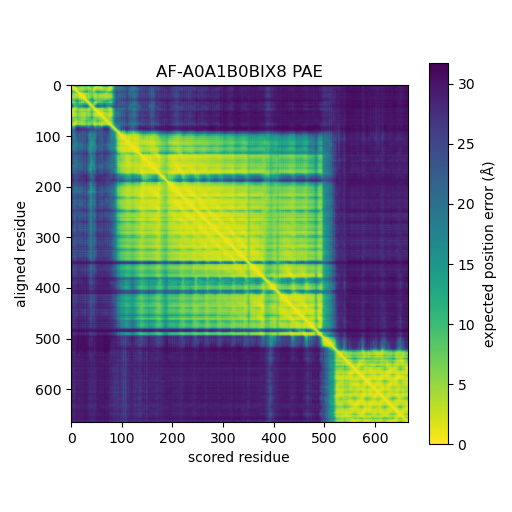 LEU A 1 353 ? -4.167 8.143 33.432 1.00 56.09 353 LEU A CA 1
ATOM 2951 C C . LEU A 1 353 ? -5.581 8.590 33.008 1.00 56.09 353 LEU A C 1
ATOM 2953 O O . LEU A 1 353 ? -5.790 9.768 32.720 1.00 56.09 353 LEU A O 1
ATOM 2957 N N . GLN A 1 354 ? -6.519 7.637 32.953 1.00 74.31 354 GLN A N 1
ATOM 2958 C CA . GLN A 1 354 ? -7.952 7.831 32.668 1.00 74.31 354 GLN A CA 1
ATOM 2959 C C . GLN A 1 354 ? -8.373 8.058 31.198 1.00 74.31 354 GLN A C 1
ATOM 2961 O O . GLN A 1 354 ? -9.533 8.404 30.968 1.00 74.31 354 GLN A O 1
ATOM 2966 N N . PHE A 1 355 ? -7.513 7.846 30.190 1.00 83.19 355 PHE A N 1
ATOM 2967 C CA . PHE A 1 355 ? -7.937 7.959 28.779 1.00 83.19 355 PHE A CA 1
ATOM 2968 C C . PHE A 1 355 ? -9.135 7.054 28.459 1.00 83.19 355 PHE A C 1
ATOM 2970 O O . PHE A 1 355 ? -10.160 7.521 27.964 1.00 83.19 355 PHE A O 1
ATOM 2977 N N . GLU A 1 356 ? -9.013 5.763 28.767 1.00 79.06 356 GLU A N 1
ATOM 2978 C CA . GLU A 1 356 ? -10.019 4.746 28.475 1.00 79.06 356 GLU A CA 1
ATOM 2979 C C . GLU A 1 356 ? -11.315 5.036 29.237 1.00 79.06 356 GLU A C 1
ATOM 2981 O O . GLU A 1 356 ? -12.399 4.979 28.658 1.00 79.06 356 GLU A O 1
ATOM 2986 N N . GLU A 1 357 ? -11.200 5.416 30.515 1.00 79.94 357 GLU A N 1
ATOM 2987 C CA . GLU A 1 357 ? -12.343 5.770 31.362 1.00 79.94 357 GLU A CA 1
ATOM 2988 C C . GLU A 1 357 ? -13.157 6.913 30.738 1.00 79.94 357 GLU A C 1
ATOM 2990 O O . GLU A 1 357 ? -14.368 6.766 30.547 1.00 79.94 357 GLU A O 1
ATOM 2995 N N . ASN A 1 358 ? -12.496 8.008 30.348 1.00 87.19 358 ASN A N 1
ATOM 2996 C CA . ASN A 1 358 ? -13.153 9.167 29.742 1.00 87.19 358 ASN A CA 1
ATOM 2997 C C . ASN A 1 358 ? -13.685 8.864 28.337 1.00 87.19 358 ASN A C 1
ATOM 2999 O O . ASN A 1 358 ? -14.793 9.280 27.999 1.00 87.19 358 ASN A O 1
ATOM 3003 N N . TYR A 1 359 ? -12.938 8.114 27.522 1.00 89.00 359 TYR A N 1
ATOM 3004 C CA . TYR A 1 359 ? -13.379 7.727 26.182 1.00 89.00 359 TYR A CA 1
ATOM 3005 C C . TYR A 1 359 ? -14.666 6.902 26.227 1.00 89.00 359 TYR A C 1
ATOM 3007 O O . TYR A 1 359 ? -15.638 7.235 25.547 1.00 89.00 359 TYR A O 1
ATOM 3015 N N . PHE A 1 360 ? -14.705 5.855 27.054 1.00 87.50 360 PHE A N 1
ATOM 3016 C CA . PHE A 1 360 ? -15.898 5.025 27.179 1.00 87.50 360 PHE A CA 1
ATOM 3017 C C . PHE A 1 360 ? -17.061 5.774 27.839 1.00 87.50 360 PHE A C 1
ATOM 3019 O O . PHE A 1 360 ? -18.205 5.531 27.458 1.00 87.50 360 PHE A O 1
ATOM 3026 N N . ALA A 1 361 ? -16.799 6.708 28.761 1.00 88.81 361 ALA A N 1
ATOM 3027 C CA . ALA A 1 361 ? -17.837 7.567 29.330 1.00 88.81 361 ALA A CA 1
ATOM 3028 C C . ALA A 1 361 ? -18.488 8.473 28.266 1.00 88.81 361 ALA A C 1
ATOM 3030 O O . ALA A 1 361 ? -19.715 8.542 28.178 1.00 88.81 361 ALA A O 1
ATOM 3031 N N . GLU A 1 362 ? -17.693 9.117 27.406 1.00 92.75 362 GLU A N 1
ATOM 3032 C CA . GLU A 1 362 ? -18.223 9.937 26.306 1.00 92.75 362 GLU A CA 1
ATOM 3033 C C . GLU A 1 362 ? -18.917 9.086 25.227 1.00 92.75 362 GLU A C 1
ATOM 3035 O O . GLU A 1 362 ? -19.948 9.485 24.677 1.00 92.75 362 GLU A O 1
ATOM 3040 N N . LEU A 1 363 ? -18.412 7.877 24.955 1.00 91.06 363 LEU A N 1
ATOM 3041 C CA . LEU A 1 363 ? -19.053 6.930 24.043 1.00 91.06 363 LEU A CA 1
ATOM 3042 C C . LEU A 1 363 ? -20.404 6.440 24.588 1.00 91.06 363 LEU A C 1
ATOM 3044 O O . LEU A 1 363 ? -21.364 6.332 23.826 1.00 91.06 363 LEU A O 1
ATOM 3048 N N . GLU A 1 364 ? -20.506 6.186 25.897 1.00 90.38 364 GLU A N 1
ATOM 3049 C CA . GLU A 1 364 ? -21.770 5.865 26.571 1.00 90.38 364 GLU A CA 1
ATOM 3050 C C . GLU A 1 364 ? -22.766 7.031 26.485 1.00 90.38 364 GLU A C 1
ATOM 3052 O O . GLU A 1 364 ? -23.959 6.806 26.242 1.00 90.38 364 GLU A O 1
ATOM 3057 N N . ALA A 1 365 ? -22.289 8.268 26.662 1.00 92.06 365 ALA A N 1
ATOM 3058 C CA . ALA A 1 365 ? -23.112 9.473 26.602 1.00 92.06 365 ALA A CA 1
ATOM 3059 C C . ALA A 1 365 ? -23.676 9.744 25.192 1.00 92.06 365 ALA A C 1
ATOM 3061 O O . ALA A 1 365 ? -24.750 10.339 25.057 1.00 92.06 365 ALA A O 1
ATOM 3062 N N . ASN A 1 36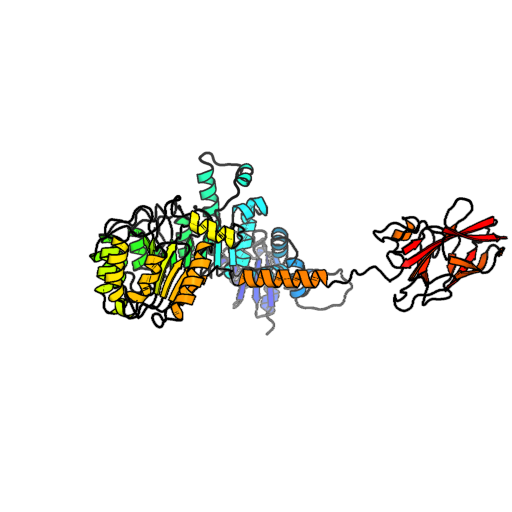6 ? -23.004 9.283 24.132 1.00 92.75 366 ASN A N 1
ATOM 3063 C CA . ASN A 1 366 ? -23.486 9.406 22.759 1.00 92.75 366 ASN A CA 1
ATOM 3064 C C . ASN A 1 366 ? -24.473 8.276 22.400 1.00 92.75 366 ASN A C 1
ATOM 3066 O O . ASN A 1 366 ? -24.089 7.188 21.969 1.00 92.75 366 ASN A O 1
ATOM 3070 N N . HIS A 1 367 ? -25.778 8.554 22.515 1.00 89.94 367 HIS A N 1
ATOM 3071 C CA . HIS A 1 367 ? -26.842 7.571 22.268 1.00 89.94 367 HIS A CA 1
ATOM 3072 C C . HIS A 1 367 ? -26.760 6.897 20.885 1.00 89.94 367 HIS A C 1
ATOM 3074 O O . HIS A 1 367 ? -26.992 5.688 20.762 1.00 89.94 367 HIS A O 1
ATOM 3080 N N . GLN A 1 368 ? -26.439 7.663 19.837 1.00 89.75 368 GLN A N 1
ATOM 3081 C CA . GLN A 1 368 ? -26.343 7.141 18.477 1.00 89.75 368 GLN A CA 1
ATOM 3082 C C . GLN A 1 368 ? -25.150 6.192 18.357 1.00 89.75 368 GLN A C 1
ATOM 3084 O O . GLN A 1 368 ? -25.343 5.025 18.030 1.00 89.75 368 GLN A O 1
ATOM 3089 N N . LYS A 1 369 ? -23.931 6.634 18.680 1.00 89.81 369 LYS A N 1
ATOM 3090 C CA . LYS A 1 369 ? -22.737 5.784 18.547 1.00 89.81 369 LYS A CA 1
ATOM 3091 C C . LYS A 1 369 ? -22.811 4.558 19.463 1.00 89.81 369 LYS A C 1
ATOM 3093 O O . LYS A 1 369 ? -22.541 3.455 19.001 1.00 89.81 369 LYS A O 1
ATOM 3098 N N . ARG A 1 370 ? -23.305 4.704 20.700 1.00 90.38 370 ARG A N 1
ATOM 3099 C CA . ARG A 1 370 ? -23.541 3.584 21.631 1.00 90.38 370 ARG A CA 1
ATOM 3100 C C . ARG A 1 370 ? -24.445 2.496 21.049 1.00 90.38 370 ARG A C 1
ATOM 3102 O O . ARG A 1 370 ? -24.207 1.317 21.283 1.00 90.38 370 ARG A O 1
ATOM 3109 N N . SER A 1 371 ? -25.502 2.882 20.331 1.00 88.44 371 SER A N 1
ATOM 3110 C CA . SER A 1 371 ? -26.438 1.929 19.714 1.00 88.44 371 SER A CA 1
ATOM 3111 C C . SER A 1 371 ? -25.922 1.332 18.401 1.00 88.44 371 SER A C 1
ATOM 3113 O O . SER A 1 371 ? -26.367 0.253 18.029 1.00 88.44 371 SER A O 1
ATOM 3115 N N . HIS A 1 372 ? -24.979 1.984 17.720 1.00 89.62 372 HIS A N 1
ATOM 3116 C CA . HIS A 1 372 ? -24.392 1.486 16.470 1.00 89.62 372 HIS A CA 1
ATOM 3117 C C . HIS A 1 372 ? -23.086 0.704 16.673 1.00 89.62 372 HIS A C 1
ATOM 3119 O O . HIS A 1 372 ? -22.599 0.094 15.726 1.00 89.62 372 HIS A O 1
ATOM 3125 N N . LEU A 1 373 ? -22.502 0.714 17.875 1.00 90.81 373 LEU A N 1
ATOM 3126 C CA . LEU A 1 373 ? -21.276 -0.025 18.165 1.00 90.81 373 LEU A CA 1
ATOM 3127 C C . LEU A 1 373 ? -21.544 -1.537 18.159 1.00 90.81 373 LEU A C 1
ATOM 3129 O O . LEU A 1 373 ? -22.140 -2.062 19.098 1.00 90.81 373 LEU A O 1
ATOM 3133 N N . THR A 1 374 ? -21.071 -2.225 17.118 1.00 92.44 374 THR A N 1
ATOM 3134 C CA . THR A 1 374 ? -21.229 -3.680 16.949 1.00 92.44 374 THR A CA 1
ATOM 3135 C C . THR A 1 374 ? -19.953 -4.477 17.181 1.00 92.44 374 THR A C 1
ATOM 3137 O O . THR A 1 374 ? -20.030 -5.658 17.519 1.00 92.44 374 THR A O 1
ATOM 3140 N N . GLU A 1 375 ? -18.790 -3.844 17.021 1.00 93.81 375 GLU A N 1
ATOM 3141 C CA . GLU A 1 375 ? -17.479 -4.481 17.131 1.00 93.81 375 GLU A CA 1
ATOM 3142 C C . GLU A 1 375 ? -16.503 -3.596 17.912 1.00 93.81 375 GLU A C 1
ATOM 3144 O O . GLU A 1 375 ? -16.441 -2.384 17.695 1.00 93.81 375 GLU A O 1
ATOM 3149 N N . LEU A 1 376 ? -15.709 -4.216 18.787 1.00 91.81 376 LEU A N 1
ATOM 3150 C CA . LEU A 1 376 ? -14.577 -3.584 19.454 1.00 91.81 376 LEU A CA 1
ATOM 3151 C C . LEU A 1 376 ? -13.305 -4.387 19.170 1.00 91.81 376 LEU A C 1
ATOM 3153 O O . LEU A 1 376 ? -13.221 -5.570 19.500 1.00 91.81 376 LEU A O 1
ATOM 3157 N N . THR A 1 377 ? -12.312 -3.730 18.576 1.00 90.31 377 THR A N 1
ATOM 3158 C CA . THR A 1 377 ? -11.028 -4.347 18.233 1.00 90.31 377 THR A CA 1
ATOM 3159 C C . THR A 1 377 ? -9.912 -3.728 19.063 1.00 90.31 377 THR A C 1
ATOM 3161 O O . THR A 1 377 ? -9.693 -2.519 19.015 1.00 90.31 377 THR A O 1
ATOM 3164 N N . PHE A 1 378 ? -9.177 -4.575 19.775 1.00 86.69 378 PHE A N 1
ATOM 3165 C CA . PHE A 1 378 ? -7.889 -4.250 20.372 1.00 86.69 378 PHE A CA 1
ATOM 3166 C C . PHE A 1 378 ? -6.810 -4.851 19.489 1.00 86.69 378 PHE A C 1
ATOM 3168 O O . PHE A 1 378 ? -6.908 -6.011 19.098 1.00 86.69 378 PHE A O 1
ATOM 3175 N N . GLU A 1 379 ? -5.790 -4.075 19.149 1.00 80.88 379 GLU A N 1
ATOM 3176 C CA . GLU A 1 379 ? -4.764 -4.527 18.219 1.00 80.88 379 GLU A CA 1
ATOM 3177 C C . GLU A 1 379 ? -3.378 -4.125 18.692 1.00 80.88 379 GLU A C 1
ATOM 3179 O O . GLU A 1 379 ? -3.166 -2.999 19.138 1.00 80.88 379 GLU A O 1
ATOM 3184 N N . ASN A 1 380 ? -2.437 -5.054 18.549 1.00 72.31 380 ASN A N 1
ATOM 3185 C CA . ASN A 1 380 ? -1.023 -4.786 18.680 1.00 72.31 380 ASN A CA 1
ATOM 3186 C C . ASN A 1 380 ? -0.455 -4.383 17.319 1.00 72.31 380 ASN A C 1
ATOM 3188 O O . ASN A 1 380 ? -0.167 -5.215 16.450 1.00 72.31 380 ASN A O 1
ATOM 3192 N N . ASP A 1 381 ? -0.347 -3.079 17.113 1.00 67.31 381 ASP A N 1
ATOM 3193 C CA . ASP A 1 381 ? 0.078 -2.498 15.848 1.00 67.31 381 ASP A CA 1
ATOM 3194 C C . ASP A 1 381 ? 1.225 -1.525 16.113 1.00 67.31 381 ASP A C 1
ATOM 3196 O O . ASP A 1 381 ? 1.000 -0.389 16.534 1.00 67.31 381 ASP A O 1
ATOM 3200 N N . ARG A 1 382 ? 2.468 -1.981 15.918 1.00 61.53 382 ARG A N 1
ATOM 3201 C CA . ARG A 1 382 ? 3.601 -1.066 15.777 1.00 61.53 382 ARG A CA 1
ATOM 3202 C C . ARG A 1 382 ? 3.738 -0.750 14.308 1.00 61.53 382 ARG A C 1
ATOM 3204 O O . ARG A 1 382 ? 3.849 -1.647 13.476 1.00 61.53 382 ARG A O 1
ATOM 3211 N N . PHE A 1 383 ? 3.824 0.535 14.008 1.00 57.72 383 PHE A N 1
ATOM 3212 C CA . PHE A 1 383 ? 4.230 0.964 12.686 1.00 57.72 383 PHE A CA 1
ATOM 3213 C C . PHE A 1 383 ? 5.678 0.543 12.462 1.00 57.72 383 PHE A C 1
ATOM 3215 O O . PHE A 1 383 ? 6.562 0.846 13.266 1.00 57.72 383 PHE A O 1
ATOM 3222 N N . TYR A 1 384 ? 5.923 -0.159 11.364 1.00 56.22 384 TYR A N 1
ATOM 3223 C CA . TYR A 1 384 ? 7.283 -0.447 10.959 1.00 56.22 384 TYR A CA 1
ATOM 3224 C C . TYR A 1 384 ? 7.986 0.847 10.540 1.00 56.22 384 TYR A C 1
ATOM 3226 O O . TYR A 1 384 ? 7.407 1.722 9.889 1.00 56.22 384 TYR A O 1
ATOM 3234 N N . ILE A 1 385 ? 9.262 0.956 10.913 1.00 55.69 385 ILE A N 1
ATOM 3235 C CA . ILE A 1 385 ? 10.149 2.003 10.395 1.00 55.69 385 ILE A CA 1
ATOM 3236 C C . ILE A 1 385 ? 10.387 1.795 8.885 1.00 55.69 385 ILE A C 1
ATOM 3238 O O . ILE A 1 385 ? 10.687 2.761 8.190 1.00 55.69 385 ILE A O 1
ATOM 3242 N N . GLU A 1 386 ? 10.220 0.563 8.390 1.00 59.75 386 GLU A N 1
ATOM 3243 C CA . GLU A 1 386 ? 10.475 0.143 7.008 1.00 59.75 386 GLU A CA 1
ATOM 3244 C C . GLU A 1 386 ? 9.310 -0.690 6.448 1.00 59.75 386 GLU A C 1
ATOM 3246 O O . GLU A 1 386 ? 8.684 -1.449 7.183 1.00 59.75 386 GLU A O 1
ATOM 3251 N N . ASP A 1 387 ? 9.040 -0.572 5.148 1.00 62.50 387 ASP A N 1
ATOM 3252 C CA . ASP A 1 387 ? 7.947 -1.251 4.445 1.00 62.50 387 ASP A CA 1
ATOM 3253 C C . ASP A 1 387 ? 7.987 -2.776 4.647 1.00 62.50 387 ASP A C 1
ATOM 3255 O O . ASP A 1 387 ? 8.865 -3.482 4.145 1.00 62.50 387 ASP A O 1
ATOM 3259 N N . GLU A 1 388 ? 6.985 -3.284 5.361 1.00 60.78 388 GLU A N 1
ATOM 3260 C CA . GLU A 1 388 ? 6.797 -4.696 5.704 1.00 60.78 388 GLU A CA 1
ATOM 3261 C C . GLU A 1 388 ? 6.747 -5.610 4.471 1.00 60.78 388 GLU A C 1
ATOM 3263 O O . GLU A 1 388 ? 7.167 -6.766 4.545 1.00 60.78 388 GLU A O 1
ATOM 3268 N N . SER A 1 389 ? 6.302 -5.088 3.319 1.00 60.69 389 SER A N 1
ATOM 3269 C CA . SER A 1 389 ? 6.242 -5.848 2.064 1.00 60.69 389 SER A CA 1
ATOM 3270 C C . SER A 1 389 ? 7.617 -6.225 1.500 1.00 60.69 389 SER A C 1
ATOM 3272 O O . SER A 1 389 ? 7.696 -7.049 0.588 1.00 60.69 389 SER A O 1
ATOM 3274 N N . LEU A 1 390 ? 8.703 -5.666 2.045 1.00 59.62 390 LEU A N 1
ATOM 3275 C CA . LEU A 1 390 ? 10.073 -6.029 1.683 1.00 59.62 390 LEU A CA 1
ATOM 3276 C C . LEU A 1 390 ? 10.589 -7.286 2.397 1.00 59.62 390 LEU A C 1
ATOM 3278 O O . LEU A 1 390 ? 11.641 -7.804 2.021 1.00 59.62 390 LEU A O 1
ATOM 3282 N N . GLN A 1 391 ? 9.886 -7.786 3.416 1.00 64.12 391 GLN A N 1
ATOM 3283 C CA . GLN A 1 391 ? 10.339 -8.923 4.217 1.00 64.12 391 GLN A CA 1
ATOM 3284 C C . GLN A 1 391 ? 9.584 -10.208 3.857 1.00 64.12 391 GLN A C 1
ATOM 3286 O O . GLN A 1 391 ? 8.376 -10.210 3.629 1.00 64.12 391 GLN A O 1
ATOM 3291 N N . GLN A 1 392 ? 10.305 -11.333 3.810 1.00 67.75 392 GLN A N 1
ATOM 3292 C CA . GLN A 1 392 ? 9.696 -12.654 3.649 1.00 67.75 392 GLN A CA 1
ATOM 3293 C C . GLN A 1 392 ? 9.378 -13.238 5.021 1.00 67.75 392 GLN A C 1
ATOM 3295 O O . GLN A 1 392 ? 10.283 -13.571 5.785 1.00 67.75 392 GLN A O 1
ATOM 3300 N N . TRP A 1 393 ? 8.094 -13.412 5.314 1.00 64.94 393 TRP A N 1
ATOM 3301 C CA . TRP A 1 393 ? 7.640 -13.981 6.576 1.00 64.94 393 TRP A CA 1
ATOM 3302 C C . TRP A 1 393 ? 6.979 -15.342 6.376 1.00 64.94 393 TRP A C 1
ATOM 3304 O O . TRP A 1 393 ? 6.246 -15.560 5.415 1.00 64.94 393 TRP A O 1
ATOM 3314 N N . THR A 1 394 ? 7.193 -16.260 7.320 1.00 69.81 394 THR A N 1
ATOM 3315 C CA . THR A 1 394 ? 6.243 -17.360 7.541 1.00 69.81 394 THR A CA 1
ATOM 3316 C C . THR A 1 394 ? 5.076 -16.854 8.398 1.00 69.81 394 THR A C 1
ATOM 3318 O O . THR A 1 394 ? 5.294 -15.956 9.216 1.00 69.81 394 THR A O 1
ATOM 3321 N N . PRO A 1 395 ? 3.870 -17.446 8.315 1.00 65.31 395 PRO A N 1
ATOM 3322 C CA . PRO A 1 395 ? 2.739 -17.039 9.155 1.00 65.31 395 PRO A CA 1
ATOM 3323 C C . PRO A 1 395 ? 3.062 -17.067 10.655 1.00 65.31 395 PRO A C 1
ATOM 3325 O O . PRO A 1 395 ? 2.708 -16.153 11.395 1.00 65.31 395 PRO A O 1
ATOM 3328 N N . HIS A 1 396 ? 3.800 -18.090 11.098 1.00 70.31 396 HIS A N 1
ATOM 3329 C CA . HIS A 1 396 ? 4.235 -18.209 12.487 1.00 70.31 396 HIS A CA 1
ATOM 3330 C C . HIS A 1 396 ? 5.248 -17.121 12.861 1.00 70.31 396 HIS A C 1
ATOM 3332 O O . HIS A 1 396 ? 5.044 -16.423 13.846 1.00 70.31 396 HIS A O 1
ATOM 3338 N N . SER A 1 397 ? 6.306 -16.916 12.066 1.00 73.31 397 SER A N 1
ATOM 3339 C CA . SER A 1 397 ? 7.297 -15.866 12.354 1.00 73.31 397 SER A CA 1
ATOM 3340 C C . SER A 1 397 ? 6.690 -14.466 12.309 1.00 73.31 397 SER A C 1
ATOM 3342 O O . SER A 1 397 ? 7.090 -13.619 13.097 1.00 73.31 397 SER A O 1
ATOM 3344 N N . TYR A 1 398 ? 5.717 -14.236 11.422 1.00 75.31 398 TYR A N 1
ATOM 3345 C CA . TYR A 1 398 ? 4.980 -12.982 11.328 1.00 75.31 398 TYR A CA 1
ATOM 3346 C C . TYR A 1 398 ? 4.180 -12.711 12.601 1.00 75.31 398 TYR A C 1
ATOM 3348 O O . TYR A 1 398 ? 4.363 -11.684 13.248 1.00 75.31 398 TYR A O 1
ATOM 3356 N N . ALA A 1 399 ? 3.327 -13.663 12.993 1.00 73.50 399 ALA A N 1
ATOM 3357 C CA . ALA A 1 399 ? 2.495 -13.539 14.181 1.00 73.50 399 ALA A CA 1
ATOM 3358 C C . ALA A 1 399 ? 3.346 -13.402 15.452 1.00 73.50 399 ALA A C 1
ATOM 3360 O O . ALA A 1 399 ? 3.105 -12.498 16.246 1.00 73.50 399 ALA A O 1
ATOM 3361 N N . THR A 1 400 ? 4.390 -14.226 15.597 1.00 72.31 400 THR A N 1
ATOM 3362 C CA . THR A 1 400 ? 5.348 -14.147 16.708 1.00 72.31 400 THR A CA 1
ATOM 3363 C C . THR A 1 400 ? 6.055 -12.796 16.738 1.00 72.31 400 THR A C 1
ATOM 3365 O O . THR A 1 400 ? 6.161 -12.177 17.793 1.00 72.31 400 THR A O 1
ATOM 3368 N N . MET A 1 401 ? 6.512 -12.290 15.587 1.00 76.69 401 MET A N 1
ATOM 3369 C CA . MET A 1 401 ? 7.091 -10.953 15.510 1.00 76.69 401 MET A CA 1
ATOM 3370 C C . MET A 1 401 ? 6.072 -9.903 15.970 1.00 76.69 401 MET A C 1
ATOM 3372 O O . MET A 1 401 ? 6.406 -9.073 16.812 1.00 76.69 401 MET A O 1
ATOM 3376 N N . ARG A 1 402 ? 4.828 -9.944 15.469 1.00 75.00 402 ARG A N 1
ATOM 3377 C CA . ARG A 1 402 ? 3.780 -8.948 15.771 1.00 75.00 402 ARG A CA 1
ATOM 3378 C C . ARG A 1 402 ? 3.411 -8.939 17.250 1.00 75.00 402 ARG A C 1
ATOM 3380 O O . ARG A 1 402 ? 3.252 -7.866 17.823 1.00 75.00 402 ARG A O 1
ATOM 3387 N N . GLU A 1 403 ? 3.337 -10.109 17.876 1.00 72.50 403 GLU A N 1
ATOM 3388 C CA . GLU A 1 403 ? 3.117 -10.242 19.318 1.00 72.50 403 GLU A CA 1
ATOM 3389 C C . GLU A 1 403 ? 4.309 -9.707 20.132 1.00 72.50 403 GLU A C 1
ATOM 3391 O O . GLU A 1 403 ? 4.110 -9.014 21.130 1.00 72.50 403 GLU A O 1
ATOM 3396 N N . ASN A 1 404 ? 5.544 -9.937 19.672 1.00 70.38 404 ASN A N 1
ATOM 3397 C CA . ASN A 1 404 ? 6.760 -9.510 20.372 1.00 70.38 404 ASN A CA 1
ATOM 3398 C C . ASN A 1 404 ? 7.059 -8.002 20.252 1.00 70.38 404 ASN A C 1
ATOM 3400 O O . ASN A 1 404 ? 7.691 -7.423 21.138 1.00 70.38 404 ASN A O 1
ATOM 3404 N N . VAL A 1 405 ? 6.663 -7.353 19.151 1.00 64.62 405 VAL A N 1
ATOM 3405 C CA . VAL A 1 405 ? 7.261 -6.068 18.738 1.00 64.62 405 VAL A CA 1
ATOM 3406 C C . VAL A 1 405 ? 6.697 -4.817 19.420 1.00 64.62 405 VAL A C 1
ATOM 3408 O O . VAL A 1 405 ? 7.376 -3.797 19.417 1.00 64.62 405 VAL A O 1
ATOM 3411 N N . CYS A 1 406 ? 5.559 -4.825 20.102 1.00 58.66 406 CYS A N 1
ATOM 3412 C CA . CYS A 1 406 ? 4.995 -3.564 20.618 1.00 58.66 406 CYS A CA 1
ATOM 3413 C C . CYS A 1 406 ? 5.182 -3.313 22.117 1.00 58.66 406 CYS A C 1
ATOM 3415 O O . CYS A 1 406 ? 5.090 -2.171 22.555 1.00 58.66 406 CYS A O 1
ATOM 3417 N N . ILE A 1 407 ? 5.458 -4.353 22.902 1.00 54.91 407 ILE A N 1
ATOM 3418 C CA . ILE A 1 407 ? 5.334 -4.300 24.369 1.00 54.91 407 ILE A CA 1
ATOM 3419 C C . ILE A 1 407 ? 6.685 -4.349 25.090 1.00 54.91 407 ILE A C 1
ATOM 3421 O O . ILE A 1 407 ? 6.733 -4.439 26.310 1.00 54.91 407 ILE A O 1
ATOM 3425 N N . ASN A 1 408 ? 7.797 -4.281 24.343 1.00 52.84 408 ASN A N 1
ATOM 3426 C CA . ASN A 1 408 ? 9.165 -4.348 24.877 1.00 52.84 408 ASN A CA 1
ATOM 3427 C C . ASN A 1 408 ? 9.372 -5.529 25.856 1.00 52.84 408 ASN A C 1
ATOM 3429 O O . ASN A 1 408 ? 10.067 -5.399 26.860 1.00 52.84 408 ASN A O 1
ATOM 3433 N N . GLY A 1 409 ? 8.705 -6.660 25.595 1.00 51.25 409 GLY A N 1
ATOM 3434 C CA . GLY A 1 409 ? 8.726 -7.846 26.457 1.00 51.25 409 GLY A CA 1
ATOM 3435 C C . GLY A 1 409 ? 7.836 -7.799 27.710 1.00 51.25 409 GLY A C 1
ATOM 3436 O O . GLY A 1 409 ? 7.933 -8.713 28.521 1.00 51.25 409 GLY A O 1
ATOM 3437 N N . GLN A 1 410 ? 6.987 -6.783 27.901 1.00 55.28 410 GLN A N 1
ATOM 3438 C CA . GLN A 1 410 ? 6.026 -6.724 29.014 1.00 55.28 410 GLN A CA 1
ATOM 3439 C C . GLN A 1 410 ? 4.672 -7.332 28.649 1.00 55.28 410 GLN A C 1
ATOM 3441 O O . GLN A 1 410 ? 4.214 -7.190 27.524 1.00 55.28 410 GLN A O 1
ATOM 3446 N N . GLU A 1 411 ? 3.981 -7.953 29.602 1.00 59.25 411 GLU A N 1
ATOM 3447 C CA . GLU A 1 411 ? 2.622 -8.449 29.378 1.00 59.25 411 GLU A CA 1
ATOM 3448 C C . GLU A 1 411 ? 1.643 -7.279 29.212 1.00 59.25 411 GLU A C 1
ATOM 3450 O O . GLU A 1 411 ? 1.381 -6.527 30.150 1.00 59.25 411 GLU A O 1
ATOM 3455 N N . TRP A 1 412 ? 1.064 -7.120 28.017 1.00 70.12 412 TRP A N 1
ATOM 3456 C CA . TRP A 1 412 ? -0.054 -6.197 27.805 1.00 70.12 412 TRP A CA 1
ATOM 3457 C C . TRP A 1 412 ? -1.349 -6.842 28.298 1.00 70.12 412 TRP A C 1
ATOM 3459 O O . TRP A 1 412 ? -2.206 -7.180 27.494 1.00 70.12 412 TRP A O 1
ATOM 3469 N N . GLN A 1 413 ? -1.448 -7.058 29.612 1.00 78.12 413 GLN A N 1
ATOM 3470 C CA . GLN A 1 413 ? -2.620 -7.604 30.297 1.00 78.12 413 GLN A CA 1
ATOM 3471 C C . GLN A 1 413 ? -3.246 -6.545 31.202 1.00 78.12 413 GLN A C 1
ATOM 3473 O O . GLN A 1 413 ? -2.555 -5.831 31.932 1.00 78.12 413 GLN A O 1
ATOM 3478 N N . TRP A 1 414 ? -4.571 -6.439 31.179 1.00 81.44 414 TRP A N 1
ATOM 3479 C CA . TRP A 1 414 ? -5.279 -5.558 32.099 1.00 81.44 414 TRP A CA 1
ATOM 3480 C C . TRP A 1 414 ? -5.352 -6.144 33.509 1.00 81.44 414 TRP A C 1
ATOM 3482 O O . TRP A 1 414 ? -5.667 -7.320 33.703 1.00 81.44 414 TRP A O 1
ATOM 3492 N N . SER A 1 415 ? -5.133 -5.283 34.509 1.00 85.00 415 SER A N 1
ATOM 3493 C CA . SER A 1 415 ? -5.402 -5.628 35.904 1.00 85.00 415 SER A CA 1
ATOM 3494 C C . SER A 1 415 ? -6.882 -5.950 36.099 1.00 85.00 415 SER A C 1
ATOM 3496 O O . SER A 1 415 ? -7.748 -5.449 35.374 1.00 85.00 415 SER A O 1
ATOM 3498 N N . ASP A 1 416 ? -7.193 -6.744 37.122 1.00 87.38 416 ASP A N 1
ATOM 3499 C CA . ASP A 1 416 ? -8.582 -7.076 37.437 1.00 87.38 416 ASP A CA 1
ATOM 3500 C C . ASP A 1 416 ? -9.426 -5.832 37.730 1.00 87.38 416 ASP A C 1
ATOM 3502 O O . ASP A 1 416 ? -10.579 -5.770 37.312 1.00 87.38 416 ASP A O 1
ATOM 3506 N N . GLU A 1 417 ? -8.864 -4.813 38.386 1.00 86.88 417 GLU A N 1
ATOM 3507 C CA . GLU A 1 417 ? -9.571 -3.552 38.627 1.00 86.88 417 GLU A CA 1
ATOM 3508 C C . GLU A 1 417 ? -9.988 -2.885 37.310 1.00 86.88 417 GLU A C 1
ATOM 3510 O O . GLU A 1 417 ? -11.152 -2.504 37.145 1.00 86.88 417 GLU A O 1
ATOM 3515 N N . MET A 1 418 ? -9.058 -2.787 36.356 1.00 82.12 418 MET A N 1
ATOM 3516 C CA . MET A 1 418 ? -9.329 -2.207 35.046 1.00 82.12 418 MET A CA 1
ATOM 3517 C C . MET A 1 418 ? -10.388 -3.049 34.319 1.00 82.12 418 MET A C 1
ATOM 3519 O O . MET A 1 418 ? -11.424 -2.534 33.894 1.00 82.12 418 MET A O 1
ATOM 3523 N N . PHE A 1 419 ? -10.199 -4.370 34.260 1.00 87.56 419 PHE A N 1
ATOM 3524 C CA . PHE A 1 419 ? -11.149 -5.278 33.623 1.00 87.56 419 PHE A CA 1
ATOM 3525 C C . PHE A 1 419 ? -12.568 -5.144 34.203 1.00 87.56 419 PHE A C 1
ATOM 3527 O O . PHE A 1 419 ? -13.543 -5.117 33.450 1.00 87.56 419 PHE A O 1
ATOM 3534 N N . GLN A 1 420 ? -12.710 -4.987 35.525 1.00 88.75 420 GLN A N 1
ATOM 3535 C CA . GLN A 1 420 ? -14.009 -4.761 36.167 1.00 88.75 420 GLN A CA 1
ATOM 3536 C C . GLN A 1 420 ? -14.642 -3.421 35.770 1.00 88.75 420 GLN A C 1
ATOM 3538 O O . GLN A 1 420 ? -15.853 -3.364 35.535 1.00 88.75 420 GLN A O 1
ATOM 3543 N N . LYS A 1 421 ? -13.855 -2.342 35.671 1.00 85.50 421 LYS A N 1
ATOM 3544 C CA . LYS A 1 421 ? -14.342 -1.040 35.180 1.00 85.50 421 LYS A CA 1
ATOM 3545 C C . LYS A 1 421 ? -14.835 -1.145 33.737 1.00 85.50 421 LYS A C 1
ATOM 3547 O O . LYS A 1 421 ? -15.962 -0.736 33.455 1.00 85.50 421 LYS A O 1
ATOM 3552 N N . PHE A 1 422 ? -14.053 -1.783 32.868 1.00 86.19 422 PHE A N 1
ATOM 3553 C CA . PHE A 1 422 ? -14.447 -2.059 31.487 1.00 86.19 422 PHE A CA 1
ATOM 3554 C C . PHE A 1 422 ? -15.737 -2.888 31.419 1.00 86.19 422 PHE A C 1
ATOM 3556 O O . PHE A 1 422 ? -16.660 -2.521 30.700 1.00 86.19 422 PHE A O 1
ATOM 3563 N N . CYS A 1 423 ? -15.870 -3.945 32.226 1.00 89.19 423 CYS A N 1
ATOM 3564 C CA . CYS A 1 423 ? -17.083 -4.766 32.271 1.00 89.19 423 CYS A CA 1
ATOM 3565 C C . CYS A 1 423 ? -18.336 -3.964 32.655 1.00 89.19 423 CYS A C 1
ATOM 3567 O O . CYS A 1 423 ? -19.396 -4.155 32.058 1.00 89.19 423 CYS A O 1
ATOM 3569 N N . LYS A 1 424 ? -18.232 -3.035 33.615 1.00 88.44 424 LYS A N 1
ATOM 3570 C CA . LYS A 1 424 ? -19.353 -2.149 33.987 1.00 88.44 424 LYS A CA 1
ATOM 3571 C C . LYS A 1 424 ? -19.800 -1.266 32.820 1.00 88.44 424 LYS A C 1
ATOM 3573 O O . LYS A 1 424 ? -20.999 -1.064 32.639 1.00 88.44 424 LYS A O 1
ATOM 3578 N N . GLN A 1 425 ? -18.856 -0.765 32.025 1.00 85.62 425 GLN A N 1
ATOM 3579 C CA . GLN A 1 425 ? -19.152 0.022 30.825 1.00 85.62 425 GLN A CA 1
ATOM 3580 C C . GLN A 1 425 ? -19.714 -0.858 29.701 1.00 85.62 425 GLN A C 1
ATOM 3582 O O . GLN A 1 425 ? -20.669 -0.473 29.031 1.00 85.62 425 GLN A O 1
ATOM 3587 N N . LEU A 1 426 ? -19.196 -2.079 29.543 1.00 87.19 426 LEU A N 1
ATOM 3588 C CA . LEU A 1 426 ? -19.605 -3.036 28.512 1.00 87.19 426 LEU A CA 1
ATOM 3589 C C . LEU A 1 426 ? -21.112 -3.332 28.542 1.00 87.19 426 LEU A C 1
ATOM 3591 O O . LEU A 1 426 ? -21.753 -3.416 27.496 1.00 87.19 426 LEU A O 1
ATOM 3595 N N . GLN A 1 427 ? -21.700 -3.393 29.742 1.00 88.94 427 GLN A N 1
ATOM 3596 C CA . GLN A 1 427 ? -23.141 -3.593 29.963 1.00 88.94 427 GLN A CA 1
ATOM 3597 C C . GLN A 1 427 ? -24.029 -2.522 29.307 1.00 88.94 427 GLN A C 1
ATOM 3599 O O . GLN A 1 427 ? -25.234 -2.721 29.135 1.00 88.94 427 GLN A O 1
ATOM 3604 N N . LYS A 1 428 ? -23.462 -1.365 28.955 1.00 88.44 428 LYS A N 1
ATOM 3605 C CA . LYS A 1 428 ? -24.178 -0.246 28.333 1.00 88.44 428 LYS A CA 1
ATOM 3606 C C . LYS A 1 428 ? -24.293 -0.392 26.813 1.00 88.44 428 LYS A C 1
ATOM 3608 O O . LYS A 1 428 ? -25.153 0.256 26.212 1.00 88.44 428 LYS A O 1
ATOM 3613 N N . PHE A 1 429 ? -23.495 -1.265 26.193 1.00 90.69 429 PHE A N 1
ATOM 3614 C CA . PHE A 1 429 ? -23.426 -1.464 24.742 1.00 90.69 429 PHE A CA 1
ATOM 3615 C C . PHE A 1 429 ? -24.215 -2.704 24.306 1.00 90.69 429 PHE A C 1
ATOM 3617 O O . PHE A 1 429 ? -23.662 -3.755 24.003 1.00 90.69 429 PHE A O 1
ATOM 3624 N N . LYS A 1 430 ? -25.544 -2.573 24.254 1.00 89.56 430 LYS A N 1
ATOM 3625 C CA . LYS A 1 430 ? -26.468 -3.695 23.990 1.00 89.56 430 LYS A CA 1
ATOM 3626 C C . LYS A 1 430 ? -26.339 -4.341 22.603 1.00 89.56 430 LYS A C 1
ATOM 3628 O O . LYS A 1 430 ? -26.835 -5.447 22.421 1.00 89.56 430 LYS A O 1
ATOM 3633 N N . ASN A 1 431 ? -25.711 -3.655 21.650 1.00 92.75 431 ASN A N 1
ATOM 3634 C CA . ASN A 1 431 ? -25.534 -4.126 20.274 1.00 92.75 431 ASN A CA 1
ATOM 3635 C C . ASN A 1 431 ? -24.086 -4.541 19.978 1.00 92.75 431 ASN A C 1
ATOM 3637 O O . ASN A 1 431 ? -23.770 -4.867 18.839 1.00 92.75 431 ASN A O 1
ATOM 3641 N N . LEU A 1 432 ? -23.208 -4.547 20.988 1.00 92.94 432 LEU A N 1
ATOM 3642 C CA . LEU A 1 432 ? -21.847 -5.035 20.828 1.00 92.94 432 LEU A CA 1
ATOM 3643 C C . LEU A 1 432 ? -21.869 -6.564 20.759 1.00 92.94 432 LEU A C 1
ATOM 3645 O O . LEU A 1 432 ? -22.226 -7.229 21.736 1.00 92.94 432 LEU A O 1
ATOM 3649 N N . HIS A 1 433 ? -21.491 -7.096 19.602 1.00 93.31 433 HIS A N 1
ATOM 3650 C CA . HIS A 1 433 ? -21.557 -8.518 19.274 1.00 93.31 433 HIS A CA 1
ATOM 3651 C C . HIS A 1 433 ? -20.176 -9.167 19.232 1.00 93.31 433 HIS A C 1
ATOM 3653 O O . HIS A 1 433 ? -20.013 -10.291 19.721 1.00 93.31 433 HIS A O 1
ATOM 3659 N N . ASP A 1 434 ? -19.194 -8.426 18.713 1.00 94.06 434 ASP A N 1
ATOM 3660 C CA . ASP A 1 434 ? -17.872 -8.942 18.384 1.00 94.06 434 ASP A CA 1
ATOM 3661 C C . ASP A 1 434 ? -16.783 -8.209 19.181 1.00 94.06 434 ASP A C 1
ATOM 3663 O O . ASP A 1 434 ? -16.682 -6.980 19.164 1.00 94.06 434 ASP A O 1
ATOM 3667 N N . ILE A 1 435 ? -15.933 -8.978 19.862 1.00 93.38 435 ILE A N 1
ATOM 3668 C CA . ILE A 1 435 ? -14.686 -8.485 20.458 1.00 93.38 435 ILE A CA 1
ATOM 3669 C C . ILE A 1 435 ? -13.520 -9.162 19.743 1.00 93.38 435 ILE A C 1
ATOM 3671 O O . ILE A 1 435 ? -13.450 -10.392 19.683 1.00 93.38 435 ILE A O 1
ATOM 3675 N N . GLN A 1 436 ? -12.598 -8.365 19.204 1.00 93.19 436 GLN A N 1
ATOM 3676 C CA . GLN A 1 436 ? -11.396 -8.858 18.536 1.00 93.19 436 GLN A CA 1
ATOM 3677 C C . GLN A 1 436 ? -10.137 -8.447 19.305 1.00 93.19 436 GLN A C 1
ATOM 3679 O O . GLN A 1 436 ? -9.979 -7.288 19.680 1.00 93.19 436 GLN A O 1
ATOM 3684 N N . LEU A 1 437 ? -9.236 -9.404 19.511 1.00 88.88 437 LEU A N 1
ATOM 3685 C CA . LEU A 1 437 ? -7.894 -9.214 20.050 1.00 88.88 437 LEU A CA 1
ATOM 3686 C C . LEU A 1 437 ? -6.889 -9.593 18.960 1.00 88.88 437 LEU A C 1
ATOM 3688 O O . LEU A 1 437 ? -6.652 -10.772 18.712 1.00 88.88 437 LEU A O 1
ATOM 3692 N N . ASN A 1 438 ? -6.333 -8.604 18.269 1.00 86.88 438 ASN A N 1
ATOM 3693 C CA . ASN A 1 438 ? -5.428 -8.803 17.145 1.00 86.88 438 ASN A CA 1
ATOM 3694 C C . ASN A 1 438 ? -3.972 -8.666 17.608 1.00 86.88 438 ASN A C 1
ATOM 3696 O O . ASN A 1 438 ? -3.537 -7.584 17.988 1.00 86.88 438 ASN A O 1
ATOM 3700 N N . TYR A 1 439 ? -3.213 -9.758 17.560 1.00 80.50 439 TYR A N 1
ATOM 3701 C CA . TYR A 1 439 ? -1.809 -9.856 17.976 1.00 80.50 439 TYR A CA 1
ATOM 3702 C C . TYR A 1 439 ? -1.553 -9.372 19.416 1.00 80.50 439 TYR A C 1
ATOM 3704 O O . TYR A 1 439 ? -0.441 -8.967 19.756 1.00 80.50 439 TYR A O 1
ATOM 3712 N N . CYS A 1 440 ? -2.588 -9.390 20.263 1.00 79.31 440 CYS A N 1
ATOM 3713 C CA . CYS A 1 440 ? -2.543 -8.954 21.654 1.00 79.31 440 CYS A CA 1
ATOM 3714 C C . CYS A 1 440 ? -3.209 -9.958 22.596 1.00 79.31 440 CYS A C 1
ATOM 3716 O O . CYS A 1 440 ? -4.134 -10.678 22.223 1.00 79.31 440 CYS A O 1
ATOM 3718 N N . ARG A 1 441 ? -2.743 -9.971 23.848 1.00 80.94 441 ARG A N 1
ATOM 3719 C CA . ARG A 1 441 ? -3.230 -10.848 24.922 1.00 80.94 441 ARG A CA 1
ATOM 3720 C C . ARG A 1 441 ? -3.740 -10.020 26.101 1.00 80.94 441 ARG A C 1
ATOM 3722 O O . ARG A 1 441 ? -3.284 -10.182 27.222 1.00 80.94 441 ARG A O 1
ATOM 3729 N N . LEU A 1 442 ? -4.680 -9.117 25.808 1.00 83.25 442 LEU A N 1
ATOM 3730 C CA . LEU A 1 442 ? -5.195 -8.127 26.763 1.00 83.25 442 LEU A CA 1
ATOM 3731 C C . LEU A 1 442 ? -5.894 -8.734 27.983 1.00 83.25 442 LEU A C 1
ATOM 3733 O O . LEU A 1 442 ? -5.823 -8.182 29.081 1.00 83.25 442 LEU A O 1
ATOM 3737 N N . PHE A 1 443 ? -6.569 -9.863 27.774 1.00 87.88 443 PHE A N 1
ATOM 3738 C CA . PHE A 1 443 ? -7.323 -10.574 28.796 1.00 87.88 443 PHE A CA 1
ATOM 3739 C C . PHE A 1 443 ? -6.684 -11.927 29.079 1.00 87.88 443 PHE A C 1
ATOM 3741 O O . PHE A 1 443 ? -6.352 -12.665 28.148 1.00 87.88 443 PHE A O 1
ATOM 3748 N N . ASN A 1 444 ? -6.595 -12.289 30.357 1.00 90.00 444 ASN A N 1
ATOM 3749 C CA . ASN A 1 444 ? -6.301 -13.667 30.741 1.00 90.00 444 ASN A CA 1
ATOM 3750 C C . ASN A 1 444 ? -7.530 -14.583 30.529 1.00 90.00 444 ASN A C 1
ATOM 3752 O O . ASN A 1 444 ? -8.646 -14.122 30.265 1.00 90.00 444 ASN A O 1
ATOM 3756 N N . TYR A 1 445 ? -7.342 -15.898 30.652 1.00 89.81 445 TYR A N 1
ATOM 3757 C CA . TYR A 1 445 ? -8.401 -16.888 30.413 1.00 89.81 445 TYR A CA 1
ATOM 3758 C C . TYR A 1 445 ? -9.623 -16.742 31.342 1.00 89.81 445 TYR A C 1
ATOM 3760 O O . TYR A 1 445 ? -10.759 -16.958 30.904 1.00 89.81 445 TYR A O 1
ATOM 3768 N N . ASP A 1 446 ? -9.431 -16.314 32.592 1.00 88.94 446 ASP A N 1
ATOM 3769 C CA . ASP A 1 446 ? -10.533 -16.069 33.533 1.00 88.94 446 ASP A CA 1
ATOM 3770 C C . ASP A 1 446 ? -11.347 -14.827 33.155 1.00 88.94 446 ASP A C 1
ATOM 3772 O O . ASP A 1 446 ? -12.577 -14.816 33.255 1.00 88.94 446 ASP A O 1
ATOM 3776 N N . GLN A 1 447 ? -10.672 -13.776 32.697 1.00 91.31 447 GLN A N 1
ATOM 3777 C CA . GLN A 1 447 ? -11.294 -12.559 32.188 1.00 91.31 447 GLN A CA 1
ATOM 3778 C C . GLN A 1 447 ? -12.068 -12.841 30.889 1.00 91.31 447 GLN A C 1
ATOM 3780 O O . GLN A 1 447 ? -13.232 -12.452 30.779 1.00 91.31 447 GLN A O 1
ATOM 3785 N N . LEU A 1 448 ? -11.501 -13.611 29.951 1.00 90.25 448 LEU A N 1
ATOM 3786 C CA . LEU A 1 448 ? -12.188 -14.031 28.719 1.00 90.25 448 LEU A CA 1
ATOM 3787 C C . LEU A 1 448 ? -13.499 -14.774 29.010 1.00 90.25 448 LEU A C 1
ATOM 3789 O O . LEU A 1 448 ? -14.526 -14.487 28.394 1.00 90.25 448 LEU A O 1
ATOM 3793 N N . LYS A 1 449 ? -13.493 -15.667 30.006 1.00 88.25 449 LYS A N 1
ATOM 3794 C CA . LYS A 1 449 ? -14.684 -16.416 30.438 1.00 88.25 449 LYS A CA 1
ATOM 3795 C C . LYS A 1 449 ? -15.778 -15.516 31.022 1.00 88.25 449 LYS A C 1
ATOM 3797 O O . LYS A 1 449 ? -16.959 -15.849 30.936 1.00 88.25 449 LYS A O 1
ATOM 3802 N N . LYS A 1 450 ? -15.410 -14.368 31.601 1.00 89.12 450 LYS A N 1
ATOM 3803 C CA . LYS A 1 450 ? -16.349 -13.397 32.187 1.00 89.12 450 LYS A CA 1
ATOM 3804 C C . LYS A 1 450 ? -17.029 -12.508 31.143 1.00 89.12 450 LYS A C 1
ATOM 3806 O O . LYS A 1 450 ? -18.139 -12.053 31.402 1.00 89.12 450 LYS A O 1
ATOM 3811 N N . LEU A 1 451 ? -16.437 -12.279 29.968 1.00 89.06 451 LEU A N 1
ATOM 3812 C CA . LEU A 1 451 ? -17.001 -11.355 28.968 1.00 89.06 451 LEU A CA 1
ATOM 3813 C C . LEU A 1 451 ? -18.446 -11.709 28.543 1.00 89.06 451 LEU A C 1
ATOM 3815 O O . LEU A 1 451 ? -19.308 -10.831 28.641 1.00 89.06 451 LEU A O 1
ATOM 3819 N N . PRO A 1 452 ? -18.782 -12.965 28.172 1.00 88.12 452 PRO A N 1
ATOM 3820 C CA . PRO A 1 452 ? -20.156 -13.323 27.796 1.00 88.12 452 PRO A CA 1
ATOM 3821 C C . PRO A 1 452 ? -21.141 -13.334 28.975 1.00 88.12 452 PRO A C 1
ATOM 3823 O O . PRO A 1 452 ? -22.351 -13.296 28.768 1.00 88.12 452 PRO A O 1
ATOM 3826 N N . LEU A 1 453 ? -20.638 -13.415 30.214 1.00 85.94 453 LEU A N 1
ATOM 3827 C CA . LEU A 1 453 ? -21.450 -13.318 31.434 1.00 85.94 453 LEU A CA 1
ATOM 3828 C C . LEU A 1 453 ? -21.853 -11.868 31.726 1.00 85.94 453 LEU A C 1
ATOM 3830 O O . LEU A 1 453 ? -22.910 -11.621 32.300 1.00 85.94 453 LEU A O 1
ATOM 3834 N N . VAL A 1 454 ? -21.004 -10.914 31.340 1.00 86.69 454 VAL A N 1
ATOM 3835 C CA . VAL A 1 454 ? -21.213 -9.482 31.572 1.00 86.69 454 VAL A CA 1
ATOM 3836 C C . VAL A 1 454 ? -22.214 -8.896 30.581 1.00 86.69 454 VAL A C 1
ATOM 3838 O O . VAL A 1 454 ? -23.043 -8.081 30.983 1.00 86.69 454 VAL A O 1
ATOM 3841 N N . SER A 1 455 ? -22.165 -9.307 29.311 1.00 86.06 455 SER A N 1
ATOM 3842 C CA . SER A 1 455 ? -23.150 -8.896 28.308 1.00 86.06 455 SER A CA 1
ATOM 3843 C C . SER A 1 455 ? -23.605 -10.069 27.449 1.00 86.06 455 SER A C 1
ATOM 3845 O O . SER A 1 455 ? -22.814 -10.674 26.728 1.00 86.06 455 SER A O 1
ATOM 3847 N N . SER A 1 456 ? -24.912 -10.330 27.459 1.00 83.44 456 SER A N 1
ATOM 3848 C CA . SER A 1 456 ? -25.539 -11.367 26.633 1.00 83.44 456 SER A CA 1
ATOM 3849 C C . SER A 1 456 ? -25.574 -11.032 25.138 1.00 83.44 456 SER A C 1
ATOM 3851 O O . SER A 1 456 ? -25.897 -11.907 24.336 1.00 83.44 456 SER A O 1
ATOM 3853 N N . SER A 1 457 ? -25.249 -9.791 24.751 1.00 89.19 457 SER A N 1
ATOM 3854 C CA . SER A 1 457 ? -25.148 -9.377 23.347 1.00 89.19 457 SER A CA 1
ATOM 3855 C C . SER A 1 457 ? -23.892 -9.904 22.654 1.00 89.19 457 SER A C 1
ATOM 3857 O O . SER A 1 457 ? -23.892 -10.026 21.429 1.00 89.19 457 SER A O 1
ATOM 3859 N N . ILE A 1 458 ? -22.842 -10.211 23.425 1.00 90.44 458 ILE A N 1
ATOM 3860 C CA . ILE A 1 458 ? -21.552 -10.666 22.907 1.00 90.44 458 ILE A CA 1
ATOM 3861 C C . ILE A 1 458 ? -21.708 -12.110 22.448 1.00 90.44 458 ILE A C 1
ATOM 3863 O O . ILE A 1 458 ? -21.906 -13.024 23.252 1.00 90.44 458 ILE A O 1
ATOM 3867 N N . CYS A 1 459 ? -21.618 -12.315 21.138 1.00 90.94 459 CYS A N 1
ATOM 3868 C CA . CYS A 1 459 ? -21.743 -13.630 20.525 1.00 90.94 459 CYS A CA 1
ATOM 3869 C C . CYS A 1 459 ? -20.430 -14.147 19.945 1.00 90.94 459 CYS A C 1
ATOM 3871 O O . CYS A 1 459 ? -20.361 -15.331 19.610 1.00 90.94 459 CYS A O 1
ATOM 3873 N N . LYS A 1 460 ? -19.393 -13.312 19.827 1.00 92.88 460 LYS A N 1
ATOM 3874 C CA . LYS A 1 460 ? -18.115 -13.732 19.258 1.00 92.88 460 LYS A CA 1
ATOM 3875 C C . LYS A 1 460 ? -16.932 -13.035 19.920 1.00 92.88 460 LYS A C 1
ATOM 3877 O O . LYS A 1 460 ? -16.877 -11.813 20.022 1.00 92.88 460 LYS A O 1
ATOM 3882 N N . ILE A 1 461 ? -15.942 -13.834 20.299 1.00 93.12 461 ILE A N 1
ATOM 3883 C CA . ILE A 1 461 ? -14.625 -13.378 20.737 1.00 93.12 461 ILE A CA 1
ATOM 3884 C C . ILE A 1 461 ? -13.603 -13.989 19.784 1.00 93.12 461 ILE A C 1
ATOM 3886 O O . ILE A 1 461 ? -13.560 -15.207 19.611 1.00 93.12 461 ILE A O 1
ATOM 3890 N N . THR A 1 462 ? -12.808 -13.147 19.132 1.00 92.50 462 THR A N 1
ATOM 3891 C CA . THR A 1 462 ? -11.785 -13.583 18.172 1.00 92.50 462 THR A CA 1
ATOM 3892 C C . THR A 1 462 ? -10.415 -13.158 18.659 1.00 92.50 462 THR A C 1
ATOM 3894 O O . THR A 1 462 ? -10.184 -11.975 18.881 1.00 92.50 462 THR A O 1
ATOM 3897 N N . ILE A 1 463 ? -9.502 -14.112 18.787 1.00 88.75 463 ILE A N 1
ATOM 3898 C CA . ILE A 1 463 ? -8.098 -13.865 19.100 1.00 8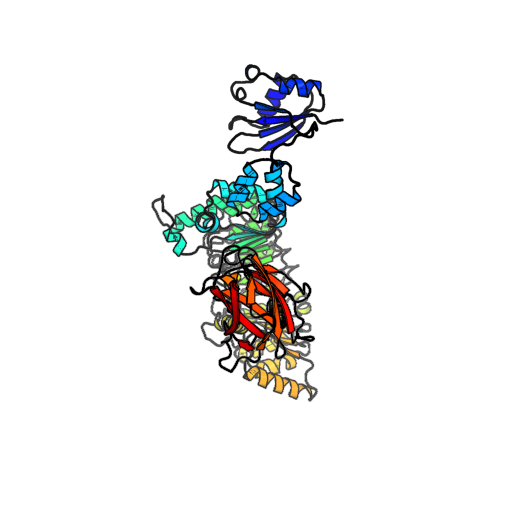8.75 463 ILE A CA 1
ATOM 3899 C C . ILE A 1 463 ? -7.304 -14.176 17.839 1.00 88.75 463 ILE A C 1
ATOM 3901 O O . ILE A 1 463 ? -7.285 -15.315 17.379 1.00 88.75 463 ILE A O 1
ATOM 3905 N N . LYS A 1 464 ? -6.685 -13.158 17.246 1.00 86.31 464 LYS A N 1
ATOM 3906 C CA . LYS A 1 464 ? -5.805 -13.324 16.088 1.00 86.31 464 LYS A CA 1
ATOM 3907 C C . LYS A 1 464 ? -4.366 -13.280 16.554 1.00 86.31 464 LYS A C 1
ATOM 3909 O O . LYS A 1 464 ? -3.999 -12.351 17.263 1.00 86.31 464 LYS A O 1
ATOM 3914 N N . GLY A 1 465 ? -3.549 -14.239 16.148 1.00 79.00 465 GLY A N 1
ATOM 3915 C CA . GLY A 1 465 ? -2.151 -14.278 16.568 1.00 79.00 465 GLY A CA 1
ATOM 3916 C C . GLY A 1 465 ? -1.542 -15.666 16.476 1.00 79.00 465 GLY A C 1
ATOM 3917 O O . GLY A 1 465 ? -2.046 -16.540 15.766 1.00 79.00 465 GLY A O 1
ATOM 3918 N N . CYS A 1 466 ? -0.438 -15.865 17.188 1.00 75.88 466 CYS A N 1
ATOM 3919 C CA . CYS A 1 466 ? 0.199 -17.163 17.298 1.00 75.88 466 CYS A CA 1
ATOM 3920 C C . CYS A 1 466 ? -0.558 -18.014 18.323 1.00 75.88 466 CYS A C 1
ATOM 3922 O O . CYS A 1 466 ? -0.603 -17.690 19.509 1.00 75.88 466 CYS A O 1
ATOM 3924 N N . LEU A 1 467 ? -1.141 -19.123 17.865 1.00 78.31 467 LEU A N 1
ATOM 3925 C CA . LEU A 1 467 ? -1.822 -20.085 18.729 1.00 78.31 467 LEU A CA 1
ATOM 3926 C C . LEU A 1 467 ? -0.808 -20.784 19.652 1.00 78.31 467 LEU A C 1
ATOM 3928 O O . LEU A 1 467 ? 0.110 -21.448 19.166 1.00 78.31 467 LEU A O 1
ATOM 3932 N N . GLN A 1 468 ? -0.985 -20.653 20.967 1.00 77.69 468 GLN A N 1
ATOM 3933 C CA . GLN A 1 468 ? -0.150 -21.294 21.990 1.00 77.69 468 GLN A CA 1
ATOM 3934 C C . GLN A 1 468 ? -0.741 -22.648 22.427 1.00 77.69 468 GLN A C 1
ATOM 3936 O O . GLN A 1 468 ? -1.880 -22.987 22.092 1.00 77.69 468 GLN A O 1
ATOM 3941 N N . ARG A 1 469 ? 0.025 -23.468 23.162 1.00 81.00 469 ARG A N 1
ATOM 3942 C CA . ARG A 1 469 ? -0.460 -24.786 23.631 1.00 81.00 469 ARG A CA 1
ATOM 3943 C C . ARG A 1 469 ? -1.600 -24.627 24.636 1.00 81.00 469 ARG A C 1
ATOM 3945 O O . ARG A 1 469 ? -2.580 -25.368 24.595 1.00 81.00 469 ARG A O 1
ATOM 3952 N N . GLU A 1 470 ? -1.476 -23.626 25.489 1.00 84.88 470 GLU A N 1
ATOM 3953 C CA . GLU A 1 470 ? -2.427 -23.230 26.518 1.00 84.88 470 GLU A CA 1
ATOM 3954 C C . GLU A 1 470 ? -3.752 -22.782 25.882 1.00 84.88 470 GLU A C 1
ATOM 3956 O O . GLU A 1 470 ? -4.820 -23.162 26.358 1.00 84.88 470 GLU A O 1
ATOM 3961 N N . ASP A 1 471 ? -3.701 -22.099 24.730 1.00 85.56 471 ASP A N 1
ATOM 3962 C CA . ASP A 1 471 ? -4.897 -21.699 23.976 1.00 85.56 471 ASP A CA 1
ATOM 3963 C C . ASP A 1 471 ? -5.691 -22.906 23.484 1.00 85.56 471 ASP A C 1
ATOM 3965 O O . ASP A 1 471 ? -6.919 -22.915 23.533 1.00 85.56 471 ASP A O 1
ATOM 3969 N N . GLN A 1 472 ? -4.996 -23.944 23.010 1.00 85.06 472 GLN A N 1
ATOM 3970 C CA . GLN A 1 472 ? -5.641 -25.171 22.547 1.00 85.06 472 GLN A CA 1
ATOM 3971 C C . GLN A 1 472 ? -6.321 -25.912 23.694 1.00 85.06 472 GLN A C 1
ATOM 3973 O O . GLN A 1 472 ? -7.406 -26.468 23.509 1.00 85.06 472 GLN A O 1
ATOM 3978 N N . GLN A 1 473 ? -5.688 -25.938 24.868 1.00 88.31 473 GLN A N 1
ATOM 3979 C CA . GLN A 1 473 ? -6.294 -26.512 26.062 1.00 88.31 473 GLN A CA 1
ATOM 3980 C C . GLN A 1 473 ? -7.521 -25.699 26.487 1.00 88.31 473 GLN A C 1
ATOM 3982 O O . GLN A 1 473 ? -8.605 -26.266 26.625 1.00 88.31 473 GLN A O 1
ATOM 3987 N N . TYR A 1 474 ? -7.383 -24.378 26.601 1.00 88.94 474 TYR A N 1
ATOM 3988 C CA . TYR A 1 474 ? -8.477 -23.492 26.982 1.00 88.94 474 TYR A CA 1
ATOM 3989 C C . TYR A 1 474 ? -9.655 -23.564 26.004 1.00 88.94 474 TYR A C 1
ATOM 3991 O O . TYR A 1 474 ? -10.808 -23.607 26.421 1.00 88.94 474 TYR A O 1
ATOM 3999 N N . LEU A 1 475 ? -9.395 -23.655 24.698 1.00 87.81 475 LEU A N 1
ATOM 4000 C CA . LEU A 1 475 ? -10.443 -23.796 23.690 1.00 87.81 475 LEU A CA 1
ATOM 4001 C C . LEU A 1 475 ? -11.222 -25.114 23.853 1.00 87.81 475 LEU A C 1
ATOM 4003 O O . LEU A 1 475 ? -12.443 -25.127 23.696 1.00 87.81 475 LEU A O 1
ATOM 4007 N N . LYS A 1 476 ? -10.551 -26.218 24.213 1.00 85.94 476 LYS A N 1
ATOM 4008 C CA . LYS A 1 476 ? -11.229 -27.487 24.542 1.00 85.94 476 LYS A CA 1
ATOM 4009 C C . LYS A 1 476 ? -12.105 -27.340 25.784 1.00 85.94 476 LYS A C 1
ATOM 4011 O O . LYS A 1 476 ? -13.251 -27.775 25.763 1.00 85.94 476 LYS A O 1
ATOM 4016 N N . GLU A 1 477 ? -11.592 -26.706 26.837 1.00 87.12 477 GLU A N 1
ATOM 4017 C CA . GLU A 1 477 ? -12.351 -26.433 28.065 1.00 87.12 477 GLU A CA 1
ATOM 4018 C C . GLU A 1 477 ? -13.563 -25.526 27.795 1.00 87.12 477 GLU A C 1
ATOM 4020 O O . GLU A 1 477 ? -14.657 -25.781 28.301 1.00 87.12 477 GLU A O 1
ATOM 4025 N N . TRP A 1 478 ? -13.402 -24.522 26.930 1.00 85.38 478 TRP A N 1
ATOM 4026 C CA . TRP A 1 478 ? -14.479 -23.652 26.465 1.00 85.38 478 TRP A CA 1
ATOM 4027 C C . TRP A 1 478 ? -15.584 -24.456 25.773 1.00 85.38 478 TRP A C 1
ATOM 4029 O O . TRP A 1 478 ? -16.752 -24.325 26.141 1.00 85.38 478 TRP A O 1
ATOM 4039 N N . PHE A 1 479 ? -15.229 -25.336 24.829 1.00 80.00 479 PHE A N 1
ATOM 4040 C CA . PHE A 1 479 ? -16.193 -26.198 24.135 1.00 80.00 479 PHE A CA 1
ATOM 4041 C C . PHE A 1 479 ? -16.873 -27.210 25.058 1.00 80.00 479 PHE A C 1
ATOM 4043 O O . PHE A 1 479 ? -18.075 -27.416 24.938 1.00 80.00 479 PHE A O 1
ATOM 4050 N N . LEU A 1 480 ? -16.158 -27.785 26.024 1.00 76.50 480 LEU A N 1
ATOM 4051 C CA . LEU A 1 480 ? -16.768 -28.680 27.013 1.00 76.50 480 LEU A CA 1
ATOM 4052 C C . LEU A 1 480 ? -17.734 -27.936 27.949 1.00 76.50 480 LEU A C 1
ATOM 4054 O O . LEU A 1 480 ? -18.732 -28.500 28.391 1.00 76.50 480 LEU A O 1
ATOM 4058 N N . SER A 1 481 ? -17.479 -26.654 28.228 1.00 71.44 481 SER A N 1
ATOM 4059 C CA . SER A 1 481 ? -18.383 -25.824 29.033 1.00 71.44 481 SER A CA 1
ATOM 4060 C C . SER A 1 481 ? -19.676 -25.423 28.302 1.00 71.44 481 SER A C 1
ATOM 4062 O O . SER A 1 481 ? -20.662 -25.085 28.957 1.00 71.44 481 SER A O 1
ATOM 4064 N N . LEU A 1 482 ? -19.705 -25.510 26.964 1.00 55.62 482 LEU A N 1
ATOM 4065 C CA . LEU A 1 482 ? -20.862 -25.180 26.118 1.00 55.62 482 LEU A CA 1
ATOM 4066 C C . LEU A 1 482 ? -21.995 -26.220 26.192 1.00 55.62 482 LEU A C 1
ATOM 4068 O O . LEU A 1 482 ? -23.157 -25.844 26.033 1.00 55.62 482 LEU A O 1
ATOM 4072 N N . ASP A 1 483 ? -21.699 -27.482 26.521 1.00 51.59 483 ASP A N 1
ATOM 4073 C CA . ASP A 1 483 ? -22.725 -28.522 26.717 1.00 51.59 483 ASP A CA 1
ATOM 4074 C C . ASP A 1 483 ? -23.574 -28.295 27.988 1.00 51.59 483 ASP A C 1
ATOM 4076 O O . ASP A 1 483 ? -24.673 -28.836 28.124 1.00 51.59 483 ASP A O 1
ATOM 4080 N N . ASN A 1 484 ? -23.142 -27.398 28.884 1.00 52.00 484 ASN A N 1
ATOM 4081 C CA . ASN A 1 484 ? -23.864 -27.001 30.093 1.00 52.00 484 ASN A CA 1
ATOM 4082 C C . ASN A 1 484 ? -24.559 -25.632 29.943 1.00 52.00 484 ASN A C 1
ATOM 4084 O O . ASN A 1 484 ? -24.308 -24.715 30.709 1.00 52.00 484 ASN A O 1
ATOM 4088 N N . LYS A 1 485 ? -25.472 -25.480 28.973 1.00 52.44 485 LYS A N 1
ATOM 4089 C CA . LYS A 1 485 ? -26.556 -24.459 28.913 1.00 52.44 485 LYS A CA 1
ATOM 4090 C C . LYS A 1 485 ? -26.260 -22.954 29.170 1.00 52.44 485 LYS A C 1
ATOM 4092 O O . LYS A 1 485 ? -27.223 -22.189 29.139 1.00 52.44 485 LYS A O 1
ATOM 4097 N N . THR A 1 486 ? -25.032 -22.461 29.357 1.00 52.72 486 THR A N 1
ATOM 4098 C CA . THR A 1 486 ? -24.823 -21.063 29.802 1.00 52.72 486 THR A CA 1
ATOM 4099 C C . THR A 1 486 ? -24.388 -20.047 28.740 1.00 52.72 486 THR A C 1
ATOM 4101 O O . THR A 1 486 ? -24.696 -18.873 28.938 1.00 52.72 486 THR A O 1
ATOM 4104 N N . HIS A 1 487 ? -23.780 -20.404 27.594 1.00 60.88 487 HIS A N 1
ATOM 4105 C CA . HIS A 1 487 ? -23.266 -19.383 26.649 1.00 60.88 487 HIS A CA 1
ATOM 4106 C C . HIS A 1 487 ? -23.524 -19.684 25.163 1.00 60.88 487 HIS A C 1
ATOM 4108 O O . HIS A 1 487 ? -23.229 -20.764 24.682 1.00 60.88 487 HIS A O 1
ATOM 4114 N N . LYS A 1 488 ? -24.026 -18.693 24.407 1.00 73.31 488 LYS A N 1
ATOM 4115 C CA . LYS A 1 488 ? -24.120 -18.711 22.927 1.00 73.31 488 LYS A CA 1
ATOM 4116 C C . LYS A 1 488 ? -22.898 -18.071 22.240 1.00 73.31 488 LYS A C 1
ATOM 4118 O O . LYS A 1 488 ? -22.915 -17.869 21.030 1.00 73.31 488 LYS A O 1
ATOM 4123 N N . CYS A 1 489 ? -21.871 -17.699 23.008 1.00 86.62 489 CYS A N 1
ATOM 4124 C CA . CYS A 1 489 ? -20.714 -16.961 22.508 1.00 86.62 489 CYS A CA 1
ATOM 4125 C C . CYS A 1 489 ? -19.651 -17.902 21.928 1.00 86.62 489 CYS A C 1
ATOM 4127 O O . CYS A 1 489 ? -19.170 -18.813 22.603 1.00 86.62 489 CYS A O 1
ATOM 4129 N N . GLN A 1 490 ? -19.251 -17.650 20.685 1.00 89.88 490 GLN A N 1
ATOM 4130 C CA . GLN A 1 490 ? -18.198 -18.378 19.997 1.00 89.88 490 GLN A CA 1
ATOM 4131 C C . GLN A 1 490 ? -16.823 -17.776 20.314 1.00 89.88 490 GLN A C 1
ATOM 4133 O O . GLN A 1 490 ? -16.598 -16.594 20.068 1.00 89.88 490 GLN A O 1
ATOM 4138 N N . LEU A 1 491 ? -15.887 -18.597 20.792 1.00 89.44 491 LEU A N 1
ATOM 4139 C CA . LEU A 1 491 ? -14.471 -18.243 20.888 1.00 89.44 491 LEU A CA 1
ATOM 4140 C C . LEU A 1 491 ? -13.729 -18.792 19.663 1.00 89.44 491 LEU A C 1
ATOM 4142 O O . LEU A 1 491 ? -13.865 -19.972 19.335 1.00 89.44 491 LEU A O 1
ATOM 4146 N N . ARG A 1 492 ? -12.964 -17.942 18.973 1.00 88.94 492 ARG A N 1
ATOM 4147 C CA . ARG A 1 492 ? -12.126 -18.329 17.831 1.00 88.94 492 ARG A CA 1
ATOM 4148 C C . ARG A 1 492 ? -10.689 -17.887 18.037 1.00 88.94 492 ARG A C 1
ATOM 4150 O O . ARG A 1 492 ? -10.447 -16.764 18.472 1.00 88.94 492 ARG A O 1
ATOM 4157 N N . PHE A 1 493 ? -9.767 -18.754 17.642 1.00 86.00 493 PHE A N 1
ATOM 4158 C CA . PHE A 1 493 ? -8.372 -18.403 17.434 1.00 86.00 493 PHE A CA 1
ATOM 4159 C C . PHE A 1 493 ? -8.087 -18.457 15.936 1.00 86.00 493 PHE A C 1
ATOM 4161 O O . PHE A 1 493 ? -8.105 -19.539 15.348 1.00 86.00 493 PHE A O 1
ATOM 4168 N N . ASP A 1 494 ? -7.857 -17.298 15.326 1.00 80.88 494 ASP A N 1
ATOM 4169 C CA . ASP A 1 494 ? -7.576 -17.189 13.896 1.00 80.88 494 ASP A CA 1
ATOM 4170 C C . ASP A 1 494 ? -6.071 -16.964 13.678 1.00 80.88 494 ASP A C 1
ATOM 4172 O O . ASP A 1 494 ? -5.428 -16.177 14.375 1.00 80.88 494 ASP A O 1
ATOM 4176 N N . SER A 1 495 ? -5.510 -17.615 12.659 1.00 64.75 495 SER A N 1
ATOM 4177 C CA . SER A 1 495 ? -4.189 -17.281 12.116 1.00 64.75 495 SER A CA 1
ATOM 4178 C C . SER A 1 495 ? -4.387 -16.742 10.700 1.00 64.75 495 SER A C 1
ATOM 4180 O O . SER A 1 495 ? -5.084 -17.358 9.893 1.00 64.75 495 SER A O 1
ATOM 4182 N N . PHE A 1 496 ? -3.846 -15.558 10.394 1.00 55.94 496 PHE A N 1
ATOM 4183 C CA . PHE A 1 496 ? -3.904 -15.011 9.037 1.00 55.94 496 PHE A CA 1
ATOM 4184 C C . PHE A 1 496 ? -2.984 -15.847 8.136 1.00 55.94 496 PHE A C 1
ATOM 4186 O O . PHE A 1 496 ? -1.779 -15.634 8.093 1.00 55.94 496 PHE A O 1
ATOM 4193 N N . LEU A 1 497 ? -3.559 -16.803 7.411 1.00 49.12 497 LEU A N 1
ATOM 4194 C CA . LEU A 1 497 ? -3.076 -17.131 6.074 1.00 49.12 497 LEU A CA 1
ATOM 4195 C C . LEU A 1 497 ? -3.774 -16.140 5.144 1.00 49.12 497 LEU A C 1
ATOM 4197 O O . LEU A 1 497 ? -5.001 -16.160 5.024 1.00 49.12 497 LEU A O 1
ATOM 4201 N N . SER A 1 498 ? -3.033 -15.228 4.522 1.00 45.59 498 SER A N 1
ATOM 4202 C CA . SER A 1 498 ? -3.618 -14.372 3.490 1.00 45.59 498 SER A CA 1
ATOM 4203 C C . SER A 1 498 ? -4.152 -15.242 2.342 1.00 45.59 498 SER A C 1
ATOM 4205 O O . SER A 1 498 ? -3.632 -16.322 2.055 1.00 45.59 498 SER A O 1
ATOM 4207 N N . TYR A 1 499 ? -5.199 -14.787 1.649 1.00 43.19 499 TYR A N 1
ATOM 4208 C CA . TYR A 1 499 ? -5.784 -15.517 0.513 1.00 43.19 499 TYR A CA 1
ATOM 4209 C C . TYR A 1 499 ? -4.730 -15.847 -0.565 1.00 43.19 499 TYR A C 1
ATOM 4211 O O . TYR A 1 499 ? -4.778 -16.901 -1.195 1.00 43.19 499 TYR A O 1
ATOM 4219 N N . ALA A 1 500 ? -3.721 -14.982 -0.715 1.00 48.56 500 ALA A N 1
ATOM 4220 C CA . ALA A 1 500 ? -2.566 -15.205 -1.579 1.00 48.56 500 ALA A CA 1
ATOM 4221 C C . ALA A 1 500 ? -1.699 -16.392 -1.123 1.00 48.56 500 ALA A C 1
ATOM 4223 O O . ALA A 1 500 ? -1.216 -17.139 -1.967 1.00 48.56 500 ALA A O 1
ATOM 4224 N N . GLU A 1 501 ? -1.538 -16.616 0.183 1.00 48.09 501 GLU A N 1
ATOM 4225 C CA . GLU A 1 501 ? -0.744 -17.714 0.749 1.00 48.09 501 GLU A CA 1
ATOM 4226 C C . GLU A 1 501 ? -1.478 -19.052 0.726 1.00 48.09 501 GLU A C 1
ATOM 4228 O O . GLU A 1 501 ? -0.838 -20.075 0.492 1.00 48.09 501 GLU A O 1
ATOM 4233 N N . VAL A 1 502 ? -2.806 -19.066 0.889 1.00 53.56 502 VAL A N 1
ATOM 4234 C CA . VAL A 1 502 ? -3.620 -20.273 0.648 1.00 53.56 502 VAL A CA 1
ATOM 4235 C C . VAL A 1 502 ? -3.509 -20.679 -0.820 1.00 53.56 502 VAL A C 1
ATOM 4237 O O . VAL A 1 502 ? -3.251 -21.841 -1.122 1.00 53.56 502 VAL A O 1
ATOM 4240 N N . MET A 1 503 ? -3.594 -19.715 -1.742 1.00 57.97 503 MET A N 1
ATOM 4241 C CA . MET A 1 503 ? -3.399 -19.980 -3.168 1.00 57.97 503 MET A CA 1
ATOM 4242 C C . MET A 1 503 ? -1.960 -20.393 -3.487 1.00 57.97 503 MET A C 1
ATOM 4244 O O . MET A 1 503 ? -1.776 -21.316 -4.268 1.00 57.97 503 MET A O 1
ATOM 4248 N N . LEU A 1 504 ? -0.936 -19.797 -2.865 1.00 53.88 504 LEU A N 1
ATOM 4249 C CA . LEU A 1 504 ? 0.466 -20.183 -3.070 1.00 53.88 504 LEU A CA 1
ATOM 4250 C C . LEU A 1 504 ? 0.784 -21.562 -2.494 1.00 53.88 504 LEU A C 1
ATOM 4252 O O . LEU A 1 504 ? 1.545 -22.305 -3.102 1.00 53.88 504 LEU A O 1
ATOM 4256 N N . THR A 1 505 ? 0.230 -21.917 -1.336 1.00 53.78 505 THR A N 1
ATOM 4257 C CA . THR A 1 505 ? 0.406 -23.251 -0.747 1.00 53.78 505 THR A CA 1
ATOM 4258 C C . THR A 1 505 ? -0.339 -24.296 -1.562 1.00 53.78 505 THR A C 1
ATOM 4260 O O . THR A 1 505 ? 0.281 -25.279 -1.958 1.00 53.78 505 THR A O 1
ATOM 4263 N N . MET A 1 506 ? -1.601 -24.054 -1.930 1.00 58.16 506 MET A N 1
ATOM 4264 C CA . MET A 1 506 ? -2.343 -24.911 -2.862 1.00 58.16 506 MET A CA 1
ATOM 4265 C C . MET A 1 506 ? -1.608 -25.046 -4.202 1.00 58.16 506 MET A C 1
ATOM 4267 O O . MET A 1 506 ? -1.437 -26.158 -4.687 1.00 58.16 506 MET A O 1
ATOM 4271 N N . PHE A 1 507 ? -1.087 -23.953 -4.767 1.00 65.94 507 PHE A N 1
ATOM 4272 C CA . PHE A 1 507 ? -0.336 -23.959 -6.024 1.00 65.94 507 PHE A CA 1
ATOM 4273 C C . PHE A 1 507 ? 1.013 -24.670 -5.897 1.00 65.94 507 PHE A C 1
ATOM 4275 O O . PHE A 1 507 ? 1.396 -25.382 -6.813 1.00 65.94 507 PHE A O 1
ATOM 4282 N N . ARG A 1 508 ? 1.713 -24.554 -4.760 1.00 67.00 508 ARG A N 1
ATOM 4283 C CA . ARG A 1 508 ? 2.939 -25.315 -4.464 1.00 67.00 508 ARG A CA 1
ATOM 4284 C C . ARG A 1 508 ? 2.656 -26.803 -4.329 1.00 67.00 508 ARG A C 1
ATOM 4286 O O . ARG A 1 508 ? 3.427 -27.584 -4.863 1.00 67.00 508 ARG A O 1
ATOM 4293 N N . PHE A 1 509 ? 1.565 -27.198 -3.672 1.00 66.94 509 PHE A N 1
ATOM 4294 C CA . PHE A 1 509 ? 1.147 -28.601 -3.591 1.00 66.94 509 PHE A CA 1
ATOM 4295 C C . PHE A 1 509 ? 0.707 -29.142 -4.956 1.00 66.94 509 PHE A C 1
ATOM 4297 O O . PHE A 1 509 ? 1.065 -30.265 -5.304 1.00 66.94 509 PHE A O 1
ATOM 4304 N N . VAL A 1 510 ? 0.005 -28.341 -5.761 1.00 74.62 510 VAL A N 1
ATOM 4305 C CA . VAL A 1 510 ? -0.354 -28.674 -7.149 1.00 74.62 510 VAL A CA 1
ATOM 4306 C C . VAL A 1 510 ? 0.898 -28.774 -8.028 1.00 74.62 510 VAL A C 1
ATOM 4308 O O . VAL A 1 510 ? 1.041 -29.733 -8.770 1.00 74.62 510 VAL A O 1
ATOM 4311 N N . LEU A 1 511 ? 1.861 -27.862 -7.902 1.00 71.31 511 LEU A N 1
ATOM 4312 C CA . LEU A 1 511 ? 3.144 -27.935 -8.605 1.00 71.31 511 LEU A CA 1
ATOM 4313 C C . LEU A 1 511 ? 3.970 -29.140 -8.166 1.00 71.31 511 LEU A C 1
ATOM 4315 O O . LEU A 1 511 ? 4.508 -29.821 -9.020 1.00 71.31 511 LEU A O 1
ATOM 4319 N N . LEU A 1 512 ? 4.052 -29.439 -6.867 1.00 70.38 512 LEU A N 1
ATOM 4320 C CA . LEU A 1 512 ? 4.753 -30.623 -6.364 1.00 70.38 512 LEU A CA 1
ATOM 4321 C C . LEU A 1 512 ? 4.099 -31.905 -6.870 1.00 70.38 512 LEU A C 1
ATOM 4323 O O . LEU A 1 512 ? 4.801 -32.804 -7.315 1.00 70.38 512 LEU A O 1
ATOM 4327 N N . THR A 1 513 ? 2.768 -31.981 -6.853 1.00 67.12 513 THR A N 1
ATOM 4328 C CA . THR A 1 513 ? 2.040 -33.134 -7.399 1.00 67.12 513 THR A CA 1
ATOM 4329 C C . THR A 1 513 ? 2.186 -33.235 -8.916 1.00 67.12 513 THR A C 1
ATOM 4331 O O . THR A 1 513 ? 2.377 -34.340 -9.402 1.00 67.12 513 THR A O 1
ATOM 4334 N N . ILE A 1 514 ? 2.213 -32.123 -9.662 1.00 68.69 514 ILE A N 1
ATOM 4335 C CA . ILE A 1 514 ? 2.502 -32.108 -11.107 1.00 68.69 514 ILE A CA 1
ATOM 4336 C C . ILE A 1 514 ? 3.956 -32.513 -11.387 1.00 68.69 514 ILE A C 1
ATOM 4338 O O . ILE A 1 514 ? 4.183 -33.347 -12.254 1.00 68.69 514 ILE A O 1
ATOM 4342 N N . CYS A 1 515 ? 4.937 -31.984 -10.651 1.00 59.62 515 CYS A N 1
ATOM 4343 C CA . CYS A 1 515 ? 6.360 -32.305 -10.801 1.00 59.62 515 CYS A CA 1
ATOM 4344 C C . CYS A 1 515 ? 6.666 -33.764 -10.443 1.00 59.62 515 CYS A C 1
ATOM 4346 O O . CYS A 1 515 ? 7.482 -34.390 -11.111 1.00 59.62 515 CYS A O 1
ATOM 4348 N N . LEU A 1 516 ? 5.991 -34.320 -9.433 1.00 58.75 516 LEU A N 1
ATOM 4349 C CA . LEU A 1 516 ? 6.060 -35.743 -9.088 1.00 58.75 516 LEU A CA 1
ATOM 4350 C C . LEU A 1 516 ? 5.246 -36.624 -10.053 1.00 58.75 516 LEU A C 1
ATOM 4352 O O . LEU A 1 516 ? 5.492 -37.824 -10.128 1.00 58.75 516 LEU A O 1
ATOM 4356 N N . ALA A 1 517 ? 4.302 -36.040 -10.798 1.00 53.31 517 ALA A N 1
ATOM 4357 C CA . ALA A 1 517 ? 3.519 -36.712 -11.833 1.00 53.31 517 ALA A CA 1
ATOM 4358 C C . ALA A 1 517 ? 4.126 -36.597 -13.241 1.00 53.31 517 ALA A C 1
ATOM 4360 O O . ALA A 1 517 ? 3.543 -37.140 -14.179 1.00 53.31 517 ALA A O 1
ATOM 4361 N N . VAL A 1 518 ? 5.282 -35.939 -13.425 1.00 41.16 518 VAL A N 1
ATOM 4362 C CA . VAL A 1 518 ? 6.011 -36.008 -14.699 1.00 41.16 518 VAL A CA 1
ATOM 4363 C C . VAL A 1 518 ? 6.690 -37.380 -14.773 1.00 41.16 518 VAL A C 1
ATOM 4365 O O . VAL A 1 518 ? 7.640 -37.620 -14.024 1.00 41.16 518 VAL A O 1
ATOM 4368 N N . PRO A 1 519 ? 6.261 -38.306 -15.652 1.00 44.06 519 PRO A N 1
ATOM 4369 C CA . PRO A 1 519 ? 7.035 -39.514 -15.890 1.00 44.06 519 PRO A CA 1
ATOM 4370 C C . PRO A 1 519 ? 8.409 -39.099 -16.422 1.00 44.06 519 PRO A C 1
ATOM 4372 O O . PRO A 1 519 ? 8.494 -38.299 -17.352 1.00 44.06 519 PRO A O 1
ATOM 4375 N N . ALA A 1 520 ? 9.485 -39.633 -15.838 1.00 41.31 520 ALA A N 1
ATOM 4376 C CA . ALA A 1 520 ? 10.836 -39.463 -16.359 1.00 41.31 520 ALA A CA 1
ATOM 4377 C C . ALA A 1 520 ? 10.864 -39.914 -17.831 1.00 41.31 520 ALA A C 1
ATOM 4379 O O . ALA A 1 520 ? 10.848 -41.109 -18.138 1.00 41.31 520 ALA A O 1
ATOM 4380 N N . LEU A 1 521 ? 10.848 -38.948 -18.752 1.00 41.03 521 LEU A N 1
ATOM 4381 C CA . LEU A 1 521 ? 10.930 -39.177 -20.189 1.00 41.03 521 LEU A CA 1
ATOM 4382 C C . LEU A 1 521 ? 12.382 -39.529 -20.533 1.00 41.03 521 LEU A C 1
ATOM 4384 O O . LEU A 1 521 ? 13.142 -38.701 -21.020 1.00 41.03 521 LEU A O 1
ATOM 4388 N N . GLY A 1 522 ? 12.777 -40.772 -20.257 1.00 47.62 522 GLY A N 1
ATOM 4389 C CA . GLY A 1 522 ? 13.961 -41.360 -20.874 1.00 47.62 522 GLY A CA 1
ATOM 4390 C C . GLY A 1 522 ? 13.740 -41.439 -22.386 1.00 47.62 522 GLY A C 1
ATOM 4391 O O . GLY A 1 522 ? 12.728 -41.985 -22.834 1.00 47.62 522 GLY A O 1
ATOM 4392 N N . TYR A 1 523 ? 14.646 -40.855 -23.171 1.00 51.59 523 TYR A N 1
ATOM 4393 C CA . TYR A 1 523 ? 14.554 -40.800 -24.630 1.00 51.59 523 TYR A CA 1
ATOM 4394 C C . TYR A 1 523 ? 14.447 -42.210 -25.228 1.00 51.59 523 TYR A C 1
ATOM 4396 O O . TYR A 1 523 ? 15.405 -42.970 -25.255 1.00 51.59 523 TYR A O 1
ATOM 4404 N N . SER A 1 524 ? 13.258 -42.561 -25.720 1.00 57.84 524 SER A N 1
ATOM 4405 C CA . SER A 1 524 ? 12.982 -43.849 -26.372 1.00 57.84 524 SER A CA 1
ATOM 4406 C C . SER A 1 524 ? 13.266 -43.801 -27.883 1.00 57.84 524 SER A C 1
ATOM 4408 O O . SER A 1 524 ? 12.980 -44.754 -28.585 1.00 57.84 524 SER A O 1
ATOM 4410 N N . THR A 1 525 ? 13.789 -42.700 -28.429 1.00 66.00 525 THR A N 1
ATOM 4411 C CA . THR A 1 525 ? 13.851 -42.435 -29.881 1.00 66.00 525 THR A CA 1
ATOM 4412 C C . THR A 1 525 ? 15.142 -42.887 -30.580 1.00 66.00 525 THR A C 1
ATOM 4414 O O . THR A 1 525 ? 15.342 -42.527 -31.740 1.00 66.00 525 THR A O 1
ATOM 4417 N N . GLY A 1 526 ? 15.989 -43.686 -29.923 1.00 71.44 526 GLY A N 1
ATOM 4418 C CA . GLY A 1 526 ? 17.302 -44.110 -30.431 1.00 71.44 526 GLY A CA 1
ATOM 4419 C C . GLY A 1 526 ? 18.478 -43.450 -29.708 1.00 71.44 526 GLY A C 1
ATOM 4420 O O . GLY A 1 526 ? 18.280 -42.552 -28.891 1.00 71.44 526 GLY A O 1
ATOM 4421 N N . GLY A 1 527 ? 19.706 -43.896 -29.995 1.00 76.75 527 GLY A N 1
ATOM 4422 C CA . GLY A 1 527 ? 20.918 -43.279 -29.444 1.00 76.75 527 GLY A CA 1
ATOM 4423 C C . GLY A 1 527 ? 21.077 -41.824 -29.919 1.00 76.75 527 GLY A C 1
ATOM 4424 O O . GLY A 1 527 ? 20.972 -41.583 -31.122 1.00 76.75 527 GLY A O 1
ATOM 4425 N N . PRO A 1 528 ? 21.313 -40.846 -29.026 1.00 81.56 528 PRO A N 1
ATOM 4426 C CA . PRO A 1 528 ? 21.557 -39.462 -29.429 1.00 81.56 528 PRO A CA 1
ATOM 4427 C C . PRO A 1 528 ? 22.978 -39.313 -30.003 1.00 81.56 528 PRO A C 1
ATOM 4429 O O . PRO A 1 528 ? 23.825 -40.176 -29.783 1.00 81.56 528 PRO A O 1
ATOM 4432 N N . GLN A 1 529 ? 23.279 -38.220 -30.714 1.00 81.75 529 GLN A N 1
ATOM 4433 C CA . GLN A 1 529 ? 24.582 -38.017 -31.378 1.00 81.75 529 GLN A CA 1
ATOM 4434 C C . GLN A 1 529 ? 25.784 -38.091 -30.411 1.00 81.75 529 GLN A C 1
ATOM 4436 O O . GLN A 1 529 ? 26.878 -38.494 -30.794 1.00 81.75 529 GLN A O 1
ATOM 4441 N N . GLN A 1 530 ? 25.568 -37.790 -29.133 1.00 82.56 530 GLN A N 1
ATOM 4442 C CA . GLN A 1 530 ? 26.539 -37.899 -28.042 1.00 82.56 530 GLN A CA 1
ATOM 4443 C C . GLN A 1 530 ? 27.057 -39.335 -27.827 1.00 82.56 530 GLN A C 1
ATOM 4445 O O . GLN A 1 530 ? 28.161 -39.527 -27.316 1.00 82.56 530 GLN A O 1
ATOM 4450 N N . ILE A 1 531 ? 26.316 -40.364 -28.265 1.00 83.12 531 ILE A N 1
ATOM 4451 C CA . ILE A 1 531 ? 26.759 -41.766 -28.180 1.00 83.12 531 ILE A CA 1
ATOM 4452 C C . ILE A 1 531 ? 28.047 -42.017 -28.982 1.00 83.12 531 ILE A C 1
ATOM 4454 O O . ILE A 1 531 ? 28.832 -42.900 -28.630 1.00 83.12 531 ILE A O 1
ATOM 4458 N N . CYS A 1 532 ? 28.283 -41.204 -30.019 1.00 81.88 532 CYS A N 1
ATOM 4459 C CA . CYS A 1 532 ? 29.475 -41.239 -30.861 1.00 81.88 532 CYS A CA 1
ATOM 4460 C C . CYS A 1 532 ? 30.742 -40.848 -30.091 1.00 81.88 532 CYS A C 1
ATOM 4462 O O . CYS A 1 532 ? 31.795 -41.449 -30.285 1.00 81.88 532 CYS A O 1
ATOM 4464 N N . THR A 1 533 ? 30.651 -39.856 -29.200 1.00 80.69 533 THR A N 1
ATOM 4465 C CA . THR A 1 533 ? 31.802 -39.344 -28.439 1.00 80.69 533 THR A CA 1
ATOM 4466 C C . THR A 1 533 ? 32.013 -40.087 -27.124 1.00 80.69 533 THR A C 1
ATOM 4468 O O . THR A 1 533 ? 33.128 -40.121 -26.612 1.00 80.69 533 THR A O 1
ATOM 4471 N N . ASN A 1 534 ? 30.970 -40.741 -26.600 1.00 77.31 534 ASN A N 1
ATOM 4472 C CA . ASN A 1 534 ? 30.995 -41.416 -25.297 1.00 77.31 534 ASN A CA 1
ATOM 4473 C C . ASN A 1 534 ? 31.214 -42.939 -25.411 1.00 77.31 534 ASN A C 1
ATOM 4475 O O . ASN A 1 534 ? 30.833 -43.710 -24.526 1.00 77.31 534 ASN A O 1
ATOM 4479 N N . GLY A 1 535 ? 31.821 -43.397 -26.512 1.00 74.56 535 GLY A N 1
ATOM 4480 C CA . GLY A 1 535 ? 32.251 -44.788 -26.685 1.00 74.56 535 GLY A CA 1
ATOM 4481 C C . GLY A 1 535 ? 31.108 -45.804 -26.748 1.00 74.56 535 GLY A C 1
ATOM 4482 O O . GLY A 1 535 ? 31.262 -46.916 -26.244 1.00 74.56 535 GLY A O 1
ATOM 4483 N N . LEU A 1 536 ? 29.973 -45.423 -27.344 1.00 81.50 536 LEU A N 1
ATOM 4484 C CA . LEU A 1 536 ? 28.732 -46.204 -27.396 1.00 81.50 536 LEU A CA 1
ATOM 4485 C C . LEU A 1 536 ? 28.056 -46.440 -26.032 1.00 81.50 536 LEU A C 1
ATOM 4487 O O . LEU A 1 536 ? 27.283 -47.388 -25.884 1.00 81.50 536 LEU A O 1
ATOM 4491 N N . THR A 1 537 ? 28.323 -45.595 -25.034 1.00 82.75 537 THR A N 1
ATOM 4492 C CA . THR A 1 537 ? 27.705 -45.677 -23.698 1.00 82.75 537 THR A CA 1
ATOM 4493 C C . THR A 1 537 ? 26.389 -44.890 -23.666 1.00 82.75 537 THR A C 1
ATOM 4495 O O . THR A 1 537 ? 26.389 -43.722 -24.059 1.00 82.75 537 THR A O 1
ATOM 4498 N N . PRO A 1 538 ? 25.266 -45.476 -23.209 1.00 77.31 538 PRO A N 1
ATOM 4499 C CA . PRO A 1 538 ? 24.018 -44.740 -23.067 1.00 77.31 538 PRO A CA 1
ATOM 4500 C C . PRO A 1 538 ? 24.077 -43.821 -21.839 1.00 77.31 538 PRO A C 1
ATOM 4502 O O . PRO A 1 538 ? 24.630 -44.190 -20.806 1.00 77.31 538 PRO A O 1
ATOM 4505 N N . GLU A 1 539 ? 23.469 -42.636 -21.925 1.00 74.19 539 GLU A N 1
ATOM 4506 C CA . GLU A 1 539 ? 23.360 -41.683 -20.807 1.00 74.19 539 GLU A CA 1
ATOM 4507 C C . GLU A 1 539 ? 22.226 -42.076 -19.850 1.00 74.19 539 GLU A C 1
ATOM 4509 O O . GLU A 1 539 ? 21.259 -41.352 -19.615 1.00 74.19 539 GLU A O 1
ATOM 4514 N N . HIS A 1 540 ? 22.328 -43.281 -19.308 1.00 66.00 540 HIS A N 1
ATOM 4515 C CA . HIS A 1 540 ? 21.550 -43.699 -18.159 1.00 66.00 540 HIS A CA 1
ATOM 4516 C C . HIS A 1 540 ? 22.434 -43.447 -16.939 1.00 66.00 540 HIS A C 1
ATOM 4518 O O . HIS A 1 540 ? 23.562 -43.922 -16.904 1.00 66.00 540 HIS A O 1
ATOM 4524 N N . HIS A 1 541 ? 21.978 -42.660 -15.960 1.00 73.50 541 HIS A N 1
ATOM 4525 C CA . HIS A 1 541 ? 22.735 -42.325 -14.741 1.00 73.50 541 HIS A CA 1
ATOM 4526 C C . HIS A 1 541 ? 22.890 -43.534 -13.779 1.00 73.50 541 HIS A C 1
ATOM 4528 O O . HIS A 1 541 ? 22.684 -43.409 -12.574 1.00 73.50 541 HIS A O 1
ATOM 4534 N N . VAL A 1 542 ? 23.187 -44.716 -14.328 1.00 80.81 542 VAL A N 1
ATOM 4535 C CA . VAL A 1 542 ? 23.327 -46.031 -13.692 1.00 80.81 542 VAL A CA 1
ATOM 4536 C C . VAL A 1 542 ? 24.508 -46.746 -14.359 1.00 80.81 542 VAL A C 1
ATOM 4538 O O . VAL A 1 542 ? 24.696 -46.611 -15.564 1.00 80.81 542 VAL A O 1
ATOM 4541 N N . ASP A 1 543 ? 25.297 -47.508 -13.601 1.00 85.38 543 ASP A N 1
ATOM 4542 C CA . ASP A 1 543 ? 26.464 -48.221 -14.135 1.00 85.38 543 ASP A CA 1
ATOM 4543 C C . ASP A 1 543 ? 26.082 -49.412 -15.049 1.00 85.38 543 ASP A C 1
ATOM 4545 O O . ASP A 1 543 ? 25.066 -50.078 -14.819 1.00 85.38 543 ASP A O 1
ATOM 4549 N N . PRO A 1 544 ? 26.899 -49.733 -16.075 1.00 88.12 544 PRO A N 1
ATOM 4550 C CA . PRO A 1 544 ? 26.661 -50.869 -16.961 1.00 88.12 544 PRO A CA 1
ATOM 4551 C C . PRO A 1 544 ? 26.809 -52.219 -16.248 1.00 88.12 544 PRO A C 1
ATOM 4553 O O . PRO A 1 544 ? 27.564 -52.379 -15.289 1.00 88.12 544 PRO A O 1
ATOM 4556 N N . GLN A 1 545 ? 26.146 -53.240 -16.786 1.00 90.81 545 GLN A N 1
ATOM 4557 C CA . GLN A 1 545 ? 26.203 -54.599 -16.258 1.00 90.81 545 GLN A CA 1
ATOM 4558 C C . GLN A 1 545 ? 27.579 -55.241 -16.489 1.00 90.81 545 GLN A C 1
ATOM 4560 O O . GLN A 1 545 ? 28.133 -55.216 -17.593 1.00 90.81 545 GLN A O 1
ATOM 4565 N N . THR A 1 546 ? 28.111 -55.884 -15.449 1.00 86.25 546 THR A N 1
ATOM 4566 C CA . THR A 1 546 ? 29.373 -56.646 -15.492 1.00 86.25 546 THR A CA 1
ATOM 4567 C C . THR A 1 546 ? 29.169 -58.131 -15.805 1.00 86.25 546 THR A C 1
ATOM 4569 O O . THR A 1 546 ? 30.140 -58.845 -16.059 1.00 86.25 546 THR A O 1
ATOM 4572 N N . SER A 1 547 ? 27.918 -58.599 -15.815 1.00 87.00 547 SER A N 1
ATOM 4573 C CA . SER A 1 547 ? 27.543 -59.978 -16.134 1.00 87.00 547 SER A CA 1
ATOM 4574 C C . SER A 1 547 ? 27.847 -60.348 -17.598 1.00 87.00 547 SER A C 1
ATOM 4576 O O . SER A 1 547 ? 27.996 -59.460 -18.448 1.00 87.00 547 SER A O 1
ATOM 4578 N N . PRO A 1 548 ? 27.932 -61.654 -17.932 1.00 82.94 548 PRO A N 1
ATOM 4579 C CA . PRO A 1 548 ? 28.046 -62.104 -19.318 1.00 82.94 548 PRO A CA 1
ATOM 4580 C C . PRO A 1 548 ? 26.928 -61.529 -20.198 1.00 82.94 548 PRO A C 1
ATOM 4582 O O . PRO A 1 548 ? 25.775 -61.451 -19.777 1.00 82.94 548 PRO A O 1
ATOM 4585 N N . VAL A 1 549 ? 27.276 -61.124 -21.422 1.00 84.69 549 VAL A N 1
ATOM 4586 C CA . VAL A 1 549 ? 26.329 -60.513 -22.364 1.00 84.69 549 VAL A CA 1
ATOM 4587 C C . VAL A 1 549 ? 25.367 -61.578 -22.921 1.00 84.69 549 VAL A C 1
ATOM 4589 O O . VAL A 1 549 ? 25.836 -62.563 -23.489 1.00 84.69 549 VAL A O 1
ATOM 4592 N N . PRO A 1 550 ? 24.034 -61.419 -22.793 1.00 88.88 550 PRO A N 1
ATOM 4593 C CA . PRO A 1 550 ? 23.055 -62.414 -23.246 1.00 88.88 550 PRO A CA 1
ATOM 4594 C C . PRO A 1 550 ? 22.663 -62.252 -24.730 1.00 88.88 550 PRO A C 1
ATOM 4596 O O . PRO A 1 550 ? 21.575 -62.666 -25.130 1.00 88.88 550 PRO A O 1
ATOM 4599 N N . TYR A 1 551 ? 23.520 -61.622 -25.538 1.00 91.81 551 TYR A N 1
ATOM 4600 C CA . TYR A 1 551 ? 23.269 -61.300 -26.946 1.00 91.81 551 TYR A CA 1
ATOM 4601 C C . TYR A 1 551 ? 24.460 -61.710 -27.812 1.00 91.81 551 TYR A C 1
ATOM 4603 O O . TYR A 1 551 ? 25.601 -61.714 -27.349 1.00 91.81 551 TYR A O 1
ATOM 4611 N N . SER A 1 552 ? 24.201 -62.008 -29.082 1.00 89.81 552 SER A N 1
ATOM 4612 C CA . SER A 1 552 ? 25.211 -62.412 -30.060 1.00 89.81 552 SER A CA 1
ATOM 4613 C C . SER A 1 552 ? 24.893 -61.859 -31.449 1.00 89.81 552 SER A C 1
ATOM 4615 O O . SER A 1 552 ? 23.749 -61.500 -31.730 1.00 89.81 552 SER A O 1
ATOM 4617 N N . PHE A 1 553 ? 25.904 -61.785 -32.318 1.00 90.75 553 PHE A N 1
ATOM 4618 C CA . PHE A 1 553 ? 25.694 -61.513 -33.738 1.00 90.75 553 PHE A CA 1
ATOM 4619 C C . PHE A 1 553 ? 25.798 -62.809 -34.551 1.00 90.75 553 PHE A C 1
ATOM 4621 O O . PHE A 1 553 ? 26.823 -63.490 -34.511 1.00 90.75 553 PHE A O 1
ATOM 4628 N N . SER A 1 554 ? 24.786 -63.109 -35.359 1.00 90.12 554 SER A N 1
ATOM 4629 C CA . SER A 1 554 ? 24.779 -64.213 -36.327 1.00 90.12 554 SER A CA 1
ATOM 4630 C C . SER A 1 554 ? 24.757 -63.690 -37.772 1.00 90.12 554 SER A C 1
ATOM 4632 O O . SER A 1 554 ? 24.680 -62.484 -38.009 1.00 90.12 554 SER A O 1
ATOM 4634 N N . GLY A 1 555 ? 24.960 -64.564 -38.765 1.00 89.06 555 GLY A N 1
ATOM 4635 C CA . GLY A 1 555 ? 25.023 -64.197 -40.193 1.00 89.06 555 GLY A CA 1
ATOM 4636 C C . GLY A 1 555 ? 26.357 -64.541 -40.863 1.00 89.06 555 GLY A C 1
ATOM 4637 O O . GLY A 1 555 ? 27.106 -65.376 -40.356 1.00 89.06 555 GLY A O 1
ATOM 4638 N N . GLY A 1 556 ? 26.674 -63.886 -41.984 1.00 86.38 556 GLY A N 1
ATOM 4639 C CA . GLY A 1 556 ? 27.889 -64.177 -42.761 1.00 86.38 556 GLY A CA 1
ATOM 4640 C C . GLY A 1 556 ? 29.191 -63.920 -41.986 1.00 86.38 556 GLY A C 1
ATOM 4641 O O . GLY A 1 556 ? 29.217 -63.083 -41.085 1.00 86.38 556 GLY A O 1
ATOM 4642 N N . ASN A 1 557 ? 30.263 -64.634 -42.340 1.00 89.50 557 ASN A N 1
ATOM 4643 C CA . ASN A 1 557 ? 31.587 -64.511 -41.703 1.00 89.50 557 ASN A CA 1
ATOM 4644 C C . ASN A 1 557 ? 32.656 -63.910 -42.628 1.00 89.50 557 ASN A C 1
ATOM 4646 O O . ASN A 1 557 ? 33.703 -63.488 -42.147 1.00 89.50 557 ASN A O 1
ATOM 4650 N N . THR A 1 558 ? 32.388 -63.851 -43.933 1.00 90.62 558 THR A N 1
ATOM 4651 C CA . THR A 1 558 ? 33.290 -63.299 -44.946 1.00 90.62 558 THR A CA 1
ATOM 4652 C C . THR A 1 558 ? 32.524 -62.386 -45.903 1.00 90.62 558 THR A C 1
ATOM 4654 O O . THR A 1 558 ? 31.334 -62.600 -46.159 1.00 90.62 558 THR A O 1
ATOM 4657 N N . VAL A 1 559 ? 33.182 -61.345 -46.416 1.00 94.94 559 VAL A N 1
ATOM 4658 C CA . VAL A 1 559 ? 32.619 -60.410 -47.405 1.00 94.94 559 VAL A CA 1
ATOM 4659 C C . VAL A 1 559 ? 33.720 -59.874 -48.312 1.00 94.94 559 VAL A C 1
ATOM 4661 O O . VAL A 1 559 ? 34.833 -59.643 -47.857 1.00 94.94 559 VAL A O 1
ATOM 4664 N N . LYS A 1 560 ? 33.437 -59.668 -49.598 1.00 93.75 560 LYS A N 1
ATOM 4665 C CA . LYS A 1 560 ? 34.412 -59.050 -50.506 1.00 93.75 560 LYS A CA 1
ATOM 4666 C C . LYS A 1 560 ? 34.484 -57.547 -50.277 1.00 93.75 560 LYS A C 1
ATOM 4668 O O . LYS A 1 560 ? 33.487 -56.908 -49.942 1.00 93.75 560 LYS A O 1
ATOM 4673 N N . SER A 1 561 ? 35.654 -56.970 -50.508 1.00 92.38 561 SER A N 1
ATOM 4674 C CA . SER A 1 561 ? 35.834 -55.519 -50.511 1.00 92.38 561 SER A CA 1
ATOM 4675 C C . SER A 1 561 ? 34.803 -54.813 -51.414 1.00 92.38 561 SER A C 1
ATOM 4677 O O . SER A 1 561 ? 34.683 -55.148 -52.592 1.00 92.38 561 SER A O 1
ATOM 4679 N N . GLY A 1 562 ? 34.054 -53.843 -50.877 1.00 90.69 562 GLY A N 1
ATOM 4680 C CA . GLY A 1 562 ? 32.982 -53.130 -51.591 1.00 90.69 562 GLY A CA 1
ATOM 4681 C C . GLY A 1 562 ? 31.604 -53.811 -51.586 1.00 90.69 562 GLY A C 1
ATOM 4682 O O . GLY A 1 562 ? 30.614 -53.159 -51.925 1.00 90.69 562 GLY A O 1
ATOM 4683 N N . ASP A 1 563 ? 31.514 -55.079 -51.173 1.00 93.94 563 ASP A N 1
ATOM 4684 C CA . ASP A 1 563 ? 30.251 -55.812 -51.062 1.00 93.94 563 ASP A CA 1
ATOM 4685 C C . ASP A 1 563 ? 29.608 -55.646 -49.675 1.00 93.94 563 ASP A C 1
ATOM 4687 O O . ASP A 1 563 ? 30.172 -55.081 -48.734 1.00 93.94 563 ASP A O 1
ATOM 4691 N N . LYS A 1 564 ? 28.372 -56.142 -49.555 1.00 94.62 564 LYS A N 1
ATOM 4692 C CA . LYS A 1 564 ? 27.573 -56.088 -48.329 1.00 94.62 564 LYS A CA 1
ATOM 4693 C C . LYS A 1 564 ? 27.402 -57.461 -47.689 1.00 94.62 564 LYS A C 1
ATOM 4695 O O . LYS A 1 564 ? 27.203 -58.455 -48.385 1.00 94.62 564 LYS A O 1
ATOM 4700 N N . ILE A 1 565 ? 27.375 -57.491 -46.363 1.00 95.44 565 ILE A N 1
ATOM 4701 C CA . ILE A 1 565 ? 27.088 -58.673 -45.548 1.00 95.44 565 ILE A CA 1
ATOM 4702 C C . ILE A 1 565 ? 25.858 -58.425 -44.681 1.00 95.44 565 ILE A C 1
ATOM 4704 O O . ILE A 1 565 ? 25.631 -57.307 -44.224 1.00 95.44 565 ILE A O 1
ATOM 4708 N N . THR A 1 566 ? 25.054 -59.465 -44.468 1.00 95.44 566 THR A N 1
ATOM 4709 C CA . THR A 1 566 ? 23.882 -59.403 -43.584 1.00 95.44 566 THR A CA 1
ATOM 4710 C C . THR A 1 566 ? 24.234 -60.011 -42.232 1.00 95.44 566 THR A C 1
ATOM 4712 O O . THR A 1 566 ? 24.784 -61.116 -42.168 1.00 95.44 566 THR A O 1
ATOM 4715 N N . ILE A 1 567 ? 23.931 -59.273 -41.164 1.00 94.62 567 ILE A N 1
ATOM 4716 C CA . ILE A 1 567 ? 24.210 -59.633 -39.774 1.00 94.62 567 ILE A CA 1
ATOM 4717 C C . ILE A 1 567 ? 22.932 -59.433 -38.959 1.00 94.62 567 ILE A C 1
ATOM 4719 O O . ILE A 1 567 ? 22.175 -58.489 -39.182 1.00 94.62 567 ILE A O 1
ATOM 4723 N N . THR A 1 568 ? 22.693 -60.334 -38.011 1.00 95.06 568 THR A N 1
ATOM 4724 C CA . THR A 1 568 ? 21.560 -60.261 -37.084 1.00 95.06 568 THR A CA 1
ATOM 4725 C C . THR A 1 568 ? 22.077 -60.147 -35.660 1.00 95.06 568 THR A C 1
ATOM 4727 O O . THR A 1 568 ? 22.892 -60.964 -35.246 1.00 95.06 568 THR A O 1
ATOM 4730 N N . LEU A 1 569 ? 21.616 -59.145 -34.908 1.00 94.94 569 LEU A N 1
ATOM 4731 C CA . LEU A 1 569 ? 21.724 -59.125 -33.446 1.00 94.94 569 LEU A CA 1
ATOM 4732 C C . LEU A 1 569 ? 20.579 -59.947 -32.872 1.00 94.94 569 LEU A C 1
ATOM 4734 O O . LEU A 1 569 ? 19.429 -59.643 -33.180 1.00 94.94 569 LEU A O 1
ATOM 4738 N N . GLU A 1 570 ? 20.867 -60.926 -32.022 1.00 94.12 570 GLU A N 1
ATOM 4739 C CA . GLU A 1 570 ? 19.844 -61.754 -31.378 1.00 94.12 570 GLU A CA 1
ATOM 4740 C C . GLU A 1 570 ? 20.221 -62.168 -29.951 1.00 94.12 570 GLU A C 1
ATOM 4742 O O . GLU A 1 570 ? 21.398 -62.194 -29.581 1.00 94.12 570 GLU A O 1
ATOM 4747 N N . GLY A 1 571 ? 19.212 -62.483 -29.137 1.00 92.69 571 GLY A N 1
ATOM 4748 C CA . GLY A 1 571 ? 19.386 -62.929 -27.756 1.00 92.69 571 GLY A CA 1
ATOM 4749 C C . GLY A 1 571 ? 18.114 -62.758 -26.927 1.00 92.69 571 GLY A C 1
ATOM 4750 O O . GLY A 1 571 ? 17.015 -63.038 -27.405 1.00 92.69 571 GLY A O 1
ATOM 4751 N N . GLY A 1 572 ? 18.275 -62.310 -25.678 1.00 90.50 572 GLY A N 1
ATOM 4752 C CA . GLY A 1 572 ? 17.150 -61.950 -24.805 1.00 90.50 572 GLY A CA 1
ATOM 4753 C C . GLY A 1 572 ? 16.384 -60.702 -25.267 1.00 90.50 572 GLY A C 1
ATOM 4754 O O . GLY A 1 572 ? 16.704 -60.110 -26.293 1.00 90.50 572 GLY A O 1
ATOM 4755 N N . ASP A 1 573 ? 15.388 -60.279 -24.492 1.00 93.69 573 ASP A N 1
ATOM 4756 C CA . ASP A 1 573 ? 14.626 -59.054 -24.767 1.00 93.69 573 ASP A CA 1
ATOM 4757 C C . ASP A 1 573 ? 15.505 -57.803 -24.651 1.00 93.69 573 ASP A C 1
ATOM 4759 O O . ASP A 1 573 ? 16.175 -57.603 -23.634 1.00 93.69 573 ASP A O 1
ATOM 4763 N N . PHE A 1 574 ? 15.453 -56.927 -25.656 1.00 92.62 574 PHE A N 1
ATOM 4764 C CA . PHE A 1 574 ? 16.104 -55.622 -25.618 1.00 92.62 574 PHE A CA 1
ATOM 4765 C C . PHE A 1 574 ? 15.233 -54.492 -26.168 1.00 92.62 574 PHE A C 1
ATOM 4767 O O . PHE A 1 574 ? 14.400 -54.662 -27.061 1.00 92.62 574 PHE A O 1
ATOM 4774 N N . LEU A 1 575 ? 15.455 -53.306 -25.600 1.00 91.69 575 LEU A N 1
ATOM 4775 C CA . LEU A 1 575 ? 14.760 -52.062 -25.932 1.00 91.69 575 LEU A CA 1
ATOM 4776 C C . LEU A 1 575 ? 15.661 -51.053 -26.646 1.00 91.69 575 LEU A C 1
ATOM 4778 O O . LEU A 1 575 ? 15.156 -50.078 -27.196 1.00 91.69 575 LEU A O 1
ATOM 4782 N N . GLY A 1 576 ? 16.976 -51.280 -26.668 1.00 91.62 576 GLY A N 1
ATOM 4783 C CA . GLY A 1 576 ? 17.899 -50.408 -27.378 1.00 91.62 576 GLY A CA 1
ATOM 4784 C C . GLY A 1 576 ? 19.220 -51.069 -27.736 1.00 91.62 576 GLY A C 1
ATOM 4785 O O . GLY A 1 576 ? 19.670 -52.008 -27.083 1.00 91.62 576 GLY A O 1
ATOM 4786 N N . PHE A 1 577 ? 19.850 -50.564 -28.793 1.00 93.06 577 PHE A N 1
ATOM 4787 C CA . PHE A 1 577 ? 21.189 -50.968 -29.213 1.00 93.06 577 PHE A CA 1
ATOM 4788 C C . PHE A 1 577 ? 21.924 -49.831 -29.934 1.00 93.06 577 PHE A C 1
ATOM 4790 O O . PHE A 1 577 ? 21.294 -48.908 -30.468 1.00 93.06 577 PHE A O 1
ATOM 4797 N N . ALA A 1 578 ? 23.254 -49.915 -29.942 1.00 93.69 578 ALA A N 1
ATOM 4798 C CA . ALA A 1 578 ? 24.162 -49.099 -30.744 1.00 93.69 578 ALA A CA 1
ATOM 4799 C C . ALA A 1 578 ? 25.346 -49.963 -31.209 1.00 93.69 578 ALA A C 1
ATOM 4801 O O . ALA A 1 578 ? 25.948 -50.653 -30.388 1.00 93.69 578 ALA A O 1
ATOM 4802 N N . ILE A 1 579 ? 25.648 -49.976 -32.508 1.00 94.44 579 ILE A N 1
ATOM 4803 C CA . ILE A 1 579 ? 26.591 -50.917 -33.129 1.00 94.44 579 ILE A CA 1
ATOM 4804 C C . ILE A 1 579 ? 27.520 -50.169 -34.082 1.00 94.44 579 ILE A C 1
ATOM 4806 O O . ILE A 1 579 ? 27.059 -49.373 -34.898 1.00 94.44 579 ILE A O 1
ATOM 4810 N N . GLN A 1 580 ? 28.813 -50.478 -34.010 1.00 94.31 580 GLN A N 1
ATOM 4811 C CA . GLN A 1 580 ? 29.839 -50.036 -34.953 1.00 94.31 580 GLN A CA 1
ATOM 4812 C C . GLN A 1 580 ? 30.689 -51.218 -35.420 1.00 94.31 580 GLN A C 1
ATOM 4814 O O . GLN A 1 580 ? 30.843 -52.215 -34.714 1.00 94.31 580 GLN A O 1
ATOM 4819 N N . ALA A 1 581 ? 31.260 -51.091 -36.610 1.00 93.81 581 ALA A N 1
ATOM 4820 C CA . ALA A 1 581 ? 32.276 -51.995 -37.129 1.00 93.81 581 ALA A CA 1
ATOM 4821 C C . ALA A 1 581 ? 33.640 -51.312 -37.006 1.00 93.81 581 ALA A C 1
ATOM 4823 O O . ALA A 1 581 ? 33.782 -50.175 -37.444 1.00 93.81 581 ALA A O 1
ATOM 4824 N N . HIS A 1 582 ? 34.618 -51.970 -36.383 1.00 92.81 582 HIS A N 1
ATOM 4825 C CA . HIS A 1 582 ? 35.950 -51.421 -36.116 1.00 92.81 582 HIS A CA 1
ATOM 4826 C C . HIS A 1 582 ? 37.031 -52.195 -36.874 1.00 92.81 582 HIS A C 1
ATOM 4828 O O . HIS A 1 582 ? 36.973 -53.425 -36.962 1.00 92.81 582 HIS A O 1
ATOM 4834 N N . ASP A 1 583 ? 38.019 -51.481 -37.408 1.00 91.31 583 ASP A N 1
ATOM 4835 C CA . ASP A 1 583 ? 39.194 -52.075 -38.047 1.00 91.31 583 ASP A CA 1
ATOM 4836 C C . ASP A 1 583 ? 40.213 -52.616 -37.015 1.00 91.31 583 ASP A C 1
ATOM 4838 O O . ASP A 1 583 ? 39.970 -52.648 -35.804 1.00 91.31 583 ASP A O 1
ATOM 4842 N N . SER A 1 584 ? 41.392 -53.045 -37.477 1.00 87.44 584 SER A N 1
ATOM 4843 C CA . SER A 1 584 ? 42.462 -53.545 -36.603 1.00 87.44 584 SER A CA 1
ATOM 4844 C C . SER A 1 584 ? 43.077 -52.484 -35.682 1.00 87.44 584 SER A C 1
ATOM 4846 O O . SER A 1 584 ? 43.733 -52.851 -34.706 1.00 87.44 584 SER A O 1
ATOM 4848 N N . LYS A 1 585 ? 42.870 -51.192 -35.964 1.00 87.12 585 LYS A N 1
ATOM 4849 C CA . LYS A 1 585 ? 43.293 -50.064 -35.122 1.00 87.12 585 LYS A CA 1
ATOM 4850 C C . LYS A 1 585 ? 42.218 -49.670 -34.105 1.00 87.12 585 LYS A C 1
ATOM 4852 O O . LYS A 1 585 ? 42.518 -48.906 -33.194 1.00 87.12 585 LYS A O 1
ATOM 4857 N N . GLY A 1 586 ? 41.013 -50.231 -34.216 1.00 85.00 586 GLY A N 1
ATOM 4858 C CA . GLY A 1 586 ? 39.878 -49.911 -33.356 1.00 85.00 586 GLY A CA 1
ATOM 4859 C C . GLY A 1 586 ? 39.056 -48.716 -33.841 1.00 85.00 586 GLY A C 1
ATOM 4860 O O . GLY A 1 586 ? 38.266 -48.192 -33.059 1.00 85.00 586 GLY A O 1
ATOM 4861 N N . GLU A 1 587 ? 39.230 -48.295 -35.097 1.00 88.12 587 GLU A N 1
ATOM 4862 C CA . GLU A 1 587 ? 38.538 -47.141 -35.678 1.00 88.12 587 GLU A CA 1
ATOM 4863 C C . GLU A 1 587 ? 37.274 -47.563 -36.452 1.00 88.12 587 GLU A C 1
ATOM 4865 O O . GLU A 1 587 ? 37.293 -48.614 -37.106 1.00 88.12 587 GLU A O 1
ATOM 4870 N N . PRO A 1 588 ? 36.180 -46.769 -36.422 1.00 91.00 588 PRO A N 1
ATOM 4871 C CA . PRO A 1 588 ? 34.961 -47.047 -37.181 1.00 91.00 588 PRO A CA 1
ATOM 4872 C C . PRO A 1 588 ? 35.202 -47.178 -38.689 1.00 91.00 588 PRO A C 1
ATOM 4874 O O . PRO A 1 588 ? 35.832 -46.322 -39.312 1.00 91.00 588 PRO A O 1
ATOM 4877 N N . ILE A 1 589 ? 34.662 -48.240 -39.290 1.00 93.75 589 ILE A N 1
ATOM 4878 C CA . ILE A 1 589 ? 34.876 -48.576 -40.695 1.00 93.75 589 ILE A CA 1
ATOM 4879 C C . ILE A 1 589 ? 33.617 -49.141 -41.372 1.00 93.75 589 ILE A C 1
ATOM 4881 O O . ILE A 1 589 ? 32.857 -49.923 -40.802 1.00 93.75 589 ILE A O 1
ATOM 4885 N N . GLY A 1 590 ? 33.429 -48.778 -42.642 1.00 94.06 590 GLY A N 1
ATOM 4886 C CA . GLY A 1 590 ? 32.295 -49.215 -43.460 1.00 94.06 590 GLY A CA 1
ATOM 4887 C C . GLY A 1 590 ? 31.015 -48.431 -43.181 1.00 94.06 590 GLY A C 1
ATOM 4888 O O . GLY A 1 590 ? 31.030 -47.421 -42.484 1.00 94.06 590 GLY A O 1
ATOM 4889 N N . THR A 1 591 ? 29.913 -48.881 -43.779 1.00 96.19 591 THR A N 1
ATOM 4890 C CA . THR A 1 591 ? 28.610 -48.199 -43.684 1.00 96.19 591 THR A CA 1
ATOM 4891 C C . THR A 1 591 ? 27.482 -49.200 -43.480 1.00 96.19 591 THR A C 1
ATOM 4893 O O . THR A 1 591 ? 27.513 -50.311 -44.015 1.00 96.19 591 THR A O 1
ATOM 4896 N N . PHE A 1 592 ? 26.477 -48.826 -42.696 1.00 97.00 592 PHE A N 1
ATOM 4897 C CA . PHE A 1 592 ? 25.313 -49.651 -42.412 1.00 97.00 592 PHE A CA 1
ATOM 4898 C C . PHE A 1 592 ? 24.164 -49.348 -43.376 1.00 97.00 592 PHE A C 1
ATOM 4900 O O . PHE A 1 592 ? 23.878 -48.202 -43.712 1.00 97.00 592 PHE A O 1
ATOM 4907 N N . LYS A 1 593 ? 23.449 -50.398 -43.784 1.00 94.94 593 LYS A N 1
ATOM 4908 C CA . LYS A 1 593 ? 22.164 -50.313 -44.478 1.00 94.94 593 LYS A CA 1
ATOM 4909 C C . LYS A 1 593 ? 21.064 -50.925 -43.625 1.00 94.94 593 LYS A C 1
ATOM 4911 O O . LYS A 1 593 ? 21.157 -52.062 -43.161 1.00 94.94 593 LYS A O 1
ATOM 4916 N N . ILE A 1 594 ? 19.999 -50.150 -43.462 1.00 95.06 594 ILE A N 1
ATOM 4917 C CA . ILE A 1 594 ? 18.814 -50.517 -42.691 1.00 95.06 594 ILE A CA 1
ATOM 4918 C C . ILE A 1 594 ? 18.039 -51.600 -43.451 1.00 95.06 594 ILE A C 1
ATOM 4920 O O . ILE A 1 594 ? 17.599 -51.369 -44.577 1.00 95.06 594 ILE A O 1
ATOM 4924 N N . VAL A 1 595 ? 17.852 -52.762 -42.820 1.00 93.88 595 VAL A N 1
ATOM 4925 C CA . VAL A 1 595 ? 16.949 -53.824 -43.303 1.00 93.88 595 VAL A CA 1
ATOM 4926 C C . VAL A 1 595 ? 15.584 -53.682 -42.625 1.00 93.88 595 VAL A C 1
ATOM 4928 O O . VAL A 1 595 ? 14.560 -53.601 -43.298 1.00 93.88 595 VAL A O 1
ATOM 4931 N N . GLU A 1 596 ? 15.562 -53.551 -41.296 1.00 90.69 596 GLU A N 1
ATOM 4932 C CA . GLU A 1 596 ? 14.330 -53.400 -40.508 1.00 90.69 596 GLU A CA 1
ATOM 4933 C C . GLU A 1 596 ? 14.090 -51.944 -40.069 1.00 90.69 596 GLU A C 1
ATOM 4935 O O . GLU A 1 596 ? 14.367 -51.548 -38.935 1.00 90.69 596 GLU A O 1
ATOM 4940 N N . SER A 1 597 ? 13.535 -51.126 -40.968 1.00 89.25 597 SER A N 1
ATOM 4941 C CA . SER A 1 597 ? 13.367 -49.671 -40.785 1.00 89.25 597 SER A CA 1
ATOM 4942 C C . SER A 1 597 ? 12.397 -49.243 -39.681 1.00 89.25 597 SER A C 1
ATOM 4944 O O . SER A 1 597 ? 12.373 -48.066 -39.309 1.00 89.25 597 SER A O 1
ATOM 4946 N N . ASN A 1 598 ? 11.604 -50.171 -39.148 1.00 87.81 598 ASN A N 1
ATOM 4947 C CA . ASN A 1 598 ? 10.765 -49.973 -37.968 1.00 87.81 598 ASN A CA 1
ATOM 4948 C C . ASN A 1 598 ? 11.530 -50.171 -36.648 1.00 87.81 598 ASN A C 1
ATOM 4950 O O . ASN A 1 598 ? 11.088 -49.657 -35.625 1.00 87.81 598 ASN A O 1
ATOM 4954 N N . LYS A 1 599 ? 12.664 -50.882 -36.662 1.00 90.56 599 LYS A N 1
ATOM 4955 C CA . LYS A 1 599 ? 13.460 -51.210 -35.469 1.00 90.56 599 LYS A CA 1
ATOM 4956 C C . LYS A 1 599 ? 14.792 -50.476 -35.415 1.00 90.56 599 LYS A C 1
ATOM 4958 O O . LYS A 1 599 ? 15.290 -50.235 -34.319 1.00 90.56 599 LYS A O 1
ATOM 4963 N N . SER A 1 600 ? 15.366 -50.125 -36.565 1.00 93.81 600 SER A N 1
ATOM 4964 C CA . SER A 1 600 ? 16.705 -49.544 -36.659 1.00 93.81 600 SER A CA 1
ATOM 4965 C C . SER A 1 600 ? 16.761 -48.267 -37.498 1.00 93.81 600 SER A C 1
ATOM 4967 O O . SER A 1 600 ? 15.888 -47.966 -38.318 1.00 93.81 600 SER A O 1
ATOM 4969 N N . GLN A 1 601 ? 17.802 -47.486 -37.236 1.00 93.94 601 GLN A N 1
ATOM 4970 C CA . GLN A 1 601 ? 18.206 -46.294 -37.968 1.00 93.94 601 GLN A CA 1
ATOM 4971 C C . GLN A 1 601 ? 19.728 -46.144 -37.904 1.00 93.94 601 GLN A C 1
ATOM 4973 O O . GLN A 1 601 ? 20.380 -46.753 -37.054 1.00 93.94 601 GLN A O 1
ATOM 4978 N N . THR A 1 602 ? 20.298 -45.344 -38.795 1.00 94.38 602 THR A N 1
ATOM 4979 C CA . THR A 1 602 ? 21.730 -45.042 -38.811 1.00 94.38 602 THR A CA 1
ATOM 4980 C C . THR A 1 602 ? 22.022 -43.705 -38.138 1.00 94.38 602 THR A C 1
ATOM 4982 O O . THR A 1 602 ? 21.169 -42.821 -38.051 1.00 94.38 602 THR A O 1
ATOM 4985 N N . LEU A 1 603 ? 23.246 -43.577 -37.639 1.00 91.56 603 LEU A N 1
ATOM 4986 C CA . LEU A 1 603 ? 23.862 -42.346 -37.172 1.00 91.56 603 LEU A CA 1
ATOM 4987 C C . LEU A 1 603 ? 25.178 -42.168 -37.926 1.00 91.56 603 LEU A C 1
ATOM 4989 O O . LEU A 1 603 ? 25.834 -43.146 -38.282 1.00 91.56 603 LEU A O 1
ATOM 4993 N N . SER A 1 604 ? 25.554 -40.913 -38.150 1.00 92.19 604 SER A N 1
ATOM 4994 C CA . SER A 1 604 ? 26.848 -40.555 -38.732 1.00 92.19 604 SER A CA 1
ATOM 4995 C C . SER A 1 604 ? 27.751 -40.038 -37.618 1.00 92.19 604 SER A C 1
ATOM 4997 O O . SER A 1 604 ? 27.608 -38.887 -37.203 1.00 92.19 604 SER A O 1
ATOM 4999 N N . CYS A 1 605 ? 28.620 -40.900 -37.087 1.00 87.75 605 CYS A N 1
ATOM 5000 C CA . CYS A 1 605 ? 29.538 -40.545 -36.009 1.00 87.75 605 CYS A CA 1
ATOM 5001 C C . CYS A 1 605 ? 30.845 -39.963 -36.557 1.00 87.75 605 CYS A C 1
ATOM 5003 O O . CYS A 1 605 ? 31.119 -38.778 -36.377 1.00 87.75 605 CYS A O 1
ATOM 5005 N N . SER A 1 606 ? 31.637 -40.788 -37.238 1.00 87.94 606 SER A N 1
ATOM 5006 C CA . SER A 1 606 ? 32.899 -40.416 -37.884 1.00 87.94 606 SER A CA 1
ATOM 5007 C C . SER A 1 606 ? 32.739 -40.324 -39.400 1.00 87.94 606 SER A C 1
ATOM 5009 O O . SER A 1 606 ? 33.285 -39.420 -40.026 1.00 87.94 606 SER A O 1
ATOM 5011 N N . ASN A 1 607 ? 31.954 -41.230 -39.984 1.00 88.06 607 ASN A N 1
ATOM 5012 C CA . ASN A 1 607 ? 31.597 -41.267 -41.398 1.00 88.06 607 ASN A CA 1
ATOM 5013 C C . ASN A 1 607 ? 30.070 -41.387 -41.573 1.00 88.06 607 ASN A C 1
ATOM 5015 O O . ASN A 1 607 ? 29.370 -41.776 -40.635 1.00 88.06 607 ASN A O 1
ATOM 5019 N N . PRO A 1 608 ? 29.528 -41.065 -42.764 1.00 91.06 608 PRO A N 1
ATOM 5020 C CA . PRO A 1 608 ? 28.110 -41.254 -43.046 1.00 91.06 608 PRO A CA 1
ATOM 5021 C C . PRO A 1 608 ? 27.659 -42.700 -42.808 1.00 91.06 608 PRO A C 1
ATOM 5023 O O . PRO A 1 608 ? 28.270 -43.631 -43.329 1.00 91.06 608 PRO A O 1
ATOM 5026 N N . ASP A 1 609 ? 26.584 -42.866 -42.037 1.00 93.94 609 ASP A N 1
ATOM 5027 C CA . ASP A 1 609 ? 25.954 -44.158 -41.727 1.00 93.94 609 ASP A CA 1
ATOM 5028 C C . ASP A 1 609 ? 26.899 -45.218 -41.124 1.00 93.94 609 ASP A C 1
ATOM 5030 O O . ASP A 1 609 ? 26.698 -46.421 -41.296 1.00 93.94 609 ASP A O 1
ATOM 5034 N N . ASP A 1 610 ? 27.938 -44.798 -40.403 1.00 93.19 610 ASP A N 1
ATOM 5035 C CA . ASP A 1 610 ? 28.950 -45.686 -39.813 1.00 93.19 610 ASP A CA 1
ATOM 5036 C C . ASP A 1 610 ? 28.527 -46.345 -38.492 1.00 93.19 610 ASP A C 1
ATOM 5038 O O . ASP A 1 610 ? 29.257 -47.169 -37.938 1.00 93.19 610 ASP A O 1
ATOM 5042 N N . THR A 1 611 ? 27.350 -45.982 -37.982 1.00 94.50 611 THR A N 1
ATOM 5043 C CA . THR A 1 611 ? 26.832 -46.441 -36.696 1.00 94.50 611 THR A CA 1
ATOM 5044 C C . THR A 1 611 ? 25.358 -46.797 -36.827 1.00 94.50 611 THR A C 1
ATOM 5046 O O . THR A 1 611 ? 24.559 -46.015 -37.336 1.00 94.50 611 THR A O 1
ATOM 5049 N N . LEU A 1 612 ? 24.965 -47.971 -36.337 1.00 94.81 612 LEU A N 1
ATOM 5050 C CA . LEU A 1 612 ? 23.570 -48.412 -36.317 1.00 94.81 612 LEU A CA 1
ATOM 5051 C C . LEU A 1 612 ? 22.988 -48.266 -34.911 1.00 94.81 612 LEU A C 1
ATOM 5053 O O . LEU A 1 612 ? 23.597 -48.706 -33.940 1.00 94.81 612 LEU A O 1
ATOM 5057 N N . THR A 1 613 ? 21.785 -47.713 -34.787 1.00 94.06 613 THR A N 1
ATOM 5058 C CA . THR A 1 613 ? 21.049 -47.644 -33.520 1.00 94.06 613 THR A CA 1
ATOM 5059 C C . THR A 1 613 ? 19.582 -48.037 -33.691 1.00 94.06 613 THR A C 1
ATOM 5061 O O . THR A 1 613 ? 19.071 -48.186 -34.801 1.00 94.06 613 THR A O 1
ATOM 5064 N N . HIS A 1 614 ? 18.891 -48.236 -32.575 1.00 92.06 614 HIS A N 1
ATOM 5065 C CA . HIS A 1 614 ? 17.464 -48.525 -32.547 1.00 92.06 614 HIS A CA 1
ATOM 5066 C C . HIS A 1 614 ? 16.605 -47.295 -32.886 1.00 92.06 614 HIS A C 1
ATOM 5068 O O . HIS A 1 614 ? 17.016 -46.149 -32.700 1.00 92.06 614 HIS A O 1
ATOM 5074 N N . LYS A 1 615 ? 15.379 -47.542 -33.350 1.00 89.94 615 LYS A N 1
ATOM 5075 C CA . LYS A 1 615 ? 14.257 -46.592 -33.284 1.00 89.94 615 LYS A CA 1
ATOM 5076 C C . LYS A 1 615 ? 13.440 -46.844 -32.019 1.00 89.94 615 LYS A C 1
ATOM 5078 O O . LYS A 1 615 ? 13.789 -47.691 -31.206 1.00 89.94 615 LYS A O 1
ATOM 5083 N N . LYS A 1 616 ? 12.322 -46.133 -31.870 1.00 86.12 616 LYS A N 1
ATOM 5084 C CA . LYS A 1 616 ? 11.384 -46.331 -30.765 1.00 86.12 616 LYS A CA 1
ATOM 5085 C C . LYS A 1 616 ? 10.874 -47.769 -30.673 1.00 86.12 616 LYS A C 1
ATOM 5087 O O . LYS A 1 616 ? 9.961 -48.144 -31.400 1.00 86.12 616 LYS A O 1
ATOM 5092 N N . ILE A 1 617 ? 11.437 -48.528 -29.730 1.00 87.38 617 ILE A N 1
ATOM 5093 C CA . ILE A 1 617 ? 10.970 -49.855 -29.321 1.00 87.38 617 ILE A CA 1
ATOM 5094 C C . ILE A 1 617 ? 10.093 -49.672 -28.068 1.00 87.38 617 ILE A C 1
ATOM 5096 O O . ILE A 1 617 ? 10.588 -49.196 -27.041 1.00 87.38 617 ILE A O 1
ATOM 5100 N N . PRO A 1 618 ? 8.783 -49.973 -28.130 1.00 82.12 618 PRO A N 1
ATOM 5101 C CA . PRO A 1 618 ? 7.891 -49.860 -26.978 1.00 82.12 618 PRO A CA 1
ATOM 5102 C C . PRO A 1 618 ? 8.293 -50.819 -25.852 1.00 82.12 618 PRO A C 1
ATOM 5104 O O . PRO A 1 618 ? 8.553 -51.991 -26.108 1.00 82.12 618 PRO A O 1
ATOM 5107 N N . LYS A 1 619 ? 8.269 -50.347 -24.598 1.00 83.00 619 LYS A N 1
ATOM 5108 C CA . LYS A 1 619 ? 8.573 -51.180 -23.417 1.00 83.00 619 LYS A CA 1
ATOM 5109 C C . LYS A 1 619 ? 7.679 -52.417 -23.311 1.00 83.00 619 LYS A C 1
ATOM 5111 O O . LYS A 1 619 ? 8.161 -53.470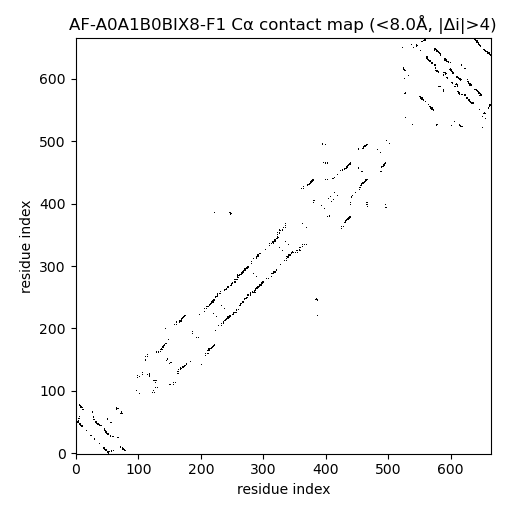 -22.917 1.00 83.00 619 LYS A O 1
ATOM 5116 N N . ASP A 1 620 ? 6.412 -52.284 -23.698 1.00 85.06 620 ASP A N 1
ATOM 5117 C CA . ASP A 1 620 ? 5.419 -53.363 -23.631 1.00 85.06 620 ASP A CA 1
ATOM 5118 C C . ASP A 1 620 ? 5.569 -54.390 -24.768 1.00 85.06 620 ASP A C 1
ATOM 5120 O O . ASP A 1 620 ? 4.863 -55.395 -24.790 1.00 85.06 620 ASP A O 1
ATOM 5124 N N . ASN A 1 621 ? 6.467 -54.142 -25.730 1.00 85.81 621 ASN A N 1
ATOM 5125 C CA . ASN A 1 621 ? 6.743 -55.044 -26.845 1.00 85.81 621 ASN A CA 1
ATOM 5126 C C . ASN A 1 621 ? 8.243 -55.021 -27.208 1.00 85.81 621 ASN A C 1
ATOM 5128 O O . ASN A 1 621 ? 8.612 -54.469 -28.254 1.00 85.81 621 ASN A O 1
ATOM 5132 N N . PRO A 1 622 ? 9.118 -55.558 -26.333 1.00 90.38 622 PRO A N 1
ATOM 5133 C CA . PRO A 1 622 ? 10.550 -55.627 -26.596 1.00 90.38 622 PRO A CA 1
ATOM 5134 C C . PRO A 1 622 ? 10.854 -56.525 -27.799 1.00 90.38 622 PRO A C 1
ATOM 5136 O O . PRO A 1 622 ? 10.068 -57.399 -28.167 1.00 90.38 622 PRO A O 1
ATOM 5139 N N . ILE A 1 623 ? 12.015 -56.315 -28.421 1.00 93.06 623 ILE A N 1
ATOM 5140 C CA . ILE A 1 623 ? 12.475 -57.156 -29.529 1.00 93.06 623 ILE A CA 1
ATOM 5141 C C . ILE A 1 623 ? 13.565 -58.114 -29.051 1.00 93.06 623 ILE A C 1
ATOM 5143 O O . ILE A 1 623 ? 14.350 -57.788 -28.169 1.00 93.06 623 ILE A O 1
ATOM 5147 N N . THR A 1 624 ? 13.630 -59.285 -29.675 1.00 94.19 624 THR A N 1
ATOM 5148 C CA . THR A 1 624 ? 14.651 -60.315 -29.409 1.00 94.19 624 THR A CA 1
ATOM 5149 C C . THR A 1 624 ? 15.672 -60.440 -30.535 1.00 94.19 624 THR A C 1
ATOM 5151 O O . THR A 1 624 ? 16.691 -61.113 -30.380 1.00 94.19 624 THR A O 1
ATOM 5154 N N . LYS A 1 625 ? 15.412 -59.790 -31.680 1.00 94.94 625 LYS A N 1
ATOM 5155 C CA . LYS A 1 625 ? 16.322 -59.750 -32.825 1.00 94.94 625 LYS A CA 1
ATOM 5156 C C . LYS A 1 625 ? 16.157 -58.511 -33.705 1.00 94.94 625 LYS A C 1
ATOM 5158 O O . LYS A 1 625 ? 15.036 -58.011 -33.878 1.00 94.94 625 LYS A O 1
ATOM 5163 N N . VAL A 1 626 ? 17.265 -58.074 -34.304 1.00 95.19 626 VAL A N 1
ATOM 5164 C CA . VAL A 1 626 ? 17.292 -57.057 -35.363 1.00 95.19 626 VAL A CA 1
ATOM 5165 C C . VAL A 1 626 ? 18.291 -57.413 -36.465 1.00 95.19 626 VAL A C 1
ATOM 5167 O O . VAL A 1 626 ? 19.448 -57.724 -36.185 1.00 95.19 626 VAL A O 1
ATOM 5170 N N . GLU A 1 627 ? 17.842 -57.350 -37.716 1.00 96.06 627 GLU A N 1
ATOM 5171 C CA . GLU A 1 627 ? 18.671 -57.605 -38.901 1.00 96.06 627 GLU A CA 1
ATOM 5172 C C . GLU A 1 627 ? 19.153 -56.293 -39.540 1.00 96.06 627 GLU A C 1
ATOM 5174 O O . GLU A 1 627 ? 18.414 -55.304 -39.632 1.00 96.06 627 GLU A O 1
ATOM 5179 N N . PHE A 1 628 ? 20.406 -56.279 -39.995 1.00 95.50 628 PHE A N 1
ATOM 5180 C CA . PHE A 1 628 ? 21.009 -55.157 -40.707 1.00 95.50 628 PHE A CA 1
ATOM 5181 C C . PHE A 1 628 ? 22.059 -55.620 -41.718 1.00 95.50 628 PHE A C 1
ATOM 5183 O O . PHE A 1 628 ? 22.597 -56.726 -41.645 1.00 95.50 628 PHE A O 1
ATOM 5190 N N . GLN A 1 629 ? 22.367 -54.747 -42.676 1.00 96.56 629 GLN A N 1
ATOM 5191 C CA . GLN A 1 629 ? 23.448 -54.957 -43.632 1.00 96.56 629 GLN A CA 1
ATOM 5192 C C . GLN A 1 629 ? 24.616 -54.027 -43.321 1.00 96.56 629 GLN A C 1
ATOM 5194 O O . GLN A 1 629 ? 24.412 -52.872 -42.958 1.00 96.56 629 GLN A O 1
ATOM 5199 N N . TRP A 1 630 ? 25.836 -54.520 -43.492 1.00 97.12 630 TRP A N 1
ATOM 5200 C CA . TRP A 1 630 ? 27.058 -53.723 -43.423 1.00 97.12 630 TRP A CA 1
ATOM 5201 C C . TRP A 1 630 ? 27.813 -53.831 -44.745 1.00 97.12 630 TRP A C 1
ATOM 5203 O O . TRP A 1 630 ? 27.916 -54.918 -45.311 1.00 97.12 630 TRP A O 1
ATOM 5213 N N . ILE A 1 631 ? 28.298 -52.703 -45.254 1.00 96.62 631 ILE A N 1
ATOM 5214 C CA . ILE A 1 631 ? 29.042 -52.602 -46.509 1.00 96.62 631 ILE A CA 1
ATOM 5215 C C . ILE A 1 631 ? 30.516 -52.415 -46.183 1.00 96.62 631 ILE A C 1
ATOM 5217 O O . ILE A 1 631 ? 30.897 -51.427 -45.545 1.00 96.62 631 ILE A O 1
ATOM 5221 N N . ALA A 1 632 ? 31.337 -53.345 -46.667 1.00 95.00 632 ALA A N 1
ATOM 5222 C CA . ALA A 1 632 ? 32.781 -53.250 -46.558 1.00 95.00 632 ALA A CA 1
ATOM 5223 C C . ALA A 1 632 ? 33.305 -52.099 -47.433 1.00 95.00 632 ALA A C 1
ATOM 5225 O O . ALA A 1 632 ? 32.914 -52.003 -48.600 1.00 95.00 632 ALA A O 1
ATOM 5226 N N . PRO A 1 633 ? 34.204 -51.232 -46.930 1.00 93.25 633 PRO A N 1
ATOM 5227 C CA . PRO A 1 633 ? 34.791 -50.190 -47.762 1.00 93.25 633 PRO A CA 1
ATOM 5228 C C . PRO A 1 633 ? 35.540 -50.784 -48.953 1.00 93.25 633 PRO A C 1
ATOM 5230 O O . PRO A 1 633 ? 36.269 -51.768 -48.813 1.00 93.25 633 PRO A O 1
ATOM 5233 N N . ALA A 1 634 ? 35.406 -50.150 -50.116 1.00 90.81 634 ALA A N 1
ATOM 5234 C CA . ALA A 1 634 ? 36.158 -50.538 -51.302 1.00 90.81 634 ALA A CA 1
ATOM 5235 C C . ALA A 1 634 ? 37.672 -50.381 -51.066 1.00 90.81 634 ALA A C 1
ATOM 5237 O O . ALA A 1 634 ? 38.137 -49.348 -50.589 1.00 90.81 634 ALA A O 1
ATOM 5238 N N . GLY A 1 635 ? 38.442 -51.413 -51.409 1.00 88.50 635 GLY A N 1
ATOM 5239 C CA . GLY A 1 635 ? 39.896 -51.458 -51.237 1.00 88.50 635 GLY A CA 1
ATOM 5240 C C . GLY A 1 635 ? 40.377 -51.905 -49.850 1.00 88.50 635 GLY A C 1
ATOM 5241 O O . GLY A 1 635 ? 41.576 -52.119 -49.681 1.00 88.50 635 GLY A O 1
ATOM 5242 N N . TYR A 1 636 ? 39.486 -52.092 -48.870 1.00 92.75 636 TYR A N 1
ATOM 5243 C CA . TYR A 1 636 ? 39.855 -52.655 -47.568 1.00 92.75 636 TYR A CA 1
ATOM 5244 C C . TYR A 1 636 ? 39.952 -54.186 -47.630 1.00 92.75 636 TYR A C 1
ATOM 5246 O O . TYR A 1 636 ? 39.075 -54.827 -48.211 1.00 92.75 636 TYR A O 1
ATOM 5254 N N . LYS A 1 637 ? 40.988 -54.754 -46.998 1.00 92.75 637 LYS A N 1
ATOM 5255 C CA . LYS A 1 637 ? 41.153 -56.192 -46.739 1.00 92.75 637 LYS A CA 1
ATOM 5256 C C . LYS A 1 637 ? 41.651 -56.401 -45.315 1.00 92.75 637 LYS A C 1
ATOM 5258 O O . LYS A 1 637 ? 42.594 -55.730 -44.894 1.00 92.75 637 LYS A O 1
ATOM 5263 N N . GLY A 1 638 ? 41.055 -57.339 -44.589 1.00 92.56 638 GLY A N 1
ATOM 5264 C CA . GLY A 1 638 ? 41.415 -57.620 -43.200 1.00 92.56 638 GLY A CA 1
ATOM 5265 C C . GLY A 1 638 ? 40.214 -57.921 -42.310 1.00 92.56 638 GLY A C 1
ATOM 5266 O O . GLY A 1 638 ? 39.079 -57.996 -42.775 1.00 92.56 638 GLY A O 1
ATOM 5267 N N . LYS A 1 639 ? 40.481 -58.104 -41.015 1.00 93.38 639 LYS A N 1
ATOM 5268 C CA . LYS A 1 639 ? 39.457 -58.433 -40.017 1.00 93.38 639 LYS A CA 1
ATOM 5269 C C . LYS A 1 639 ? 38.734 -57.188 -39.524 1.00 93.38 639 LYS A C 1
ATOM 5271 O O . LYS A 1 639 ? 39.384 -56.229 -39.113 1.00 93.38 639 LYS A O 1
ATOM 5276 N N . VAL A 1 640 ? 37.410 -57.262 -39.460 1.00 94.62 640 VAL A N 1
ATOM 5277 C CA . VAL A 1 640 ? 36.545 -56.223 -38.891 1.00 94.62 640 VAL A CA 1
ATOM 5278 C C . VAL A 1 640 ? 35.804 -56.769 -37.680 1.00 94.62 640 VAL A C 1
ATOM 5280 O O . VAL A 1 640 ? 35.229 -57.856 -37.732 1.00 94.62 640 VAL A O 1
ATOM 5283 N N . LYS A 1 641 ? 35.806 -56.011 -36.580 1.00 94.50 641 LYS A N 1
ATOM 5284 C CA . LYS A 1 641 ? 35.132 -56.373 -35.328 1.00 94.50 641 LYS A CA 1
ATOM 5285 C C . LYS A 1 641 ? 33.840 -55.586 -35.178 1.00 94.50 641 LYS A C 1
ATOM 5287 O O . LYS A 1 641 ? 33.866 -54.362 -35.138 1.00 94.50 641 LYS A O 1
ATOM 5292 N N . PHE A 1 642 ? 32.718 -56.276 -35.028 1.00 93.56 642 PHE A N 1
ATOM 5293 C CA . PHE A 1 642 ? 31.446 -55.646 -34.693 1.00 93.56 642 PHE A CA 1
ATOM 5294 C C . PHE A 1 642 ? 31.348 -55.459 -33.181 1.00 93.56 642 PHE A C 1
ATOM 5296 O O . PHE A 1 642 ? 31.307 -56.425 -32.410 1.00 93.56 642 PHE A O 1
ATOM 5303 N N . VAL A 1 643 ? 31.317 -54.195 -32.773 1.00 90.94 643 VAL A N 1
ATOM 5304 C CA . VAL A 1 643 ? 31.245 -53.746 -31.387 1.00 90.94 643 VAL A CA 1
ATOM 5305 C C . VAL A 1 643 ? 29.850 -53.205 -31.124 1.00 90.94 643 VAL A C 1
ATOM 5307 O O . VAL A 1 643 ? 29.373 -52.329 -31.841 1.00 90.94 643 VAL A O 1
ATOM 5310 N N . GLY A 1 644 ? 29.189 -53.737 -30.099 1.00 90.31 644 GLY A N 1
ATOM 5311 C CA . 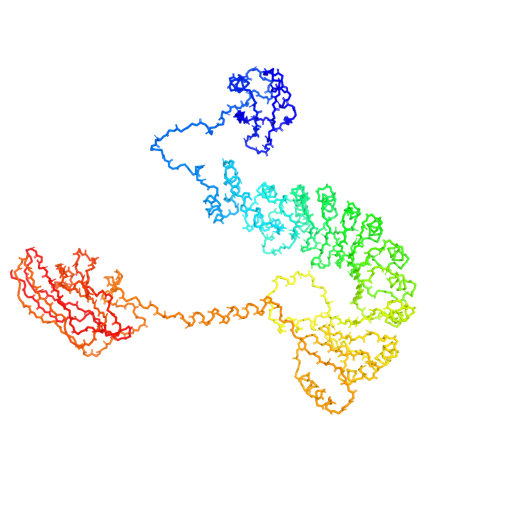GLY A 1 644 ? 27.812 -53.392 -29.770 1.00 90.31 644 GLY A CA 1
ATOM 5312 C C . GLY A 1 644 ? 27.617 -53.030 -28.304 1.00 90.31 644 GLY A C 1
ATOM 5313 O O . GLY A 1 644 ? 28.216 -53.628 -27.408 1.00 90.31 644 GLY A O 1
ATOM 5314 N N . THR A 1 645 ? 26.721 -52.079 -28.076 1.00 92.19 645 THR A N 1
ATOM 5315 C CA . THR A 1 645 ? 26.057 -51.837 -26.797 1.00 92.19 645 THR A CA 1
ATOM 5316 C C . THR A 1 645 ? 24.604 -52.268 -26.930 1.00 92.19 645 THR A C 1
ATOM 5318 O O . THR A 1 645 ? 23.940 -51.873 -27.889 1.00 92.19 645 THR A O 1
ATOM 5321 N N . VAL A 1 646 ? 24.099 -53.053 -25.977 1.00 92.88 646 VAL A N 1
ATOM 5322 C CA . VAL A 1 646 ? 22.707 -53.533 -25.969 1.00 92.88 646 VAL A CA 1
ATOM 5323 C C . VAL A 1 646 ? 22.073 -53.236 -24.613 1.00 92.88 646 VAL A C 1
ATOM 5325 O O . VAL A 1 646 ? 22.652 -53.547 -23.571 1.00 92.88 646 VAL A O 1
ATOM 5328 N N . ALA A 1 647 ? 20.888 -52.631 -24.625 1.00 91.19 647 ALA A N 1
ATOM 5329 C CA . ALA A 1 647 ? 20.118 -52.260 -23.446 1.00 91.19 647 ALA A CA 1
ATOM 5330 C C . ALA A 1 647 ? 18.848 -53.108 -23.358 1.00 91.19 647 ALA A C 1
ATOM 5332 O O . ALA A 1 647 ? 17.978 -53.029 -24.230 1.00 91.19 647 ALA A O 1
ATOM 5333 N N . LYS A 1 648 ? 18.730 -53.895 -22.281 1.00 89.44 648 LYS A N 1
ATOM 5334 C CA . LYS A 1 648 ? 17.478 -54.580 -21.940 1.00 89.44 648 LYS A CA 1
ATOM 5335 C C . LYS A 1 648 ? 16.412 -53.550 -21.572 1.00 89.44 648 LYS A C 1
ATOM 5337 O O . LYS A 1 648 ? 15.304 -53.597 -22.086 1.00 89.44 648 LYS A O 1
ATOM 5342 N N . ASP A 1 649 ? 16.785 -52.593 -20.728 1.00 86.94 649 ASP A N 1
ATOM 5343 C CA . ASP A 1 649 ? 15.978 -51.448 -20.314 1.00 86.94 649 ASP A CA 1
ATOM 5344 C C . ASP A 1 649 ? 16.889 -50.276 -19.892 1.00 86.94 649 ASP A C 1
ATOM 5346 O O . ASP A 1 649 ? 18.111 -50.352 -20.019 1.00 86.94 649 ASP A O 1
ATOM 5350 N N . GLY A 1 650 ? 16.301 -49.177 -19.406 1.00 80.88 650 GLY A N 1
ATOM 5351 C CA . GLY A 1 650 ? 17.044 -47.968 -19.023 1.00 80.88 650 GLY A CA 1
ATOM 5352 C C . GLY A 1 650 ? 17.941 -48.109 -17.786 1.00 80.88 650 GLY A C 1
ATOM 5353 O O . GLY A 1 650 ? 18.694 -47.189 -17.499 1.00 80.88 650 GLY A O 1
ATOM 5354 N N . ALA A 1 651 ? 17.866 -49.219 -17.047 1.00 84.75 651 ALA A N 1
ATOM 5355 C CA . ALA A 1 651 ? 18.739 -49.512 -15.908 1.00 84.75 651 ALA A CA 1
ATOM 5356 C C . ALA A 1 651 ? 19.689 -50.696 -16.181 1.00 84.75 651 ALA A C 1
ATOM 5358 O O . ALA A 1 651 ? 20.708 -50.837 -15.509 1.00 84.75 651 ALA A O 1
ATOM 5359 N N . THR A 1 652 ? 19.384 -51.537 -17.174 1.00 88.56 652 THR A N 1
ATOM 5360 C CA . THR A 1 652 ? 20.094 -52.791 -17.450 1.00 88.56 652 THR A CA 1
ATOM 5361 C C . THR A 1 652 ? 20.653 -52.809 -18.873 1.00 88.56 652 THR A C 1
ATOM 5363 O O . THR A 1 652 ? 19.923 -53.048 -19.840 1.00 88.56 652 THR A O 1
ATOM 5366 N N . PHE A 1 653 ? 21.964 -52.602 -19.022 1.00 91.31 653 PHE A N 1
ATOM 5367 C CA . PHE A 1 653 ? 22.628 -52.549 -20.328 1.00 91.31 653 PHE A CA 1
ATOM 5368 C C . PHE A 1 653 ? 24.093 -53.018 -20.286 1.00 91.31 653 PHE A C 1
ATOM 5370 O O . PHE A 1 653 ? 24.750 -52.948 -19.250 1.00 91.31 653 PHE A O 1
ATOM 5377 N N . TRP A 1 654 ? 24.612 -53.479 -21.428 1.00 92.25 654 TRP A N 1
ATOM 5378 C CA . TRP A 1 654 ? 25.991 -53.951 -21.611 1.00 92.25 654 TRP A CA 1
ATOM 5379 C C . TRP A 1 654 ? 26.675 -53.108 -22.679 1.00 92.25 654 TRP A C 1
ATOM 5381 O O . TRP A 1 654 ? 26.170 -53.009 -23.796 1.00 92.25 654 TRP A O 1
ATOM 5391 N N . VAL A 1 655 ? 27.824 -52.522 -22.346 1.00 89.94 655 VAL A N 1
ATOM 5392 C CA . VAL A 1 655 ? 28.507 -51.533 -23.194 1.00 89.94 655 VAL A CA 1
ATOM 5393 C C . VAL A 1 655 ? 29.693 -52.151 -23.931 1.00 89.94 655 VAL A C 1
ATOM 5395 O O . VAL A 1 655 ? 30.479 -52.894 -23.334 1.00 89.94 655 VAL A O 1
ATOM 5398 N N . ARG A 1 656 ? 29.833 -51.802 -25.220 1.00 81.50 656 ARG A N 1
ATOM 5399 C CA . ARG A 1 656 ? 31.037 -52.002 -26.049 1.00 81.50 656 ARG A CA 1
ATOM 5400 C C . ARG A 1 656 ? 31.583 -53.436 -26.032 1.00 81.50 656 ARG A C 1
ATOM 5402 O O . ARG A 1 656 ? 32.783 -53.669 -25.875 1.00 81.50 656 ARG A O 1
ATOM 5409 N N . LYS A 1 657 ? 30.708 -54.427 -26.191 1.00 84.94 657 LYS A N 1
ATOM 5410 C CA . LYS A 1 657 ? 31.126 -55.827 -26.325 1.00 84.94 657 LYS A CA 1
ATOM 5411 C C . LYS A 1 657 ? 31.448 -56.124 -27.786 1.00 84.94 657 LYS A C 1
ATOM 5413 O O . LYS A 1 657 ? 30.676 -55.775 -28.675 1.00 84.94 657 LYS A O 1
ATOM 5418 N N . VAL A 1 658 ? 32.592 -56.760 -28.036 1.00 80.75 658 VAL A N 1
ATOM 5419 C CA . VAL A 1 658 ? 32.888 -57.356 -29.345 1.00 80.75 658 VAL A CA 1
ATOM 5420 C C . VAL A 1 658 ? 32.049 -58.619 -29.443 1.00 80.75 658 VAL A C 1
ATOM 5422 O O . VAL A 1 658 ? 32.231 -59.538 -28.647 1.00 80.75 658 VAL A O 1
ATOM 5425 N N . LEU A 1 659 ? 31.114 -58.642 -30.383 1.00 73.62 659 LEU A N 1
ATOM 5426 C CA . LEU A 1 659 ? 30.134 -59.723 -30.487 1.00 73.62 659 LEU A CA 1
ATOM 5427 C C . LEU A 1 659 ? 30.351 -60.592 -31.735 1.00 73.62 659 LEU A C 1
ATOM 5429 O O . LEU A 1 659 ? 29.840 -61.707 -31.775 1.00 73.62 659 LEU A O 1
ATOM 5433 N N . LYS A 1 660 ? 31.111 -60.112 -32.736 1.00 88.19 660 LYS A N 1
ATOM 5434 C CA . LYS A 1 660 ? 31.486 -60.879 -33.938 1.00 88.19 660 LYS A CA 1
ATOM 5435 C C . LYS A 1 660 ? 32.684 -60.278 -34.672 1.00 88.19 660 LYS A C 1
ATOM 5437 O O . LYS A 1 660 ? 32.871 -59.064 -34.658 1.00 88.19 660 LYS A O 1
ATOM 5442 N N . GLU A 1 661 ? 33.452 -61.129 -35.347 1.00 91.88 661 GLU A N 1
ATOM 5443 C CA . GLU A 1 661 ? 34.478 -60.739 -36.320 1.00 91.88 661 GLU A CA 1
ATOM 5444 C C . GLU A 1 661 ? 34.075 -61.218 -37.726 1.00 91.88 661 GLU A C 1
ATOM 5446 O O . GLU A 1 661 ? 33.480 -62.289 -37.866 1.00 91.88 661 GLU A O 1
ATOM 5451 N N . VAL A 1 662 ? 34.370 -60.416 -38.751 1.00 93.06 662 VAL A N 1
ATOM 5452 C CA . VAL A 1 662 ? 34.126 -60.717 -40.172 1.00 93.06 662 VAL A CA 1
ATOM 5453 C C . VAL A 1 662 ? 35.413 -60.467 -40.955 1.00 93.06 662 VAL A C 1
ATOM 5455 O O . VAL A 1 662 ? 36.053 -59.430 -40.769 1.00 93.06 662 VAL A O 1
ATOM 5458 N N . ASP A 1 663 ? 35.780 -61.393 -41.839 1.00 93.38 663 ASP A N 1
ATOM 5459 C CA . ASP A 1 663 ? 36.947 -61.251 -42.713 1.00 93.38 663 ASP A CA 1
ATOM 5460 C C . ASP A 1 663 ? 36.550 -60.578 -44.042 1.00 93.38 663 ASP A C 1
ATOM 5462 O O . ASP A 1 663 ? 35.634 -61.029 -44.736 1.00 93.38 663 ASP A O 1
ATOM 5466 N N . VAL A 1 664 ? 37.233 -59.483 -44.393 1.00 93.62 664 VAL A N 1
ATOM 5467 C CA . VAL A 1 664 ? 37.053 -58.776 -45.669 1.00 93.62 664 VAL A CA 1
ATOM 5468 C C . VAL A 1 664 ? 38.127 -59.217 -46.669 1.00 93.62 664 VAL A C 1
ATOM 5470 O O . VAL A 1 664 ? 39.317 -58.983 -46.428 1.00 93.62 664 VAL A O 1
ATOM 5473 N N . GLU A 1 665 ? 37.705 -59.837 -47.777 1.00 89.38 665 GLU A N 1
ATOM 5474 C CA . GLU A 1 665 ? 38.559 -60.431 -48.828 1.00 89.38 665 GLU A CA 1
ATOM 5475 C C . GLU A 1 665 ? 38.831 -59.530 -50.040 1.00 89.38 665 GLU A C 1
ATOM 5477 O O . GLU A 1 665 ? 37.920 -58.796 -50.500 1.00 89.38 665 GLU A O 1
#

Radius of gyration: 40.42 Å; Cα contacts (8 Å, |Δi|>4): 1197; chains: 1; bounding box: 70×98×94 Å

Organism: NCBI:txid67801

pLDDT: mean 81.18, std 15.0, range [30.86, 98.69]

Secondary structure (DSSP, 8-state):
-PPEEEEEEEE-TT--HHHHHHHHHHHHT-S--EEEEEE--TTSEEEEEEES-HHHHHHHHT--GGGS-GGGTT-EEEE---S----------GGGS-HHHHHHHHTTS-HHHHHHHHTT-HHHHHHHHHHHHHH-SEEEE-HHIIIIIS---HHHHHHHHHHHGGG-SEEEEE----TTGGGG----SSS-HHHHHHHHHHHHHHHHGGG-TT--EEEEESS---HHHHHHHHHH-TT--EEEE-SS-B-S---TTGGG-TT--EEE--SBTT--HHHHHHHHHHS--SEEE-TT-TT---HHHHHHHHHH-TT--EEEEE-----HHHHHHHHT-TT--EEEEE-SSSPPTTHHHHHHHHHHH-HHHHHH--EEEEE--PPPSS-GGGS---HHHHHHHHHHHTTTT------HHHHHHHHHHHTT-TT--EEEEES---S-HHHHHHHHHH-TT--EEEEESPPPHHHHHHHHHHHHHHTSS---PEEEEE----HHHHHHHHHHHHHHHHHHTS------S---GGGGTTTT----SSPPP-SPP-EEEEE-SEE-TT-EEEEEEEEEEESEEEEEEE-TTS-B-SEEEES-TTTEEEE-SSSTT-EEEE----TTS-EEEEEEEEEPPTT--EEEEEEEEEESSSS-EEEEEEEEEEEE-

InterPro domains:
  IPR001810 F-box domain [PF00646] (94-132)
  IPR001810 F-box domain [PS50181] (91-139)
  IPR002861 Reeler domain [PF02014] (536-658)
  IPR002861 Reeler domain [PS51019] (509-665)
  IPR002861 Reeler domain [cd08544] (532-656)
  IPR032675 Leucine-rich repeat domain superfamily [G3DSA:3.80.10.10] (88-383)
  IPR036047 F-box-like domain superfamily [SSF81383] (88-143)
  IPR042307 Reeler domain superfamily [G3DSA:2.60.40.4060] (527-662)

Mean predicted aligned error: 18.71 Å

Foldseek 3Di:
DDWWKKKKKQQAPVDDPVRVVVQLCVLLVDPDKDWPDFDPDPPITMTMIIDPDPVSNVSVQPDQLVSGDPSRSPMHMGGDPPDDDDDDPDPDDPLPDDLVVLLVVLVPDALVVLLVQLVPDDSSVVSSLVNLLVVALEEEDDPLCCCPVVVHDLVSVLSVLLSRQCSHAEYEQELDDDPVSLVVDDCPDDDDSVVVSLCVSLVSLLVSLLSNQNHAEYEYFDARDAVSSLQSCLVRNQNHAYYAYLAAQHAHYQLQNLLSNQNHAAYHHENHANPALVSLLSNLQRHQYQYDHYENHNNNLDQVSLLSSLVSNLNHAYYEYELRDLDLVNLLSNLVNPNHNYYHYDYPDDHDVCNVVSNLVSCLVPPVNLAVAAEDEDEQDDRHNGRPVVDDDDLQRVLVCSLCPRQVPDALEDDPVVLVSVLVSLLSRQNHAEYEYYSHDHYDLVSVVCNCVSYVNHAEYEYEGNDDPVNVVSQVVVVVCVVVPDHNHDYYYDGDPDPVNVVVVVVVVVVVVVVVVPDPCDPLFKADLCCLVVQNDGPQPADEDPDDDQKAKDFDAEAEAQDKTKIKIFGDFFSKKKKAKAAPVRDGFFAKDAPPPQFKDADARPHPRRMIMTGRDDPVHTDGMGMIMTTHHHPDFAKIWMWMKTHNDSHYIHHGDRRGIHGYD

Sequence (665 aa):
MEDFVVMITNISKSSSEQELRRELMKSLNLNDCQFNYFIPLDVDNVAQVVLYDKIQYERILCLSPDQLKDDFKNIKIHPNRNQSQSLSTEPFHFQDMPLDILYNIFQLCGIKEQLNLARTCQQFYEAVKGIWCKKYRYFIYNYLDFKYSMKLDDKMVKDLCILCGRHVKELRFSSYFNMDLLKEIEWKMGGNPMENLKYFINHNFAENVKHFENLQILRVQGKFLQDKVIRELSKFCKQLKTIELLDGDSRWLTGQHLWQLENLQNLQIKSCRNLEMDNLLLCSKHCHLEQLNIVECDLLKSVPKMLDLSANLQHLKYLNLTAFTSDSKLLKAILNLPQLERLKFYWINFMPLQFEENYFAELEANHQKRSHLTELTFENDRFYIEDESLQQWTPHSYATMRENVCINGQEWQWSDEMFQKFCKQLQKFKNLHDIQLNYCRLFNYDQLKKLPLVSSSICKITIKGCLQREDQQYLKEWFLSLDNKTHKCQLRFDSFLSYAEVMLTMFRFVLLTICLAVPALGYSTGGPQQICTNGLTPEHHVDPQTSPVPYSFSGGNTVKSGDKITITLEGGDFLGFAIQAHDSKGEPIGTFKIVESNKSQTLSCSNPDDTLTHKKIPKDNPITKVEFQWIAPAGYKGKVKFVGTVAKDGATFWVRKVLKEVDVE